Protein AF-0000000074206407 (afdb_homodimer)

Solvent-accessible surface area (backbone atoms only — not comparable to full-atom values): 21711 Å² total; per-residue (Å²): 126,74,69,59,53,54,51,48,54,50,49,51,52,50,50,51,50,50,36,38,43,52,30,39,52,54,42,30,63,73,50,31,66,86,65,43,51,71,63,56,26,16,58,69,38,70,47,52,59,68,61,44,39,72,76,30,78,41,70,65,52,43,50,50,50,43,34,38,56,64,58,47,70,61,88,80,53,73,76,81,67,68,68,71,44,63,56,60,39,43,45,53,54,36,51,55,49,51,54,47,47,58,34,69,67,45,55,46,49,50,53,47,34,45,69,38,26,88,83,36,48,65,58,17,45,46,42,39,61,59,22,53,41,58,57,51,47,51,51,23,51,45,48,44,44,17,26,74,70,56,41,22,59,58,94,48,33,67,60,51,40,50,36,49,53,16,34,37,37,49,66,58,28,56,36,59,51,49,37,78,85,54,70,79,49,70,68,57,50,50,49,43,35,53,51,38,30,53,33,47,41,47,51,25,41,54,129,125,74,69,59,52,54,51,48,56,49,48,50,51,50,50,50,51,50,36,39,42,53,30,38,51,54,42,31,63,73,50,32,69,86,65,44,51,71,65,59,27,17,59,68,36,70,47,51,58,68,61,43,39,73,77,30,78,41,70,66,52,42,49,48,50,42,35,41,58,62,59,48,73,62,90,80,53,73,76,81,67,68,68,72,43,64,57,61,38,44,45,53,52,38,50,54,48,50,53,47,47,59,34,71,67,44,54,44,49,51,54,47,35,46,70,38,25,88,83,38,47,64,57,17,46,46,41,41,62,61,22,52,41,57,57,50,49,51,52,22,51,46,47,44,44,17,26,75,70,57,41,22,60,59,93,47,33,65,61,52,38,49,36,49,53,17,34,38,38,48,65,57,28,57,37,58,51,49,36,78,84,55,69,81,49,71,68,57,48,50,49,43,33,51,50,38,31,52,33,48,41,48,53,25,40,53,128

Secondary structure (DSSP, 8-state):
--HHHHHHHHHHHHHHHHHHHHHHHHHHHHH-STT--HHHHHHHHT--HHHHHHH-SSHHHHHHHHHHHHHPPPTTPPPPPPTT-HHHHHHHHHHHHHHHHHSHHHHHHHHHHHHHTTT-HHHHHHIIIIIIHHHHHHHHHHHHHHHHHTSB--S-HHHHHHHHHHHHHHHHTHHHHHSTT----HHHHHHHHHHHHHHHHHHHB--/--HHHHHHHHHHHHHHHHHHHHHHHHHHHHHTTTT--HHHHHHHHT--HHHHHHH-SSHHHHHHHHHHHHHPPPTTPPPPPPTT-HHHHHHHHHHHHHHHHHSHHHHHHHHHHHHHTTT-HHHHHHIIIIIIHHHHHHHHHHHHHHHHHTSB--S-HHHHHHHHHHHHHHHHTHHHHHSTT----HHHHHHHHHHHHHHHHHHHB--

pLDDT: mean 92.33, std 8.85, range [38.34, 98.56]

Organism: NCBI:txid88382

InterPro domains:
  IPR001647 DNA-binding HTH domain, TetR-type [PF00440] (20-66)
  IPR001647 DNA-binding HTH domain, TetR-type [PR00455] (20-33)
  IPR001647 DNA-binding HTH domain, TetR-type [PR00455] (41-64)
  IPR001647 DNA-binding HTH domain, TetR-type [PS50977] (14-74)
  IPR009057 Homedomain-like superfamily [SSF46689] (10-75)
  IPR036271 Tetracyclin repressor-like, C-terminal domain superfamily [SSF48498] (81-203)
  IPR039536 Transcriptional regulator TetR, C-terminal, Proteobacteria type [PF14246] (89-206)
  IPR050109 HTH-type, TetR-like transcriptional regulator [PTHR30055] (9-206)

Sequence (414 aa):
MATGTGTYHQQLAERKRAAIITAATGLFLDNGYAGTSLARVAEAAEVSKATLFKQFPTKANLFEAMVKEHWSLADDAPPEPAPGDLATGLAEYGRRYADLMSRPEMVGLYRIVIAEMPRFPALAETHFDVGKMPFFDAVRRYLAAEHDAGSARIDDPVAATTQFMGMISNFAFWPRLTVVGWDPSNAETERVVDDAVTTMVARYGARMATGTGTYHQQLAERKRAAIITAATGLFLDNGYAGTSLARVAEAAEVSKATLFKQFPTKANLFEAMVKEHWSLADDAPPEPAPGDLATGLAEYGRRYADLMSRPEMVGLYRIVIAEMPRFPALAETHFDVGKMPFFDAVRRYLAAEHDAGSARIDDPVAATTQFMGMISNFAFWPRLTVVGWDPSNAETERVVDDAVTTMVARYGAR

Structure (mmCIF, N/CA/C/O backbone):
data_AF-0000000074206407-model_v1
#
loop_
_entity.id
_entity.type
_entity.pdbx_description
1 polymer 'AcrR family transcriptional regulator'
#
loop_
_atom_site.group_PDB
_atom_site.id
_atom_site.type_symbol
_atom_site.label_atom_id
_atom_site.label_alt_id
_atom_site.label_comp_id
_atom_site.label_asym_id
_atom_site.label_entity_id
_atom_site.label_seq_id
_atom_site.pdbx_PDB_ins_code
_atom_site.Cartn_x
_atom_site.Cartn_y
_atom_site.Cartn_z
_atom_site.occupancy
_atom_site.B_iso_or_equiv
_atom_site.auth_seq_id
_atom_site.auth_comp_id
_atom_site.auth_asym_id
_atom_site.auth_atom_id
_atom_site.pdbx_PDB_model_num
ATOM 1 N N . MET A 1 1 ? -52.625 0.343 -3.055 1 38.34 1 MET A N 1
ATOM 2 C CA . MET A 1 1 ? -52.125 1.701 -3.268 1 38.34 1 MET A CA 1
ATOM 3 C C . MET A 1 1 ? -50.969 2.023 -2.309 1 38.34 1 MET A C 1
ATOM 5 O O . MET A 1 1 ? -50.438 3.121 -2.352 1 38.34 1 MET A O 1
ATOM 9 N N . ALA A 1 2 ? -51.031 1.626 -1.029 1 48.47 2 ALA A N 1
ATOM 10 C CA . ALA A 1 2 ? -50.188 1.778 0.156 1 48.47 2 ALA A CA 1
ATOM 11 C C . ALA A 1 2 ? -48.781 1.225 -0.088 1 48.47 2 ALA A C 1
ATOM 13 O O . ALA A 1 2 ? -47.844 1.5 0.678 1 48.47 2 ALA A O 1
ATOM 14 N N . THR A 1 3 ? -48.562 0.283 -0.904 1 53.94 3 THR A N 1
ATOM 15 C CA . THR A 1 3 ? -47.344 -0.402 -1.275 1 53.94 3 THR A CA 1
ATOM 16 C C . THR A 1 3 ? -46.406 0.534 -2.047 1 53.94 3 THR A C 1
ATOM 18 O O . THR A 1 3 ? -45.188 0.414 -1.96 1 53.94 3 THR A O 1
ATOM 21 N N . GLY A 1 4 ? -46.906 1.464 -2.799 1 55.66 4 GLY A N 1
ATOM 22 C CA . GLY A 1 4 ? -46.219 2.4 -3.68 1 55.66 4 GLY A CA 1
ATOM 23 C C . GLY A 1 4 ? -45.5 3.504 -2.932 1 55.66 4 GLY A C 1
ATOM 24 O O . GLY A 1 4 ? -44.438 3.936 -3.342 1 55.66 4 GLY A O 1
ATOM 25 N N . THR A 1 5 ? -46.125 3.971 -1.883 1 59.66 5 THR A N 1
ATOM 26 C CA . THR A 1 5 ? -45.594 5.047 -1.058 1 59.66 5 THR A CA 1
ATOM 27 C C . THR A 1 5 ? -44.375 4.57 -0.263 1 59.66 5 THR A C 1
ATOM 29 O O . THR A 1 5 ? -43.438 5.316 -0.088 1 59.66 5 THR A O 1
ATOM 32 N N . GLY A 1 6 ? -44.469 3.334 0.156 1 68.19 6 GLY A N 1
ATOM 33 C CA . GLY A 1 6 ? -43.375 2.742 0.882 1 68.19 6 GLY A CA 1
ATOM 34 C C . GLY A 1 6 ? -42.094 2.652 0.059 1 68.19 6 GLY A C 1
ATOM 35 O O . GLY A 1 6 ? -41 2.973 0.547 1 68.19 6 GLY A O 1
ATOM 36 N N . THR A 1 7 ? -42.406 2.354 -1.155 1 78 7 THR A N 1
ATOM 37 C CA . THR A 1 7 ? -41.281 2.215 -2.074 1 78 7 THR A CA 1
ATOM 38 C C . THR A 1 7 ? -40.656 3.578 -2.406 1 78 7 THR A C 1
ATOM 40 O O . THR A 1 7 ? -39.438 3.73 -2.463 1 78 7 THR A O 1
ATOM 43 N N . TYR A 1 8 ? -41.625 4.547 -2.543 1 83.31 8 TYR A N 1
ATOM 44 C CA . TYR A 1 8 ? -41.188 5.895 -2.867 1 83.31 8 TYR A CA 1
ATOM 45 C C . TYR A 1 8 ? -40.375 6.488 -1.724 1 83.31 8 TYR A C 1
ATOM 47 O O . TYR A 1 8 ? -39.281 7.043 -1.942 1 83.31 8 TYR A O 1
ATOM 55 N N . HIS A 1 9 ? -40.938 6.422 -0.495 1 81.19 9 HIS A N 1
ATOM 56 C CA . HIS A 1 9 ? -40.25 6.949 0.677 1 81.19 9 HIS A CA 1
ATOM 57 C C . HIS A 1 9 ? -38.906 6.238 0.9 1 81.19 9 HIS A C 1
ATOM 59 O O . HIS A 1 9 ? -37.938 6.871 1.28 1 81.19 9 HIS A O 1
ATOM 65 N N . GLN A 1 10 ? -38.969 4.984 0.613 1 83 10 GLN A N 1
ATOM 66 C CA . GLN A 1 10 ? -37.75 4.219 0.739 1 83 10 GLN A CA 1
ATOM 67 C C . GLN A 1 10 ? -36.719 4.66 -0.299 1 83 10 GLN A C 1
ATOM 69 O O . GLN A 1 10 ? -35.531 4.789 0.011 1 83 10 GLN A O 1
ATOM 74 N N . GLN A 1 11 ? -37.156 4.898 -1.46 1 84.94 11 GLN A N 1
ATOM 75 C CA . GLN A 1 11 ? -36.281 5.363 -2.527 1 84.94 11 GLN A CA 1
ATOM 76 C C . GLN A 1 11 ? -35.719 6.746 -2.209 1 84.94 11 GLN A C 1
ATOM 78 O O . GLN A 1 11 ? -34.531 7.016 -2.469 1 84.94 11 GLN A O 1
ATOM 83 N N . LEU A 1 12 ? -36.531 7.578 -1.684 1 85.56 12 LEU A N 1
ATOM 84 C CA . LEU A 1 12 ? -36.094 8.922 -1.308 1 85.56 12 LEU A CA 1
ATOM 85 C C . LEU A 1 12 ? -35.062 8.859 -0.188 1 85.56 12 LEU A C 1
ATOM 87 O O . LEU A 1 12 ? -34.062 9.578 -0.223 1 85.56 12 LEU A O 1
ATOM 91 N N . ALA A 1 13 ? -35.312 8.023 0.745 1 85.12 13 ALA A N 1
ATOM 92 C CA . ALA A 1 13 ? -34.375 7.852 1.854 1 85.12 13 ALA A CA 1
ATOM 93 C C . ALA A 1 13 ? -33.031 7.352 1.356 1 85.12 13 ALA A C 1
ATOM 95 O O . ALA A 1 13 ? -31.969 7.816 1.816 1 85.12 13 ALA A O 1
ATOM 96 N N . GLU A 1 14 ? -33.094 6.508 0.385 1 87.25 14 GLU A N 1
ATOM 97 C CA . GLU A 1 14 ? -31.859 5.953 -0.182 1 87.25 14 GLU A CA 1
ATOM 98 C C . GLU A 1 14 ? -31.094 7.004 -0.981 1 87.25 14 GLU A C 1
ATOM 100 O O . GLU A 1 14 ? -29.859 7.043 -0.947 1 87.25 14 GLU A O 1
ATOM 105 N N . ARG A 1 15 ? -31.797 7.746 -1.589 1 89.12 15 ARG A N 1
ATOM 106 C CA . ARG A 1 15 ? -31.172 8.82 -2.355 1 89.12 15 ARG A CA 1
ATOM 107 C C . ARG A 1 15 ? -30.5 9.836 -1.434 1 89.12 15 ARG A C 1
ATOM 109 O O . ARG A 1 15 ? -29.391 10.297 -1.715 1 89.12 15 ARG A O 1
ATOM 116 N N . LYS A 1 16 ? -31.172 10.172 -0.405 1 90.44 16 LYS A N 1
ATOM 117 C CA . LYS A 1 16 ? -30.609 11.109 0.564 1 90.44 16 LYS A CA 1
ATOM 118 C C . LYS A 1 16 ? -29.375 10.523 1.241 1 90.44 16 LYS A C 1
ATOM 120 O O . LYS A 1 16 ? -28.375 11.219 1.435 1 90.44 16 LYS A O 1
ATOM 125 N N . ARG A 1 17 ? -29.531 9.312 1.538 1 90.94 17 ARG A N 1
ATOM 126 C CA . ARG A 1 17 ? -28.391 8.625 2.146 1 90.94 17 ARG A CA 1
ATOM 127 C C . ARG A 1 17 ? -27.172 8.656 1.228 1 90.94 17 ARG A C 1
ATOM 129 O O . ARG A 1 17 ? -26.062 8.969 1.668 1 90.94 17 ARG A O 1
ATOM 136 N N . ALA A 1 18 ? -27.406 8.406 -0.018 1 90.62 18 ALA A N 1
ATOM 137 C CA . ALA A 1 18 ? -26.328 8.414 -1.001 1 90.62 18 ALA A CA 1
ATOM 138 C C . ALA A 1 18 ? -25.734 9.812 -1.15 1 90.62 18 ALA A C 1
ATOM 140 O O . ALA A 1 18 ? -24.516 9.969 -1.282 1 90.62 18 ALA A O 1
ATOM 141 N N . ALA A 1 19 ? -26.531 10.758 -1.082 1 93.56 19 ALA A N 1
ATOM 142 C CA . ALA A 1 19 ? -26.094 12.141 -1.185 1 93.56 19 ALA A CA 1
ATOM 143 C C . ALA A 1 19 ? -25.219 12.531 0.009 1 93.56 19 ALA A C 1
ATOM 145 O O . ALA A 1 19 ? -24.219 13.227 -0.147 1 93.56 19 ALA A O 1
ATOM 146 N N . ILE A 1 20 ? -25.641 12.102 1.143 1 95.06 20 ILE A N 1
ATOM 147 C CA . ILE A 1 20 ? -24.891 12.391 2.363 1 95.06 20 ILE A CA 1
ATOM 148 C C . ILE A 1 20 ? -23.516 11.734 2.297 1 95.06 20 ILE A C 1
ATOM 150 O O . ILE A 1 20 ? -22.5 12.383 2.578 1 95.06 20 ILE A O 1
ATOM 154 N N . ILE A 1 21 ? -23.484 10.547 1.837 1 92.81 21 ILE A N 1
ATOM 155 C CA . ILE A 1 21 ? -22.234 9.805 1.774 1 92.81 21 ILE A CA 1
ATOM 156 C C . ILE A 1 21 ? -21.312 10.438 0.734 1 92.81 21 ILE A C 1
ATOM 158 O O . ILE A 1 21 ? -20.125 10.609 0.978 1 92.81 21 ILE A O 1
ATOM 162 N N . THR A 1 22 ? -21.844 10.82 -0.355 1 91.56 22 THR A N 1
ATOM 163 C CA . THR A 1 22 ? -21.062 11.477 -1.401 1 91.56 22 THR A CA 1
ATOM 164 C C . THR A 1 22 ? -20.5 12.805 -0.903 1 91.56 22 THR A C 1
ATOM 166 O O . THR A 1 22 ? -19.312 13.086 -1.089 1 91.56 22 THR A O 1
ATOM 169 N N . ALA A 1 23 ? -21.281 13.547 -0.244 1 94.5 23 ALA A N 1
ATOM 170 C CA . ALA A 1 23 ? -20.844 14.828 0.31 1 94.5 23 ALA A CA 1
ATOM 171 C C . ALA A 1 23 ? -19.766 14.633 1.365 1 94.5 23 ALA A C 1
ATOM 173 O O . ALA A 1 23 ? -18.766 15.352 1.382 1 94.5 23 ALA A O 1
ATOM 174 N N . ALA A 1 24 ? -20 13.703 2.232 1 94.44 24 ALA A N 1
ATOM 175 C CA . ALA A 1 24 ? -19.031 13.406 3.277 1 94.44 24 ALA A CA 1
ATOM 176 C C . ALA A 1 24 ? -17.688 13 2.676 1 94.44 24 ALA A C 1
ATOM 178 O O . ALA A 1 24 ? -16.641 13.461 3.127 1 94.44 24 ALA A O 1
ATOM 179 N N . THR A 1 25 ? -17.75 12.188 1.654 1 89.06 25 THR A N 1
ATOM 180 C CA . THR A 1 25 ? -16.531 11.727 0.992 1 89.06 25 THR A CA 1
ATOM 181 C C . THR A 1 25 ? -15.719 12.906 0.471 1 89.06 25 THR A C 1
ATOM 183 O O . THR A 1 25 ? -14.516 13 0.734 1 89.06 25 THR A O 1
ATOM 186 N N . GLY A 1 26 ? -16.344 13.781 -0.179 1 89.12 26 GLY A N 1
ATOM 187 C CA . GLY A 1 26 ? -15.664 14.961 -0.692 1 89.12 26 GLY A CA 1
ATOM 188 C C . GLY A 1 26 ? -15.086 15.836 0.4 1 89.12 26 GLY A C 1
ATOM 189 O O . GLY A 1 26 ? -13.938 16.266 0.313 1 89.12 26 GLY A O 1
ATOM 190 N N . LEU A 1 27 ? -15.82 16.047 1.453 1 92.62 27 LEU A N 1
ATOM 191 C CA . LEU A 1 27 ? -15.406 16.922 2.541 1 92.62 27 LEU A CA 1
ATOM 192 C C . LEU A 1 27 ? -14.266 16.312 3.336 1 92.62 27 LEU A C 1
ATOM 194 O O . LEU A 1 27 ? -13.32 17 3.727 1 92.62 27 LEU A O 1
ATOM 198 N N . PHE A 1 28 ? -14.359 15 3.59 1 88.31 28 PHE A N 1
ATOM 199 C CA . PHE A 1 28 ? -13.281 14.32 4.297 1 88.31 28 PHE A CA 1
ATOM 200 C C . PHE A 1 28 ? -11.984 14.391 3.504 1 88.31 28 PHE A C 1
ATOM 202 O O . PHE A 1 28 ? -10.906 14.547 4.082 1 88.31 28 PHE A O 1
ATOM 209 N N . LEU A 1 29 ? -12.047 14.312 2.24 1 81 29 LEU A N 1
ATOM 210 C CA . LEU A 1 29 ? -10.859 14.352 1.387 1 81 29 LEU A CA 1
ATOM 211 C C . LEU A 1 29 ? -10.25 15.75 1.367 1 81 29 LEU A C 1
ATOM 213 O O . LEU A 1 29 ? -9.031 15.898 1.377 1 81 29 LEU A O 1
ATOM 217 N N . ASP A 1 30 ? -11.078 16.719 1.409 1 83.25 30 ASP A N 1
ATOM 218 C CA . ASP A 1 30 ? -10.633 18.109 1.271 1 83.25 30 ASP A CA 1
ATOM 219 C C . ASP A 1 30 ? -10.148 18.656 2.607 1 83.25 30 ASP A C 1
ATOM 221 O O . ASP A 1 30 ? -9.148 19.375 2.656 1 83.25 30 ASP A O 1
ATOM 225 N N . ASN A 1 31 ? -10.898 18.297 3.693 1 85.88 31 ASN A N 1
ATOM 226 C CA . ASN A 1 31 ? -10.695 18.984 4.961 1 85.88 31 ASN A CA 1
ATOM 227 C C . ASN A 1 31 ? -10.195 18.031 6.047 1 85.88 31 ASN A C 1
ATOM 229 O O . ASN A 1 31 ? -9.891 18.469 7.16 1 85.88 31 ASN A O 1
ATOM 233 N N . GLY A 1 32 ? -10.094 16.781 5.613 1 83.5 32 GLY A N 1
ATOM 234 C CA . GLY A 1 32 ? -9.773 15.805 6.637 1 83.5 32 GLY A CA 1
ATOM 235 C C . GLY A 1 32 ? -10.977 15.391 7.469 1 83.5 32 GLY A C 1
ATOM 236 O O . GLY A 1 32 ? -12.008 16.062 7.453 1 83.5 32 GLY A O 1
ATOM 237 N N . TYR A 1 33 ? -10.875 14.281 8.156 1 88.44 33 TYR A N 1
ATOM 238 C CA . TYR A 1 33 ? -11.922 13.734 9.008 1 88.44 33 TYR A CA 1
ATOM 239 C C . TYR A 1 33 ? -12.211 14.656 10.188 1 88.44 33 TYR A C 1
ATOM 241 O O . TYR A 1 33 ? -13.359 15.008 10.445 1 88.44 33 TYR A O 1
ATOM 249 N N . ALA A 1 34 ? -11.156 15.109 10.844 1 85.12 34 ALA A N 1
ATOM 250 C CA . ALA A 1 34 ? -11.32 15.969 12.016 1 85.12 34 ALA A CA 1
ATOM 251 C C . ALA A 1 34 ? -11.867 17.328 11.625 1 85.12 34 ALA A C 1
ATOM 253 O O . ALA A 1 34 ? -12.688 17.906 12.344 1 85.12 34 ALA A O 1
ATOM 254 N N . GLY A 1 35 ? -11.523 17.766 10.492 1 88.44 35 GLY A N 1
ATOM 255 C CA . GLY A 1 35 ? -11.875 19.109 10.062 1 88.44 35 GLY A CA 1
ATOM 256 C C . GLY A 1 35 ? -13.266 19.188 9.453 1 88.44 35 GLY A C 1
ATOM 257 O O . GLY A 1 35 ? -13.688 20.266 9.016 1 88.44 35 GLY A O 1
ATOM 258 N N . THR A 1 36 ? -13.906 18.094 9.406 1 93.88 36 THR A N 1
ATOM 259 C CA . THR A 1 36 ? -15.234 18.047 8.805 1 93.88 36 THR A CA 1
ATOM 260 C C . THR A 1 36 ? -16.297 17.766 9.867 1 93.88 36 THR A C 1
ATOM 262 O O . THR A 1 36 ? -16.188 16.812 10.633 1 93.88 36 THR A O 1
ATOM 265 N N . SER A 1 37 ? -17.297 18.688 9.914 1 94.62 37 SER A N 1
ATOM 266 C CA . SER A 1 37 ? -18.391 18.484 10.844 1 94.62 37 SER A CA 1
ATOM 267 C C . SER A 1 37 ? -19.625 17.891 10.148 1 94.62 37 SER A C 1
ATOM 269 O O . SER A 1 37 ? -19.781 18.047 8.93 1 94.62 37 SER A O 1
ATOM 271 N N . LEU A 1 38 ? -20.453 17.25 10.922 1 95.56 38 LEU A N 1
ATOM 272 C CA . LEU A 1 38 ? -21.703 16.719 10.367 1 95.56 38 LEU A CA 1
ATOM 273 C C . LEU A 1 38 ? -22.594 17.844 9.852 1 95.56 38 LEU A C 1
ATOM 275 O O . LEU A 1 38 ? -23.312 17.672 8.859 1 95.56 38 LEU A O 1
ATOM 279 N N . ALA A 1 39 ? -22.531 18.969 10.453 1 95.31 39 ALA A N 1
ATOM 280 C CA . ALA A 1 39 ? -23.297 20.125 9.992 1 95.31 39 ALA A CA 1
ATOM 281 C C . ALA A 1 39 ? -22.859 20.531 8.586 1 95.31 39 ALA A C 1
ATOM 283 O O . ALA A 1 39 ? -23.703 20.812 7.73 1 95.31 39 ALA A O 1
ATOM 284 N N . ARG A 1 40 ? -21.656 20.562 8.336 1 96.38 40 ARG A N 1
ATOM 285 C CA . ARG A 1 40 ? -21.125 20.906 7.016 1 96.38 40 ARG A CA 1
ATOM 286 C C . ARG A 1 40 ? -21.516 19.859 5.977 1 96.38 40 ARG A C 1
ATOM 288 O O . ARG A 1 40 ? -21.797 20.203 4.82 1 96.38 40 ARG A O 1
ATOM 295 N N . VAL A 1 41 ? -21.531 18.609 6.395 1 97.44 41 VAL A N 1
ATOM 296 C CA . VAL A 1 41 ? -21.938 17.531 5.5 1 97.44 41 VAL A CA 1
ATOM 297 C C . VAL A 1 41 ? -23.406 17.703 5.109 1 97.44 41 VAL A C 1
ATOM 299 O O . VAL A 1 41 ? -23.766 17.562 3.939 1 97.44 41 VAL A O 1
ATOM 302 N N . ALA A 1 42 ? -24.172 18.016 6.105 1 97.31 42 ALA A N 1
ATOM 303 C CA . ALA A 1 42 ? -25.594 18.25 5.84 1 97.31 42 ALA A CA 1
ATOM 304 C C . ALA A 1 42 ? -25.781 19.375 4.82 1 97.31 42 ALA A C 1
ATOM 306 O O . ALA A 1 42 ? -26.578 19.234 3.881 1 97.31 42 ALA A O 1
ATOM 307 N N . GLU A 1 43 ? -25.062 20.391 4.988 1 97.44 43 GLU A N 1
ATOM 308 C CA . GLU A 1 43 ? -25.141 21.531 4.086 1 97.44 43 GLU A CA 1
ATOM 309 C C . GLU A 1 43 ? -24.734 21.141 2.668 1 97.44 43 GLU A C 1
ATOM 311 O O . GLU A 1 43 ? -25.422 21.469 1.706 1 97.44 43 GLU A O 1
ATOM 316 N N . ALA A 1 44 ? -23.734 20.453 2.572 1 96.62 44 ALA A N 1
ATOM 317 C CA . ALA A 1 44 ? -23.219 20.062 1.267 1 96.62 44 ALA A CA 1
ATOM 318 C C . ALA A 1 44 ? -24.156 19.078 0.572 1 96.62 44 ALA A C 1
ATOM 320 O O . ALA A 1 44 ? -24.266 19.094 -0.656 1 96.62 44 ALA A O 1
ATOM 321 N N . ALA A 1 45 ? -24.781 18.25 1.326 1 96.56 45 ALA A N 1
ATOM 322 C CA . ALA A 1 45 ? -25.688 17.25 0.793 1 96.56 45 ALA A CA 1
ATOM 323 C C . ALA A 1 45 ? -27.078 17.828 0.563 1 96.56 45 ALA A C 1
ATOM 325 O O . ALA A 1 45 ? -27.953 17.156 0.024 1 96.56 45 ALA A O 1
ATOM 326 N N . GLU A 1 46 ? -27.25 19.031 1.02 1 96.75 46 GLU A N 1
ATOM 327 C CA . GLU A 1 46 ? -28.531 19.719 0.893 1 96.75 46 GLU A CA 1
ATOM 328 C C . GLU A 1 46 ? -29.656 18.938 1.584 1 96.75 46 GLU A C 1
ATOM 330 O O . GLU A 1 46 ? -30.719 18.719 0.999 1 96.75 46 GLU A O 1
ATOM 335 N N . VAL A 1 47 ? -29.406 18.531 2.77 1 96.12 47 VAL A N 1
ATOM 336 C CA . VAL A 1 47 ? -30.391 17.938 3.666 1 96.12 47 VAL A CA 1
ATOM 337 C C . VAL A 1 47 ? -30.375 18.672 5.004 1 96.12 47 VAL A C 1
ATOM 339 O O . VAL A 1 47 ? -29.422 19.391 5.32 1 96.12 47 VAL A O 1
ATOM 342 N N . SER A 1 48 ? -31.453 18.484 5.668 1 94.56 48 SER A N 1
ATOM 343 C CA . SER A 1 48 ? -31.5 19.094 6.992 1 94.56 48 SER A CA 1
ATOM 344 C C . SER A 1 48 ? -30.547 18.391 7.957 1 94.56 48 SER A C 1
ATOM 346 O O . SER A 1 48 ? -30.25 17.203 7.789 1 94.56 48 SER A O 1
ATOM 348 N N . LYS A 1 49 ? -30.094 19.125 8.977 1 95 49 LYS A N 1
ATOM 349 C CA . LYS A 1 49 ? -29.297 18.516 10.047 1 95 49 LYS A CA 1
ATOM 350 C C . LYS A 1 49 ? -30.047 17.375 10.727 1 95 49 LYS A C 1
ATOM 352 O O . LYS A 1 49 ? -29.469 16.328 11.016 1 95 49 LYS A O 1
ATOM 357 N N . ALA A 1 50 ? -31.312 17.625 10.914 1 93.69 50 ALA A N 1
ATOM 358 C CA . ALA A 1 50 ? -32.156 16.609 11.562 1 93.69 50 ALA A CA 1
ATOM 359 C C . ALA A 1 50 ? -32.156 15.312 10.75 1 93.69 50 ALA A C 1
ATOM 361 O O . ALA A 1 50 ? -32.031 14.219 11.312 1 93.69 50 ALA A O 1
ATOM 362 N N . THR A 1 51 ? -32.312 15.406 9.5 1 92.56 51 THR A N 1
ATOM 363 C CA . THR A 1 51 ? -32.312 14.25 8.602 1 92.56 51 THR A CA 1
ATOM 364 C C . THR A 1 51 ? -30.969 13.516 8.664 1 92.56 51 THR A C 1
ATOM 366 O O . THR A 1 51 ? -30.938 12.281 8.758 1 92.56 51 THR A O 1
ATOM 369 N N . LEU A 1 52 ? -29.797 14.281 8.625 1 95.25 52 LEU A N 1
ATOM 370 C CA . LEU A 1 52 ? -28.469 13.672 8.664 1 95.25 52 LEU A CA 1
ATOM 371 C C . LEU A 1 52 ? -28.25 12.969 10 1 95.25 52 LEU A C 1
ATOM 373 O O . LEU A 1 52 ? -27.828 11.812 10.031 1 95.25 52 LEU A O 1
ATOM 377 N N . PHE A 1 53 ? -28.656 13.609 11.086 1 94.06 53 PHE A N 1
ATOM 378 C CA . PHE A 1 53 ? -28.375 13.078 12.414 1 94.06 53 PHE A CA 1
ATOM 379 C C . PHE A 1 53 ? -29.25 11.859 12.695 1 94.06 53 PHE A C 1
ATOM 381 O O . PHE A 1 53 ? -28.844 10.953 13.43 1 94.06 53 PHE A O 1
ATOM 388 N N . LYS A 1 54 ? -30.406 11.883 12.117 1 93.19 54 LYS A N 1
ATOM 389 C CA . LYS A 1 54 ? -31.266 10.711 12.258 1 93.19 54 LYS A CA 1
ATOM 390 C C . LYS A 1 54 ? -30.625 9.477 11.617 1 93.19 54 LYS A C 1
ATOM 392 O O . LYS A 1 54 ? -30.703 8.375 12.172 1 93.19 54 LYS A O 1
ATOM 397 N N . GLN A 1 55 ? -29.953 9.641 10.547 1 93.62 55 GLN A N 1
ATOM 398 C CA . GLN A 1 55 ? -29.344 8.531 9.82 1 93.62 55 GLN A CA 1
ATOM 399 C C . GLN A 1 55 ? -27.938 8.242 10.352 1 93.62 55 GLN A C 1
ATOM 401 O O . GLN A 1 55 ? -27.516 7.086 10.398 1 93.62 55 GLN A O 1
ATOM 406 N N . PHE A 1 56 ? -27.234 9.328 10.688 1 96.5 56 PHE A N 1
ATOM 407 C CA . PHE A 1 56 ? -25.859 9.234 11.148 1 96.5 56 PHE A CA 1
ATOM 408 C C . PHE A 1 56 ? -25.641 10.078 12.398 1 96.5 56 PHE A C 1
ATOM 410 O O . PHE A 1 56 ? -25.125 11.195 12.328 1 96.5 56 PHE A O 1
ATOM 417 N N . PRO A 1 57 ? -25.859 9.492 13.555 1 95.31 57 PRO A N 1
ATOM 418 C CA . PRO A 1 57 ? -25.797 10.242 14.82 1 95.31 57 PRO A CA 1
ATOM 419 C C . PRO A 1 57 ? -24.375 10.734 15.125 1 95.31 57 PRO A C 1
ATOM 421 O O . PRO A 1 57 ? -24.219 11.742 15.828 1 95.31 57 PRO A O 1
ATOM 424 N N . THR A 1 58 ? -23.406 9.992 14.648 1 94.19 58 THR A N 1
ATOM 425 C CA . THR A 1 58 ? -22.031 10.406 14.883 1 94.19 58 THR A CA 1
ATOM 426 C C . THR A 1 58 ? -21.234 10.383 13.578 1 94.19 58 THR A C 1
ATOM 428 O O . THR A 1 58 ? -21.641 9.758 12.602 1 94.19 58 THR A O 1
ATOM 431 N N . LYS A 1 59 ? -20.172 11.016 13.578 1 93.94 59 LYS A N 1
ATOM 432 C CA . LYS A 1 59 ? -19.266 11.008 12.438 1 93.94 59 LYS A CA 1
ATOM 433 C C . LYS A 1 59 ? -18.734 9.602 12.164 1 93.94 59 LYS A C 1
ATOM 435 O O . LYS A 1 59 ? -18.531 9.227 11.008 1 93.94 59 LYS A O 1
ATOM 440 N N . ALA A 1 60 ? -18.609 8.875 13.227 1 93.19 60 ALA A N 1
ATOM 441 C CA . ALA A 1 60 ? -18.141 7.496 13.109 1 93.19 60 ALA A CA 1
ATOM 442 C C . ALA A 1 60 ? -19.141 6.637 12.344 1 93.19 60 ALA A C 1
ATOM 444 O O . ALA A 1 60 ? -18.75 5.809 11.516 1 93.19 60 ALA A O 1
ATOM 445 N N . ASN A 1 61 ? -20.359 6.863 12.602 1 94.94 61 ASN A N 1
ATOM 446 C CA . ASN A 1 61 ? -21.391 6.133 11.883 1 94.94 61 ASN A CA 1
ATOM 447 C C . ASN A 1 61 ? -21.391 6.484 10.398 1 94.94 61 ASN A C 1
ATOM 449 O O . ASN A 1 61 ? -21.594 5.613 9.547 1 94.94 61 ASN A O 1
ATOM 453 N N . LEU A 1 62 ? -21.234 7.742 10.18 1 95.38 62 LEU A N 1
ATOM 454 C CA . LEU A 1 62 ? -21.172 8.195 8.797 1 95.38 62 LEU A CA 1
ATOM 455 C C . LEU A 1 62 ? -19.969 7.602 8.078 1 95.38 62 LEU A C 1
ATOM 457 O O . LEU A 1 62 ? -20.078 7.129 6.945 1 95.38 62 LEU A O 1
ATOM 461 N N . PHE A 1 63 ? -18.875 7.59 8.711 1 94.69 63 PHE A N 1
ATOM 462 C CA . PHE A 1 63 ? -17.656 7.016 8.133 1 94.69 63 PHE A CA 1
ATOM 463 C C . PHE A 1 63 ? -17.844 5.531 7.848 1 94.69 63 PHE A C 1
ATOM 465 O O . PHE A 1 63 ? -17.484 5.051 6.773 1 94.69 63 PHE A O 1
ATOM 472 N N . GLU A 1 64 ? -18.438 4.848 8.789 1 95 64 GLU A N 1
ATOM 473 C CA . GLU A 1 64 ? -18.719 3.426 8.617 1 95 64 GLU A CA 1
ATOM 474 C C . GLU A 1 64 ? -19.578 3.178 7.379 1 95 64 GLU A C 1
ATOM 476 O O . GLU A 1 64 ? -19.297 2.264 6.602 1 95 64 GLU A O 1
ATOM 481 N N . ALA A 1 65 ? -20.547 3.947 7.223 1 93.81 65 ALA A N 1
ATOM 482 C CA . ALA A 1 65 ? -21.438 3.82 6.07 1 93.81 65 ALA A CA 1
ATOM 483 C C . ALA A 1 65 ? -20.688 4.094 4.77 1 93.81 65 ALA A C 1
ATOM 485 O O . ALA A 1 65 ? -20.906 3.418 3.762 1 93.81 65 ALA A O 1
ATOM 486 N N . MET A 1 66 ? -19.859 5.062 4.789 1 93.62 66 MET A N 1
ATOM 487 C CA . MET A 1 66 ? -19.031 5.391 3.633 1 93.62 66 MET A CA 1
ATOM 488 C C . MET A 1 66 ? -18.125 4.219 3.256 1 93.62 66 MET A C 1
ATOM 490 O O . MET A 1 66 ? -18.016 3.863 2.08 1 93.62 66 MET A O 1
ATOM 494 N N . VAL A 1 67 ? -17.531 3.598 4.25 1 94.25 67 VAL A N 1
ATOM 495 C CA . VAL A 1 67 ? -16.641 2.457 4.039 1 94.25 67 VAL A CA 1
ATOM 496 C C . VAL A 1 67 ? -17.422 1.309 3.4 1 94.25 67 VAL A C 1
ATOM 498 O O . VAL A 1 67 ? -17 0.751 2.385 1 94.25 67 VAL A O 1
ATOM 501 N N . LYS A 1 68 ? -18.562 1.017 3.949 1 92.75 68 LYS A N 1
ATOM 502 C CA . LYS A 1 68 ? -19.391 -0.069 3.439 1 92.75 68 LYS A CA 1
ATOM 503 C C . LYS A 1 68 ? -19.797 0.182 1.99 1 92.75 68 LYS A C 1
ATOM 505 O O . LYS A 1 68 ? -19.75 -0.729 1.161 1 92.75 68 LYS A O 1
ATOM 510 N N . GLU A 1 69 ? -20.109 1.354 1.762 1 89.69 69 GLU A N 1
ATOM 511 C CA . GLU A 1 69 ? -20.547 1.705 0.413 1 89.69 69 GLU A CA 1
ATOM 512 C C . GLU A 1 69 ? -19.406 1.54 -0.593 1 89.69 69 GLU A C 1
ATOM 514 O O . GLU A 1 69 ? -19.609 0.989 -1.678 1 89.69 69 GLU A O 1
ATOM 519 N N . HIS A 1 70 ? -18.25 1.961 -0.241 1 90.12 70 HIS A N 1
ATOM 520 C CA . HIS A 1 70 ? -17.141 1.953 -1.182 1 90.12 70 HIS A CA 1
ATOM 521 C C . HIS A 1 70 ? -16.625 0.537 -1.412 1 90.12 70 HIS A C 1
ATOM 523 O O . HIS A 1 70 ? -16.109 0.226 -2.492 1 90.12 70 HIS A O 1
ATOM 529 N N . TRP A 1 71 ? -16.844 -0.36 -0.438 1 92.75 71 TRP A N 1
ATOM 530 C CA . TRP A 1 71 ? -16.391 -1.74 -0.588 1 92.75 71 TRP A CA 1
ATOM 531 C C . TRP A 1 71 ? -17.5 -2.619 -1.152 1 92.75 71 TRP A C 1
ATOM 533 O O . TRP A 1 71 ? -17.297 -3.812 -1.382 1 92.75 71 TRP A O 1
ATOM 543 N N . SER A 1 72 ? -18.625 -1.986 -1.338 1 87.5 72 SER A N 1
ATOM 544 C CA . SER A 1 72 ? -19.734 -2.762 -1.86 1 87.5 72 SER A CA 1
ATOM 545 C C . SER A 1 72 ? -19.547 -3.088 -3.338 1 87.5 72 SER A C 1
ATOM 547 O O . SER A 1 72 ? -19.094 -2.242 -4.109 1 87.5 72 SER A O 1
ATOM 549 N N . LEU A 1 73 ? -19.797 -4.316 -3.602 1 79.62 73 LEU A N 1
ATOM 550 C CA . LEU A 1 73 ? -19.781 -4.711 -5.004 1 79.62 73 LEU A CA 1
ATOM 551 C C . LEU A 1 73 ? -21.047 -4.227 -5.715 1 79.62 73 LEU A C 1
ATOM 553 O O . LEU A 1 73 ? -22.047 -3.91 -5.066 1 79.62 73 LEU A O 1
ATOM 557 N N . ALA A 1 74 ? -20.875 -4.145 -7 1 72.25 74 ALA A N 1
ATOM 558 C CA . ALA A 1 74 ? -22.062 -3.768 -7.781 1 72.25 74 ALA A CA 1
ATOM 559 C C . ALA A 1 74 ? -23.203 -4.758 -7.566 1 72.25 74 ALA A C 1
ATOM 561 O O . ALA A 1 74 ? -22.969 -5.945 -7.336 1 72.25 74 ALA A O 1
ATOM 562 N N . ASP A 1 75 ? -24.328 -4.184 -7.527 1 67.38 75 ASP A N 1
ATOM 563 C CA . ASP A 1 75 ? -25.531 -4.984 -7.312 1 67.38 75 ASP A CA 1
ATOM 564 C C . ASP A 1 75 ? -25.594 -6.148 -8.305 1 67.38 75 ASP A C 1
ATOM 566 O O . ASP A 1 75 ? -26.172 -7.199 -7.996 1 67.38 75 ASP A O 1
ATOM 570 N N . ASP A 1 76 ? -25.078 -5.934 -9.359 1 70.44 76 ASP A N 1
ATOM 571 C CA . ASP A 1 76 ? -25.172 -6.957 -10.398 1 70.44 76 ASP A CA 1
ATOM 572 C C . ASP A 1 76 ? -23.906 -7.82 -10.43 1 70.44 76 ASP A C 1
ATOM 574 O O . ASP A 1 76 ? -23.641 -8.484 -11.43 1 70.44 76 ASP A O 1
ATOM 578 N N . ALA A 1 77 ? -23.281 -7.805 -9.258 1 73.94 77 ALA A N 1
ATOM 579 C CA . ALA A 1 77 ? -22.094 -8.648 -9.195 1 73.94 77 ALA A CA 1
ATOM 580 C C . ALA A 1 77 ? -22.469 -10.125 -9.281 1 73.94 77 ALA A C 1
ATOM 582 O O . ALA A 1 77 ? -23.453 -10.562 -8.688 1 73.94 77 ALA A O 1
ATOM 583 N N . PRO A 1 78 ? -21.734 -10.805 -10.141 1 75.69 78 PRO A N 1
ATOM 584 C CA . PRO A 1 78 ? -22.016 -12.234 -10.25 1 75.69 78 PRO A CA 1
ATOM 585 C C . PRO A 1 78 ? -21.891 -12.961 -8.914 1 75.69 78 PRO A C 1
ATOM 587 O O . PRO A 1 78 ? -21.234 -12.461 -7.992 1 75.69 78 PRO A O 1
ATOM 590 N N . PRO A 1 79 ? -22.594 -14.055 -8.906 1 82.19 79 PRO A N 1
ATOM 591 C CA . PRO A 1 79 ? -22.453 -14.867 -7.695 1 82.19 79 PRO A CA 1
ATOM 592 C C . PRO A 1 79 ? -21 -15.297 -7.445 1 82.19 79 PRO A C 1
ATOM 594 O O . PRO A 1 79 ? -20.172 -15.242 -8.352 1 82.19 79 PRO A O 1
ATOM 597 N N . GLU A 1 80 ? -20.766 -15.672 -6.23 1 89.5 80 GLU A N 1
ATOM 598 C CA . GLU A 1 80 ? -19.438 -16.188 -5.883 1 89.5 80 GLU A CA 1
ATOM 599 C C . GLU A 1 80 ? -19.109 -17.438 -6.695 1 89.5 80 GLU A C 1
ATOM 601 O O . GLU A 1 80 ? -19.969 -18.297 -6.918 1 89.5 80 GLU A O 1
ATOM 606 N N . PRO A 1 81 ? -17.953 -17.516 -7.195 1 92.94 81 PRO A N 1
ATOM 607 C CA . PRO A 1 81 ? -17.562 -18.688 -7.973 1 92.94 81 PRO A CA 1
ATOM 608 C C . PRO A 1 81 ? -17.562 -19.969 -7.145 1 92.94 81 PRO A C 1
ATOM 610 O O . PRO A 1 81 ? -17.219 -19.953 -5.961 1 92.94 81 PRO A O 1
ATOM 613 N N . ALA A 1 82 ? -17.984 -21.094 -7.793 1 93.94 82 ALA A N 1
ATOM 614 C CA . ALA A 1 82 ? -17.859 -22.406 -7.184 1 93.94 82 ALA A CA 1
ATOM 615 C C . ALA A 1 82 ? -16.438 -22.938 -7.289 1 93.94 82 ALA A C 1
ATOM 617 O O . ALA A 1 82 ? -15.727 -22.641 -8.25 1 93.94 82 ALA A O 1
ATOM 618 N N . PRO A 1 83 ? -16.062 -23.734 -6.219 1 95.5 83 PRO A N 1
ATOM 619 C CA . PRO A 1 83 ? -14.742 -24.359 -6.348 1 95.5 83 PRO A CA 1
ATOM 620 C C . PRO A 1 83 ? -14.68 -25.375 -7.484 1 95.5 83 PRO A C 1
ATOM 622 O O . PRO A 1 83 ? -15.711 -25.875 -7.934 1 95.5 83 PRO A O 1
ATOM 625 N N . GLY A 1 84 ? -13.43 -25.703 -7.906 1 95.5 84 GLY A N 1
ATOM 626 C CA . GLY A 1 84 ? -13.211 -26.688 -8.945 1 95.5 84 GLY A CA 1
ATOM 627 C C . GLY A 1 84 ? -12.312 -26.188 -10.062 1 95.5 84 GLY A C 1
ATOM 628 O O . GLY A 1 84 ? -11.703 -27 -10.781 1 95.5 84 GLY A O 1
ATOM 629 N N . ASP A 1 85 ? -12.273 -24.938 -10.289 1 96.56 85 ASP A N 1
ATOM 630 C CA . ASP A 1 85 ? -11.406 -24.297 -11.266 1 96.56 85 ASP A CA 1
ATOM 631 C C . ASP A 1 85 ? -10.719 -23.062 -10.672 1 96.56 85 ASP A C 1
ATOM 633 O O . ASP A 1 85 ? -11.25 -21.953 -10.758 1 96.56 85 ASP A O 1
ATOM 637 N N . LEU A 1 86 ? -9.547 -23.281 -10.148 1 97.88 86 LEU A N 1
ATOM 638 C CA . LEU A 1 86 ? -8.828 -22.266 -9.406 1 97.88 86 LEU A CA 1
ATOM 639 C C . LEU A 1 86 ? -8.633 -21.016 -10.25 1 97.88 86 LEU A C 1
ATOM 641 O O . LEU A 1 86 ? -8.867 -19.891 -9.781 1 97.88 86 LEU A O 1
ATOM 645 N N . ALA A 1 87 ? -8.273 -21.172 -11.492 1 98.06 87 ALA A N 1
ATOM 646 C CA . ALA A 1 87 ? -7.973 -20.047 -12.375 1 98.06 87 ALA A CA 1
ATOM 647 C C . ALA A 1 87 ? -9.219 -19.188 -12.609 1 98.06 87 ALA A C 1
ATOM 649 O O . ALA A 1 87 ? -9.164 -17.969 -12.484 1 98.06 87 ALA A O 1
ATOM 650 N N . THR A 1 88 ? -10.305 -19.828 -12.883 1 97.31 88 THR A N 1
ATOM 651 C CA . THR A 1 88 ? -11.539 -19.125 -13.203 1 97.31 88 THR A CA 1
ATOM 652 C C . THR A 1 88 ? -12.047 -18.344 -11.984 1 97.31 88 THR A C 1
ATOM 654 O O . THR A 1 88 ? -12.414 -17.172 -12.102 1 97.31 88 THR A O 1
ATOM 657 N N . GLY A 1 89 ? -12.102 -18.953 -10.875 1 97.75 89 GLY A N 1
ATOM 658 C CA . GLY A 1 89 ? -12.562 -18.297 -9.664 1 97.75 89 GLY A CA 1
ATOM 659 C C . GLY A 1 89 ? -11.664 -17.141 -9.25 1 97.75 89 GLY A C 1
ATOM 660 O O . GLY A 1 89 ? -12.156 -16.062 -8.875 1 97.75 89 GLY A O 1
ATOM 661 N N . LEU A 1 90 ? -10.359 -17.328 -9.352 1 98.31 90 LEU A N 1
ATOM 662 C CA . LEU A 1 90 ? -9.422 -16.266 -9.016 1 98.31 90 LEU A CA 1
ATOM 663 C C . LEU A 1 90 ? -9.547 -15.102 -9.992 1 98.31 90 LEU A C 1
ATOM 665 O O . LEU A 1 90 ? -9.414 -13.938 -9.602 1 98.31 90 LEU A O 1
ATOM 669 N N . ALA A 1 91 ? -9.75 -15.414 -11.25 1 98.31 91 ALA A N 1
ATOM 670 C CA . ALA A 1 91 ? -9.93 -14.352 -12.234 1 98.31 91 ALA A CA 1
ATOM 671 C C . ALA A 1 91 ? -11.141 -13.484 -11.898 1 98.31 91 ALA A C 1
ATOM 673 O O . ALA A 1 91 ? -11.078 -12.258 -11.992 1 98.31 91 ALA A O 1
ATOM 674 N N . GLU A 1 92 ? -12.172 -14.109 -11.477 1 97.06 92 GLU A N 1
ATOM 675 C CA . GLU A 1 92 ? -13.383 -13.375 -11.125 1 97.06 92 GLU A CA 1
ATOM 676 C C . GLU A 1 92 ? -13.164 -12.5 -9.898 1 97.06 92 GLU A C 1
ATOM 678 O O . GLU A 1 92 ? -13.453 -11.305 -9.922 1 97.06 92 GLU A O 1
ATOM 683 N N . TYR A 1 93 ? -12.656 -13.07 -8.852 1 97.38 93 TYR A N 1
ATOM 684 C CA . TYR A 1 93 ? -12.383 -12.297 -7.645 1 97.38 93 TYR A CA 1
ATOM 685 C C . TYR A 1 93 ? -11.352 -11.203 -7.914 1 97.38 93 TYR A C 1
ATOM 687 O O . TYR A 1 93 ? -11.445 -10.102 -7.375 1 97.38 93 TYR A O 1
ATOM 695 N N . GLY A 1 94 ? -10.344 -11.578 -8.719 1 97.94 94 GLY A N 1
ATOM 696 C CA . GLY A 1 94 ? -9.32 -10.594 -9.047 1 97.94 94 GLY A CA 1
ATOM 697 C C . GLY A 1 94 ? -9.875 -9.375 -9.773 1 97.94 94 GLY A C 1
ATOM 698 O O . GLY A 1 94 ? -9.5 -8.242 -9.469 1 97.94 94 GLY A O 1
ATOM 699 N N . ARG A 1 95 ? -10.719 -9.586 -10.727 1 96.81 95 ARG A N 1
ATOM 700 C CA . ARG A 1 95 ? -11.328 -8.492 -11.477 1 96.81 95 ARG A CA 1
ATOM 701 C C . ARG A 1 95 ? -12.211 -7.633 -10.578 1 96.81 95 ARG A C 1
ATOM 703 O O . ARG A 1 95 ? -12.188 -6.402 -10.664 1 96.81 95 ARG A O 1
ATOM 710 N N . ARG A 1 96 ? -12.961 -8.258 -9.703 1 95.81 96 ARG A N 1
ATOM 711 C CA . ARG A 1 96 ? -13.781 -7.52 -8.742 1 95.81 96 ARG A CA 1
ATOM 712 C C . ARG A 1 96 ? -12.914 -6.648 -7.844 1 95.81 96 ARG A C 1
ATOM 714 O O . ARG A 1 96 ? -13.25 -5.492 -7.582 1 95.81 96 ARG A O 1
ATOM 721 N N . TYR A 1 97 ? -11.867 -7.227 -7.422 1 96.62 97 TYR A N 1
ATOM 722 C CA . TYR A 1 97 ? -10.961 -6.512 -6.531 1 96.62 97 TYR A CA 1
ATOM 723 C C . TYR A 1 97 ? -10.305 -5.34 -7.25 1 96.62 97 TYR A C 1
ATOM 725 O O . TYR A 1 97 ? -10.227 -4.234 -6.703 1 96.62 97 TYR A O 1
ATOM 733 N N . ALA A 1 98 ? -9.852 -5.645 -8.445 1 96.62 98 ALA A N 1
ATOM 734 C CA . ALA A 1 98 ? -9.219 -4.59 -9.234 1 96.62 98 ALA A CA 1
ATOM 735 C C . ALA A 1 98 ? -10.195 -3.443 -9.492 1 96.62 98 ALA A C 1
ATOM 737 O O . ALA A 1 98 ? -9.82 -2.271 -9.406 1 96.62 98 ALA A O 1
ATOM 738 N N . ASP A 1 99 ? -11.383 -3.738 -9.766 1 93.75 99 ASP A N 1
ATOM 739 C CA . ASP A 1 99 ? -12.406 -2.729 -10 1 93.75 99 ASP A CA 1
ATOM 740 C C . ASP A 1 99 ? -12.633 -1.871 -8.758 1 93.75 99 ASP A C 1
ATOM 742 O O . ASP A 1 99 ? -12.664 -0.642 -8.844 1 93.75 99 ASP A O 1
ATOM 746 N N . LEU A 1 100 ? -12.758 -2.496 -7.668 1 93.88 100 LEU A N 1
ATOM 747 C CA . LEU A 1 100 ? -12.93 -1.789 -6.402 1 93.88 100 LEU A CA 1
ATOM 748 C C . LEU A 1 100 ? -11.758 -0.849 -6.141 1 93.88 100 LEU A C 1
ATOM 750 O O . LEU A 1 100 ? -11.961 0.33 -5.84 1 93.88 100 LEU A O 1
ATOM 754 N N . MET A 1 101 ? -10.57 -1.34 -6.309 1 95.06 101 MET A N 1
ATOM 755 C CA . MET A 1 101 ? -9.352 -0.612 -5.957 1 95.06 101 MET A CA 1
ATOM 756 C C . MET A 1 101 ? -9.117 0.541 -6.926 1 95.06 101 MET A C 1
ATOM 758 O O . MET A 1 101 ? -8.375 1.477 -6.613 1 95.06 101 MET A O 1
ATOM 762 N N . SER A 1 102 ? -9.719 0.461 -8.094 1 93.56 102 SER A N 1
ATOM 763 C CA . SER A 1 102 ? -9.484 1.465 -9.125 1 93.56 102 SER A CA 1
ATOM 764 C C . SER A 1 102 ? -10.438 2.648 -8.969 1 93.56 102 SER A C 1
ATOM 766 O O . SER A 1 102 ? -10.289 3.664 -9.648 1 93.56 102 SER A O 1
ATOM 768 N N . ARG A 1 103 ? -11.359 2.564 -8.07 1 89.69 103 ARG A N 1
ATOM 769 C CA . ARG A 1 103 ? -12.32 3.648 -7.855 1 89.69 103 ARG A CA 1
ATOM 770 C C . ARG A 1 103 ? -11.648 4.84 -7.18 1 89.69 103 ARG A C 1
ATOM 772 O O . ARG A 1 103 ? -10.938 4.68 -6.188 1 89.69 103 ARG A O 1
ATOM 779 N N . PRO A 1 104 ? -11.953 6.02 -7.711 1 87.56 104 PRO A N 1
ATOM 780 C CA . PRO A 1 104 ? -11.375 7.211 -7.082 1 87.56 104 PRO A CA 1
ATOM 781 C C . PRO A 1 104 ? -11.75 7.344 -5.609 1 87.56 104 PRO A C 1
ATOM 783 O O . 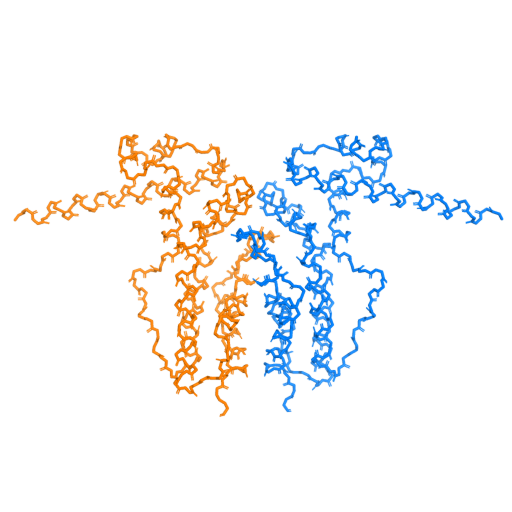PRO A 1 104 ? -10.953 7.828 -4.805 1 87.56 104 PRO A O 1
ATOM 786 N N . GLU A 1 105 ? -12.906 6.906 -5.234 1 88.31 105 GLU A N 1
ATOM 787 C CA . GLU A 1 105 ? -13.375 6.988 -3.854 1 88.31 105 GLU A CA 1
ATOM 788 C C . GLU A 1 105 ? -12.523 6.125 -2.93 1 88.31 105 GLU A C 1
ATOM 790 O O . GLU A 1 105 ? -12.336 6.457 -1.757 1 88.31 105 GLU A O 1
ATOM 795 N N . MET A 1 106 ? -12.016 5.105 -3.492 1 92.81 106 MET A N 1
ATOM 796 C CA . MET A 1 106 ? -11.18 4.211 -2.693 1 92.81 106 MET A CA 1
ATOM 797 C C . MET A 1 106 ? -9.852 4.875 -2.344 1 92.81 106 MET A C 1
ATOM 799 O O . MET A 1 106 ? -9.375 4.762 -1.214 1 92.81 106 MET A O 1
ATOM 803 N N . VAL A 1 107 ? -9.305 5.551 -3.275 1 92.38 107 VAL A N 1
ATOM 804 C CA . VAL A 1 107 ? -8.062 6.273 -3.041 1 92.38 107 VAL A CA 1
ATOM 805 C C . VAL A 1 107 ? -8.258 7.297 -1.925 1 92.38 107 VAL A C 1
ATOM 807 O O . VAL A 1 107 ? -7.457 7.371 -0.992 1 92.38 107 VAL A O 1
ATOM 810 N N . GLY A 1 108 ? -9.328 8.055 -2.035 1 89.31 108 GLY A N 1
ATOM 811 C CA . GLY A 1 108 ? -9.648 9.031 -1.001 1 89.31 108 GLY A CA 1
ATOM 812 C C . GLY A 1 108 ? -9.844 8.406 0.367 1 89.31 108 GLY A C 1
ATOM 813 O O . GLY A 1 108 ? -9.344 8.922 1.369 1 89.31 108 GLY A O 1
ATOM 814 N N . LEU A 1 109 ? -10.547 7.34 0.367 1 92.44 109 LEU A N 1
ATOM 815 C CA . LEU A 1 109 ? -10.82 6.637 1.617 1 92.44 109 LEU A CA 1
ATOM 816 C C . LEU A 1 109 ? -9.523 6.207 2.295 1 92.44 109 LEU A C 1
ATOM 818 O O . LEU A 1 109 ? -9.328 6.453 3.488 1 92.44 109 LEU A O 1
ATOM 8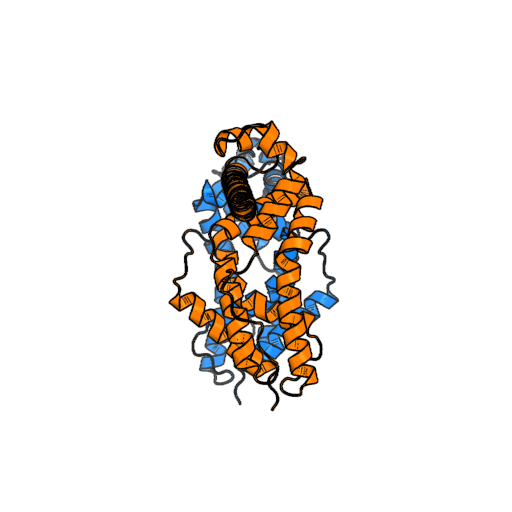22 N N . TYR A 1 110 ? -8.594 5.594 1.6 1 95.44 110 TYR A N 1
ATOM 823 C CA . TYR A 1 110 ? -7.34 5.121 2.176 1 95.44 110 TYR A CA 1
ATOM 824 C C . TYR A 1 110 ? -6.473 6.289 2.629 1 95.44 110 TYR A C 1
ATOM 826 O O . TYR A 1 110 ? -5.777 6.199 3.645 1 95.44 110 TYR A O 1
ATOM 834 N N . ARG A 1 111 ? -6.469 7.391 1.892 1 92.06 111 ARG A N 1
ATOM 835 C CA . ARG A 1 111 ? -5.73 8.57 2.338 1 92.06 111 ARG A CA 1
ATOM 836 C C . ARG A 1 111 ? -6.223 9.039 3.701 1 92.06 111 ARG A C 1
ATOM 838 O O . ARG A 1 111 ? -5.422 9.383 4.574 1 92.06 111 ARG A O 1
ATOM 845 N N . ILE A 1 112 ? -7.559 9.047 3.869 1 90.44 112 ILE A N 1
ATOM 846 C CA . ILE A 1 112 ? -8.141 9.461 5.141 1 90.44 112 ILE A CA 1
ATOM 847 C C . ILE A 1 112 ? -7.719 8.5 6.242 1 90.44 112 ILE A C 1
ATOM 849 O O . ILE A 1 112 ? -7.273 8.922 7.312 1 90.44 112 ILE A O 1
ATOM 853 N N . VAL A 1 113 ? -7.871 7.227 5.988 1 94.5 113 VAL A N 1
ATOM 854 C CA . VAL A 1 113 ? -7.559 6.211 6.988 1 94.5 113 VAL A CA 1
ATOM 855 C C . VAL A 1 113 ? -6.09 6.32 7.395 1 94.5 113 VAL A C 1
ATOM 857 O O . VAL A 1 113 ? -5.77 6.332 8.586 1 94.5 113 VAL A O 1
ATOM 860 N N . ILE A 1 114 ? -5.211 6.453 6.43 1 93.81 114 ILE A N 1
ATOM 861 C CA . ILE A 1 114 ? -3.775 6.523 6.668 1 93.81 114 ILE A CA 1
ATOM 862 C C . ILE A 1 114 ? -3.445 7.789 7.457 1 93.81 114 ILE A C 1
ATOM 864 O O . ILE A 1 114 ? -2.641 7.754 8.391 1 93.81 114 ILE A O 1
ATOM 868 N N . ALA A 1 115 ? -4.039 8.844 7.172 1 88 115 ALA A N 1
ATOM 869 C CA . ALA A 1 115 ? -3.771 10.125 7.82 1 88 115 ALA A CA 1
ATOM 870 C C . ALA A 1 115 ? -4.305 10.141 9.25 1 88 115 ALA A C 1
ATOM 872 O O . ALA A 1 115 ? -3.674 10.695 10.148 1 88 115 ALA A O 1
ATOM 873 N N . GLU A 1 116 ? -5.438 9.508 9.453 1 89 116 GLU A N 1
ATOM 874 C CA . GLU A 1 116 ? -6.176 9.719 10.695 1 89 116 GLU A CA 1
ATOM 875 C C . GLU A 1 116 ? -5.898 8.594 11.695 1 89 116 GLU A C 1
ATOM 877 O O . GLU A 1 116 ? -6.16 8.75 12.891 1 89 116 GLU A O 1
ATOM 882 N N . MET A 1 117 ? -5.375 7.543 11.273 1 92.81 117 MET A N 1
ATOM 883 C CA . MET A 1 117 ? -5.223 6.363 12.125 1 92.81 117 MET A CA 1
ATOM 884 C C . MET A 1 117 ? -4.422 6.699 13.383 1 92.81 117 MET A C 1
ATOM 886 O O . MET A 1 117 ? -4.793 6.293 14.484 1 92.81 117 MET A O 1
ATOM 890 N N . PRO A 1 118 ? -3.373 7.434 13.336 1 88.44 118 PRO A N 1
ATOM 891 C CA . PRO A 1 118 ? -2.607 7.707 14.555 1 88.44 118 PRO A CA 1
ATOM 892 C C . PRO A 1 118 ? -3.432 8.43 15.617 1 88.44 118 PRO A C 1
ATOM 894 O O . PRO A 1 118 ? -3.25 8.195 16.812 1 88.44 118 PRO A O 1
ATOM 897 N N . ARG A 1 119 ? -4.371 9.211 15.195 1 87.44 119 ARG A N 1
ATOM 898 C CA . ARG A 1 119 ? -5.176 10.008 16.125 1 87.44 119 ARG A CA 1
ATOM 899 C C . ARG A 1 119 ? -6.523 9.344 16.375 1 87.44 119 ARG A C 1
ATOM 901 O O . ARG A 1 119 ? -7.117 9.531 17.453 1 87.44 119 ARG A O 1
ATOM 908 N N . PHE A 1 120 ? -6.945 8.57 15.414 1 91.44 120 PHE A N 1
ATOM 909 C CA . PHE A 1 120 ? -8.258 7.934 15.492 1 91.44 120 PHE A CA 1
ATOM 910 C C . PHE A 1 120 ? -8.164 6.465 15.102 1 91.44 120 PHE A C 1
ATOM 912 O O . PHE A 1 120 ? -8.734 6.047 14.094 1 91.44 120 PHE A O 1
ATOM 919 N N . PRO A 1 121 ? -7.605 5.633 15.93 1 94.88 121 PRO A N 1
ATOM 920 C CA . PRO A 1 121 ? -7.41 4.227 15.57 1 94.88 121 PRO A CA 1
ATOM 921 C C . PRO A 1 121 ? -8.727 3.496 15.312 1 94.88 121 PRO A C 1
ATOM 923 O O . PRO A 1 121 ? -8.773 2.566 14.508 1 94.88 121 PRO A O 1
ATOM 926 N N . ALA A 1 122 ? -9.766 3.977 15.914 1 94.12 122 ALA A N 1
ATOM 927 C CA . ALA A 1 122 ? -11.062 3.326 15.742 1 94.12 122 ALA A CA 1
ATOM 928 C C . ALA A 1 122 ? -11.547 3.443 14.297 1 94.12 122 ALA A C 1
ATOM 930 O O . ALA A 1 122 ? -12.234 2.553 13.797 1 94.12 122 ALA A O 1
ATOM 931 N N . LEU A 1 123 ? -11.234 4.531 13.664 1 93.75 123 LEU A N 1
ATOM 932 C CA . LEU A 1 123 ? -11.578 4.719 12.266 1 93.75 123 LEU A CA 1
ATOM 933 C C . LEU A 1 123 ? -10.938 3.643 11.391 1 93.75 123 LEU A C 1
ATOM 935 O O . LEU A 1 123 ? -11.602 3.047 10.547 1 93.75 123 LEU A O 1
ATOM 939 N N . ALA A 1 124 ? -9.695 3.375 11.617 1 95.69 124 ALA A N 1
ATOM 940 C CA . ALA A 1 124 ? -8.961 2.365 10.859 1 95.69 124 ALA A CA 1
ATOM 941 C C . ALA A 1 124 ? -9.508 0.968 11.133 1 95.69 124 ALA A C 1
ATOM 943 O O . ALA A 1 124 ? -9.633 0.15 10.219 1 95.69 124 ALA A O 1
ATOM 944 N N . GLU A 1 125 ? -9.859 0.75 12.328 1 97.12 125 GLU A N 1
ATOM 945 C CA . GLU A 1 125 ? -10.445 -0.535 12.695 1 97.12 125 GLU A CA 1
ATOM 946 C C . GLU A 1 125 ? -11.781 -0.752 11.977 1 97.12 125 GLU A C 1
ATOM 948 O O . GLU A 1 125 ? -12.047 -1.845 11.477 1 97.12 125 GLU A O 1
ATOM 953 N N . THR A 1 126 ? -12.531 0.298 11.992 1 95.06 126 THR A N 1
ATOM 954 C CA . THR A 1 126 ? -13.805 0.24 11.289 1 95.06 126 THR A CA 1
ATOM 955 C C . THR A 1 126 ? -13.594 -0.04 9.805 1 95.06 126 THR A C 1
ATOM 957 O O . THR A 1 126 ? -14.266 -0.901 9.227 1 95.06 126 THR A O 1
ATOM 960 N N . HIS A 1 127 ? -12.719 0.682 9.211 1 95.56 127 HIS A N 1
ATOM 961 C CA . HIS A 1 127 ? -12.414 0.474 7.805 1 95.56 127 HIS A CA 1
ATOM 962 C C . HIS A 1 127 ? -11.992 -0.969 7.539 1 95.56 127 HIS A C 1
ATOM 964 O O . HIS A 1 127 ? -12.477 -1.595 6.59 1 95.56 127 HIS A O 1
ATOM 970 N N . PHE A 1 128 ? -11.156 -1.505 8.383 1 95.88 128 PHE A N 1
ATOM 971 C CA . PHE A 1 128 ? -10.664 -2.865 8.219 1 95.88 128 PHE A CA 1
ATOM 972 C C . PHE A 1 128 ? -11.789 -3.879 8.398 1 95.88 128 PHE A C 1
ATOM 974 O O . PHE A 1 128 ? -12 -4.734 7.535 1 95.88 128 PHE A O 1
ATOM 981 N N . ASP A 1 129 ? -12.547 -3.76 9.375 1 95.31 129 ASP A N 1
ATOM 982 C CA . ASP A 1 129 ? -13.547 -4.746 9.766 1 95.31 129 ASP A CA 1
ATOM 983 C C . ASP A 1 129 ? -14.742 -4.719 8.828 1 95.31 129 ASP A C 1
ATOM 985 O O . ASP A 1 129 ? -15.242 -5.77 8.414 1 95.31 129 ASP A O 1
ATOM 989 N N . VAL A 1 130 ? -15.117 -3.529 8.484 1 93.31 130 VAL A N 1
ATOM 990 C CA . VAL A 1 130 ? -16.375 -3.393 7.766 1 93.31 130 VAL A CA 1
ATOM 991 C C . VAL A 1 130 ? -16.109 -3.326 6.262 1 93.31 130 VAL A C 1
ATOM 993 O O . VAL A 1 130 ? -16.984 -3.66 5.453 1 93.31 130 VAL A O 1
ATOM 996 N N . GLY A 1 131 ? -15.008 -2.865 5.93 1 93.69 131 GLY A N 1
ATOM 997 C CA . GLY A 1 131 ? -14.68 -2.693 4.52 1 93.69 131 GLY A CA 1
ATOM 998 C C . GLY A 1 131 ? -13.867 -3.838 3.951 1 93.69 131 GLY A C 1
ATOM 999 O O . GLY A 1 131 ? -14.422 -4.754 3.336 1 93.69 131 GLY A O 1
ATOM 1000 N N . LYS A 1 132 ? -12.68 -3.91 4.301 1 94.38 132 LYS A N 1
ATOM 1001 C CA . LYS A 1 132 ? -11.703 -4.777 3.654 1 94.38 132 LYS A CA 1
ATOM 1002 C C . LYS A 1 132 ? -11.938 -6.238 4.012 1 94.38 132 LYS A C 1
ATOM 1004 O O . LYS A 1 132 ? -11.891 -7.113 3.143 1 94.38 132 LYS A O 1
ATOM 1009 N N . MET A 1 133 ? -12.281 -6.57 5.215 1 95.88 133 MET A N 1
ATOM 1010 C CA . MET A 1 133 ? -12.258 -7.941 5.715 1 95.88 133 MET A CA 1
ATOM 1011 C C . MET A 1 133 ? -13.344 -8.789 5.055 1 95.88 133 MET A C 1
ATOM 1013 O O . MET A 1 133 ? -13.109 -9.945 4.711 1 95.88 133 MET A O 1
ATOM 1017 N N . PRO A 1 134 ? -14.57 -8.258 4.863 1 94.81 134 PRO A N 1
ATOM 1018 C CA . PRO A 1 134 ? -15.57 -9.102 4.203 1 94.81 134 PRO A CA 1
ATOM 1019 C C . PRO A 1 134 ? -15.125 -9.57 2.82 1 94.81 134 PRO A C 1
ATOM 1021 O O . PRO A 1 134 ? -15.344 -10.734 2.463 1 94.81 134 PRO A O 1
ATOM 1024 N N . PHE A 1 135 ? -14.531 -8.719 2.074 1 95.75 135 PHE A N 1
ATOM 1025 C CA . PHE A 1 135 ? -14.039 -9.125 0.764 1 95.75 135 PHE A CA 1
ATOM 1026 C C . PHE A 1 135 ? -12.883 -10.109 0.9 1 95.75 135 PHE A C 1
ATOM 1028 O O . PHE A 1 135 ? -12.844 -11.125 0.206 1 95.75 135 PHE A O 1
ATOM 1035 N N . PHE A 1 136 ? -11.984 -9.859 1.793 1 97.12 136 PHE A N 1
ATOM 1036 C CA . PHE A 1 136 ? -10.867 -10.75 2.074 1 97.12 136 PHE A CA 1
ATOM 1037 C C . PHE A 1 136 ? -11.359 -12.148 2.441 1 97.12 136 PHE A C 1
ATOM 1039 O O . PHE A 1 136 ? -10.875 -13.148 1.906 1 97.12 136 PHE A O 1
ATOM 1046 N N . ASP A 1 137 ? -12.32 -12.188 3.26 1 96.94 137 ASP A N 1
ATOM 1047 C CA . ASP A 1 137 ? -12.852 -13.453 3.746 1 96.94 137 ASP A CA 1
ATOM 1048 C C . ASP A 1 137 ? -13.516 -14.242 2.617 1 96.94 137 ASP A C 1
ATOM 1050 O O . ASP A 1 137 ? -13.469 -15.469 2.6 1 96.94 137 ASP A O 1
ATOM 1054 N N . ALA A 1 138 ? -14.141 -13.492 1.739 1 96.12 138 ALA A N 1
ATOM 1055 C CA . ALA A 1 138 ? -14.742 -14.164 0.591 1 96.12 138 ALA A CA 1
ATOM 1056 C C . ALA A 1 138 ? -13.688 -14.867 -0.251 1 96.12 138 ALA A C 1
ATOM 1058 O O . ALA A 1 138 ? -13.852 -16.031 -0.625 1 96.12 138 ALA A O 1
ATOM 1059 N N . VAL A 1 139 ? -12.609 -14.227 -0.516 1 97.75 139 VAL A N 1
ATOM 1060 C CA . VAL A 1 139 ? -11.531 -14.812 -1.305 1 97.75 139 VAL A CA 1
ATOM 1061 C C . VAL A 1 139 ? -10.883 -15.953 -0.525 1 97.75 139 VAL A C 1
ATOM 1063 O O . VAL A 1 139 ? -10.625 -17.031 -1.081 1 97.75 139 VAL A O 1
ATOM 1066 N N . ARG A 1 140 ? -10.648 -15.727 0.744 1 98.19 140 ARG A N 1
ATOM 1067 C CA . ARG A 1 140 ? -10.047 -16.734 1.605 1 98.19 140 ARG A CA 1
ATOM 1068 C C . ARG A 1 140 ? -10.891 -18.016 1.627 1 98.19 140 ARG A C 1
ATOM 1070 O O . ARG A 1 140 ? -10.359 -19.109 1.504 1 98.19 140 ARG A O 1
ATOM 1077 N N . ARG A 1 141 ? -12.18 -17.859 1.821 1 97.88 141 ARG A N 1
ATOM 1078 C CA . ARG A 1 141 ? -13.094 -19 1.847 1 97.88 141 ARG A CA 1
ATOM 1079 C C . ARG A 1 141 ? -13.07 -19.75 0.519 1 97.88 141 ARG A C 1
ATOM 1081 O O . ARG A 1 141 ? -13.117 -20.984 0.494 1 97.88 141 ARG A O 1
ATOM 1088 N N . TYR A 1 142 ? -13.031 -19 -0.527 1 98.19 142 TYR A N 1
ATOM 1089 C CA . TYR A 1 142 ? -12.961 -19.625 -1.844 1 98.19 142 TYR A CA 1
ATOM 1090 C C . TYR A 1 142 ? -11.695 -20.469 -1.979 1 98.19 142 TYR A C 1
ATOM 1092 O O . TYR A 1 142 ? -11.758 -21.609 -2.436 1 98.19 142 TYR A O 1
ATOM 1100 N N . LEU A 1 143 ? -10.547 -19.969 -1.592 1 98.5 143 LEU A N 1
ATOM 1101 C CA . LEU A 1 143 ? -9.281 -20.672 -1.699 1 98.5 143 LEU A CA 1
ATOM 1102 C C . LEU A 1 143 ? -9.266 -21.906 -0.794 1 98.5 143 LEU A C 1
ATOM 1104 O O . LEU A 1 143 ? -8.742 -22.953 -1.171 1 98.5 143 LEU A O 1
ATOM 1108 N N . ALA A 1 144 ? -9.859 -21.75 0.376 1 98.5 144 ALA A N 1
ATOM 1109 C CA . ALA A 1 144 ? -10 -22.906 1.262 1 98.5 144 ALA A CA 1
ATOM 1110 C C . ALA A 1 144 ? -10.867 -23.984 0.617 1 98.5 144 ALA A C 1
ATOM 1112 O O . ALA A 1 144 ? -10.555 -25.188 0.717 1 98.5 144 ALA A O 1
ATOM 1113 N N . ALA A 1 145 ? -11.898 -23.578 -0.017 1 98.12 145 ALA A N 1
ATOM 1114 C CA . ALA A 1 145 ? -12.797 -24.516 -0.691 1 98.12 145 ALA A CA 1
ATOM 1115 C C . ALA A 1 145 ? -12.086 -25.219 -1.842 1 98.12 145 ALA A C 1
ATOM 1117 O O . ALA A 1 145 ? -12.312 -26.406 -2.086 1 98.12 145 ALA A O 1
ATOM 1118 N N . GLU A 1 146 ? -11.281 -24.469 -2.58 1 98.19 146 GLU A N 1
ATOM 1119 C CA . GLU A 1 146 ? -10.492 -25.078 -3.646 1 98.19 146 GLU A CA 1
ATOM 1120 C C . GLU A 1 146 ? -9.562 -26.156 -3.096 1 98.19 146 GLU A C 1
ATOM 1122 O O . GLU A 1 146 ? -9.391 -27.203 -3.711 1 98.19 146 GLU A O 1
ATOM 1127 N N . HIS A 1 147 ? -8.898 -25.875 -1.955 1 98.12 147 HIS A N 1
ATOM 1128 C CA . HIS A 1 147 ? -8.031 -26.859 -1.298 1 98.12 147 HIS A CA 1
ATOM 1129 C C . HIS A 1 147 ? -8.812 -28.094 -0.895 1 98.12 147 HIS A C 1
ATOM 1131 O O . HIS A 1 147 ? -8.391 -29.219 -1.181 1 98.12 147 HIS A O 1
ATOM 1137 N N . ASP A 1 148 ? -9.953 -27.875 -0.31 1 97.38 148 ASP A N 1
ATOM 1138 C CA . ASP A 1 148 ? -10.781 -28.969 0.168 1 97.38 148 ASP A CA 1
ATOM 1139 C C . ASP A 1 148 ? -11.273 -29.844 -0.992 1 97.38 148 ASP A C 1
ATOM 1141 O O . ASP A 1 148 ? -11.406 -31.047 -0.856 1 97.38 148 ASP A O 1
ATOM 1145 N N . ALA A 1 149 ? -11.492 -29.203 -2.102 1 96.12 149 ALA A N 1
ATOM 1146 C CA . ALA A 1 149 ? -12 -29.891 -3.287 1 96.12 149 ALA A CA 1
ATOM 1147 C C . ALA A 1 149 ? -10.883 -30.641 -4.008 1 96.12 149 ALA A C 1
ATOM 1149 O O . ALA A 1 149 ? -11.133 -31.422 -4.93 1 96.12 149 ALA A O 1
ATOM 1150 N N . GLY A 1 150 ? -9.672 -30.328 -3.662 1 96.19 150 GLY A N 1
ATOM 1151 C CA . GLY A 1 150 ? -8.531 -31 -4.266 1 96.19 150 GLY A CA 1
ATOM 1152 C C . GLY A 1 150 ? -8.055 -30.344 -5.547 1 96.19 150 GLY A C 1
ATOM 1153 O O . GLY A 1 150 ? -7.098 -30.797 -6.172 1 96.19 150 GLY A O 1
ATOM 1154 N N . SER A 1 151 ? -8.672 -29.25 -5.926 1 96.06 151 SER A N 1
ATOM 1155 C CA . SER A 1 151 ? -8.312 -28.547 -7.152 1 96.06 151 SER A CA 1
ATOM 1156 C C . SER A 1 151 ? -7.121 -27.625 -6.934 1 96.06 151 SER A C 1
ATOM 1158 O O . SER A 1 151 ? -6.555 -27.094 -7.895 1 96.06 151 SER A O 1
ATOM 1160 N N . ALA A 1 152 ? -6.715 -27.422 -5.656 1 97.81 152 ALA A N 1
ATOM 1161 C CA . ALA A 1 152 ? -5.535 -26.641 -5.289 1 97.81 152 ALA A CA 1
ATOM 1162 C C . ALA A 1 152 ? -4.898 -27.188 -4.012 1 97.81 152 ALA A C 1
ATOM 1164 O O . ALA A 1 152 ? -5.566 -27.828 -3.199 1 97.81 152 ALA A O 1
ATOM 1165 N N . ARG A 1 153 ? -3.646 -27.016 -3.883 1 97.88 153 ARG A N 1
ATOM 1166 C CA . ARG A 1 153 ? -2.916 -27.344 -2.66 1 97.88 153 ARG A CA 1
ATOM 1167 C C . ARG A 1 153 ? -2.514 -26.062 -1.915 1 97.88 153 ARG A C 1
ATOM 1169 O O . ARG A 1 153 ? -1.482 -25.469 -2.217 1 97.88 153 ARG A O 1
ATOM 1176 N N . ILE A 1 154 ? -3.332 -25.781 -0.962 1 97.81 154 ILE A N 1
ATOM 1177 C CA . ILE A 1 154 ? -3.162 -24.531 -0.218 1 97.81 154 ILE A CA 1
ATOM 1178 C C . ILE A 1 154 ? -3.176 -24.828 1.281 1 97.81 154 ILE A C 1
ATOM 1180 O O . ILE A 1 154 ? -4.242 -24.969 1.881 1 97.81 154 ILE A O 1
ATOM 1184 N N . ASP A 1 155 ? -1.997 -24.766 1.885 1 96.44 155 ASP A N 1
ATOM 1185 C CA . ASP A 1 155 ? -1.883 -25.078 3.307 1 96.44 155 ASP A CA 1
ATOM 1186 C C . ASP A 1 155 ? -2.322 -23.891 4.164 1 96.44 155 ASP A C 1
ATOM 1188 O O . ASP A 1 155 ? -2.803 -24.078 5.285 1 96.44 155 ASP A O 1
ATOM 1192 N N . ASP A 1 156 ? -2.174 -22.703 3.662 1 97.62 156 ASP A N 1
ATOM 1193 C CA . ASP A 1 156 ? -2.504 -21.484 4.391 1 97.62 156 ASP A CA 1
ATOM 1194 C C . ASP A 1 156 ? -3.316 -20.531 3.518 1 97.62 156 ASP A C 1
ATOM 1196 O O . ASP A 1 156 ? -2.752 -19.656 2.855 1 97.62 156 ASP A O 1
ATOM 1200 N N . PRO A 1 157 ? -4.652 -20.656 3.588 1 98.12 157 PRO A N 1
ATOM 1201 C CA . PRO A 1 157 ? -5.5 -19.828 2.738 1 98.12 157 PRO A CA 1
ATOM 1202 C C . PRO A 1 157 ? -5.363 -18.328 3.055 1 98.12 157 PRO A C 1
ATOM 1204 O O . PRO A 1 157 ? -5.547 -17.5 2.172 1 98.12 157 PRO A O 1
ATOM 1207 N N . VAL A 1 158 ? -5.074 -17.969 4.27 1 97.25 158 VAL A N 1
ATOM 1208 C CA . VAL A 1 158 ? -4.867 -16.578 4.645 1 97.25 158 VAL A CA 1
ATOM 1209 C C . VAL A 1 158 ? -3.656 -16.016 3.904 1 97.25 158 VAL A C 1
ATOM 1211 O O . VAL A 1 158 ? -3.732 -14.953 3.291 1 97.25 158 VAL A O 1
ATOM 1214 N N . ALA A 1 159 ? -2.578 -16.781 3.895 1 96.5 159 ALA A N 1
ATOM 1215 C CA . ALA A 1 159 ? -1.362 -16.344 3.211 1 96.5 159 ALA A CA 1
ATOM 1216 C C . ALA A 1 159 ? -1.582 -16.266 1.703 1 96.5 159 ALA A C 1
ATOM 1218 O O . ALA A 1 159 ? -1.151 -15.305 1.06 1 96.5 159 ALA A O 1
ATOM 1219 N N . ALA A 1 160 ? -2.262 -17.25 1.183 1 97.81 160 ALA A N 1
ATOM 1220 C CA . ALA A 1 160 ? -2.52 -17.281 -0.254 1 97.81 160 ALA A CA 1
ATOM 1221 C C . ALA A 1 160 ? -3.389 -16.094 -0.677 1 97.81 160 ALA A C 1
ATOM 1223 O O . ALA A 1 160 ? -3.127 -15.453 -1.7 1 97.81 160 ALA A O 1
ATOM 1224 N N . THR A 1 161 ? -4.445 -15.812 0.133 1 98.12 161 THR A N 1
ATOM 1225 C CA . THR A 1 161 ? -5.316 -14.68 -0.141 1 98.12 161 THR A CA 1
ATOM 1226 C C . THR A 1 161 ? -4.531 -13.367 -0.096 1 98.12 161 THR A C 1
ATOM 1228 O O . THR A 1 161 ? -4.66 -12.531 -0.989 1 98.12 161 THR A O 1
ATOM 1231 N N . THR A 1 162 ? -3.711 -13.227 0.894 1 96.81 162 THR A N 1
ATOM 1232 C CA . THR A 1 162 ? -2.877 -12.039 1.072 1 96.81 162 THR A CA 1
ATOM 1233 C C . THR A 1 162 ? -1.97 -11.828 -0.137 1 96.81 162 THR A C 1
ATOM 1235 O O . THR A 1 162 ? -1.893 -10.727 -0.678 1 96.81 162 THR A O 1
ATOM 1238 N N . GLN A 1 163 ? -1.367 -12.859 -0.592 1 96.31 163 GLN A N 1
ATOM 1239 C CA . GLN A 1 163 ? -0.468 -12.773 -1.737 1 96.31 163 GLN A CA 1
ATOM 1240 C C . GLN A 1 163 ? -1.224 -12.367 -2.998 1 96.31 163 GLN A C 1
ATOM 1242 O O . GLN A 1 163 ? -0.783 -11.477 -3.732 1 96.31 163 GLN A O 1
ATOM 1247 N N . PHE A 1 164 ? -2.322 -13.023 -3.227 1 98.12 164 PHE A N 1
ATOM 1248 C CA . PHE A 1 164 ? -3.105 -12.789 -4.434 1 98.12 164 PHE A CA 1
ATOM 1249 C C . PHE A 1 164 ? -3.57 -11.336 -4.5 1 98.12 164 PHE A C 1
ATOM 1251 O O . PHE A 1 164 ? -3.328 -10.648 -5.492 1 98.12 164 PHE A O 1
ATOM 1258 N N . MET A 1 165 ? -4.191 -10.867 -3.416 1 97.56 165 MET A N 1
ATOM 1259 C CA . MET A 1 165 ? -4.703 -9.5 -3.377 1 97.56 165 MET A CA 1
ATOM 1260 C C . MET A 1 165 ? -3.559 -8.492 -3.4 1 97.56 165 MET A C 1
ATOM 1262 O O . MET A 1 165 ? -3.686 -7.418 -3.99 1 97.56 165 MET A O 1
ATOM 1266 N N . GLY A 1 166 ? -2.463 -8.875 -2.826 1 97.06 166 GLY A N 1
ATOM 1267 C CA . GLY A 1 166 ? -1.282 -8.023 -2.844 1 97.06 166 GLY A CA 1
ATOM 1268 C C . GLY A 1 166 ? -0.725 -7.809 -4.238 1 97.06 166 GLY A C 1
ATOM 1269 O O . GLY A 1 166 ? -0.36 -6.688 -4.598 1 97.06 166 GLY A O 1
ATOM 1270 N N . MET A 1 167 ? -0.665 -8.852 -5.031 1 97.31 167 MET A N 1
ATOM 1271 C CA . MET A 1 167 ? -0.154 -8.742 -6.395 1 97.31 167 MET A CA 1
ATOM 1272 C C . MET A 1 167 ? -0.988 -7.754 -7.207 1 97.31 167 MET A C 1
ATOM 1274 O O . MET A 1 167 ? -0.45 -7 -8.023 1 97.31 167 MET A O 1
ATOM 1278 N N . ILE A 1 168 ? -2.211 -7.719 -6.934 1 97.94 168 ILE A N 1
ATOM 1279 C CA . ILE A 1 168 ? -3.119 -6.875 -7.703 1 97.94 168 ILE A CA 1
ATOM 1280 C C . ILE A 1 168 ? -3.045 -5.438 -7.195 1 97.94 168 ILE A C 1
ATOM 1282 O O .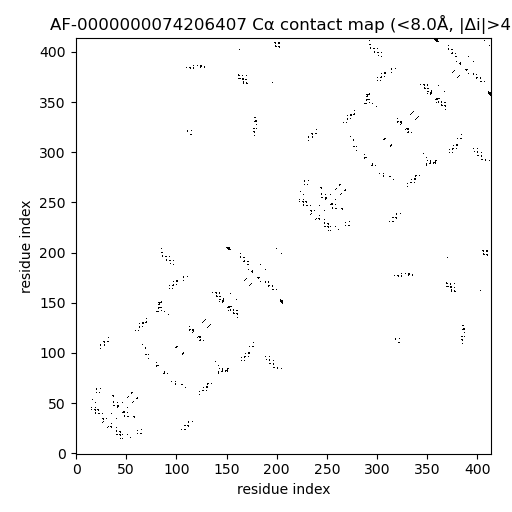 ILE A 1 168 ? -2.84 -4.504 -7.977 1 97.94 168 ILE A O 1
ATOM 1286 N N . SER A 1 169 ? -3.133 -5.234 -5.918 1 97.69 169 SER A N 1
ATOM 1287 C CA . SER A 1 169 ? -3.178 -3.883 -5.371 1 97.69 169 SER A CA 1
ATOM 1288 C C . SER A 1 169 ? -1.832 -3.182 -5.523 1 97.69 169 SER A C 1
ATOM 1290 O O . SER A 1 169 ? -1.772 -1.951 -5.59 1 97.69 169 SER A O 1
ATOM 1292 N N . ASN A 1 170 ? -0.808 -3.957 -5.605 1 97.31 170 ASN A N 1
ATOM 1293 C CA . ASN A 1 170 ? 0.518 -3.365 -5.742 1 97.31 170 ASN A CA 1
ATOM 1294 C C . ASN A 1 170 ? 0.635 -2.547 -7.027 1 97.31 170 ASN A C 1
ATOM 1296 O O . ASN A 1 170 ? 1.39 -1.575 -7.082 1 97.31 170 ASN A O 1
ATOM 1300 N N . PHE A 1 171 ? -0.084 -2.924 -7.973 1 96.75 171 PHE A N 1
ATOM 1301 C CA . PHE A 1 171 ? -0.057 -2.205 -9.242 1 96.75 171 PHE A CA 1
ATOM 1302 C C . PHE A 1 171 ? -1.285 -1.314 -9.383 1 96.75 171 PHE A C 1
ATOM 1304 O O . PHE A 1 171 ? -1.171 -0.144 -9.758 1 96.75 171 PHE A O 1
ATOM 1311 N N . ALA A 1 172 ? -2.398 -1.806 -9.016 1 96.81 172 ALA A N 1
ATOM 1312 C CA . ALA A 1 172 ? -3.66 -1.161 -9.367 1 96.81 172 ALA A CA 1
ATOM 1313 C C . ALA A 1 172 ? -4.023 -0.073 -8.359 1 96.81 172 ALA A C 1
ATOM 1315 O O . ALA A 1 172 ? -4.859 0.789 -8.641 1 96.81 172 ALA A O 1
ATOM 1316 N N . PHE A 1 173 ? -3.357 -0.075 -7.223 1 97.69 173 PHE A N 1
ATOM 1317 C CA . PHE A 1 173 ? -3.924 0.796 -6.199 1 97.69 173 PHE A CA 1
ATOM 1318 C C . PHE A 1 173 ? -2.832 1.613 -5.52 1 97.69 173 PHE A C 1
ATOM 1320 O O . PHE A 1 173 ? -2.824 2.842 -5.609 1 97.69 173 PHE A O 1
ATOM 1327 N N . TRP A 1 174 ? -1.853 1.025 -4.832 1 97.5 174 TRP A N 1
ATOM 1328 C CA . TRP A 1 174 ? -0.929 1.709 -3.932 1 97.5 174 TRP A CA 1
ATOM 1329 C C . TRP A 1 174 ? -0.162 2.803 -4.668 1 97.5 174 TRP A C 1
ATOM 1331 O O . TRP A 1 174 ? 0.007 3.908 -4.148 1 97.5 174 TRP A O 1
ATOM 1341 N N . PRO A 1 175 ? 0.193 2.561 -5.984 1 97.19 175 PRO A N 1
ATOM 1342 C CA . PRO A 1 175 ? 0.881 3.639 -6.695 1 97.19 175 PRO A CA 1
ATOM 1343 C C . PRO A 1 175 ? -0.004 4.863 -6.91 1 97.19 175 PRO A C 1
ATOM 1345 O O . PRO A 1 175 ? 0.504 5.977 -7.059 1 97.19 175 PRO A O 1
ATOM 1348 N N . ARG A 1 176 ? -1.287 4.746 -6.848 1 96.75 176 ARG A N 1
ATOM 1349 C CA . ARG A 1 176 ? -2.17 5.898 -6.969 1 96.75 176 ARG A CA 1
ATOM 1350 C C . ARG A 1 176 ? -1.979 6.859 -5.797 1 96.75 176 ARG A C 1
ATOM 1352 O O . ARG A 1 176 ? -2.287 8.047 -5.906 1 96.75 176 ARG A O 1
ATOM 1359 N N . LEU A 1 177 ? -1.482 6.324 -4.715 1 96.44 177 LEU A N 1
ATOM 1360 C CA . LEU A 1 177 ? -1.297 7.121 -3.506 1 96.44 177 LEU A CA 1
ATOM 1361 C C . LEU A 1 177 ? 0.11 7.707 -3.453 1 96.44 177 LEU A C 1
ATOM 1363 O O . LEU A 1 177 ? 0.368 8.641 -2.691 1 96.44 177 LEU A O 1
ATOM 1367 N N . THR A 1 178 ? 1.055 7.199 -4.258 1 96.81 178 THR A N 1
ATOM 1368 C CA . THR A 1 178 ? 2.451 7.531 -3.992 1 96.81 178 THR A CA 1
ATOM 1369 C C . THR A 1 178 ? 3.16 7.945 -5.277 1 96.81 178 THR A C 1
ATOM 1371 O O . THR A 1 178 ? 4.277 8.461 -5.238 1 96.81 178 THR A O 1
ATOM 1374 N N . VAL A 1 179 ? 2.594 7.656 -6.434 1 96.94 179 VAL A N 1
ATOM 1375 C CA . VAL A 1 179 ? 3.211 7.953 -7.723 1 96.94 179 VAL A CA 1
ATOM 1376 C C . VAL A 1 179 ? 2.346 8.945 -8.492 1 96.94 179 VAL A C 1
ATOM 1378 O O . VAL A 1 179 ? 1.187 8.664 -8.805 1 96.94 179 VAL A O 1
ATOM 1381 N N . VAL A 1 180 ? 2.926 10.047 -8.836 1 96.31 180 VAL A N 1
ATOM 1382 C CA . VAL A 1 180 ? 2.217 11.117 -9.531 1 96.31 180 VAL A CA 1
ATOM 1383 C C . VAL A 1 180 ? 1.739 10.625 -10.891 1 96.31 180 VAL A C 1
ATOM 1385 O O . VAL A 1 180 ? 2.525 10.078 -11.672 1 96.31 180 VAL A O 1
ATOM 1388 N N . GLY A 1 181 ? 0.467 10.75 -11.102 1 95.25 181 GLY A N 1
ATOM 1389 C CA . GLY A 1 181 ? -0.074 10.484 -12.43 1 95.25 181 GLY A CA 1
ATOM 1390 C C . GLY A 1 181 ? -0.333 9.008 -12.68 1 95.25 181 GLY A C 1
ATOM 1391 O O . GLY A 1 181 ? -0.661 8.617 -13.805 1 95.25 181 GLY A O 1
ATOM 1392 N N . TRP A 1 182 ? -0.143 8.188 -11.719 1 96.69 182 TRP A N 1
ATOM 1393 C CA . TRP A 1 182 ? -0.394 6.762 -11.914 1 96.69 182 TRP A CA 1
ATOM 1394 C C . TRP A 1 182 ? -1.878 6.5 -12.148 1 96.69 182 TRP A C 1
ATOM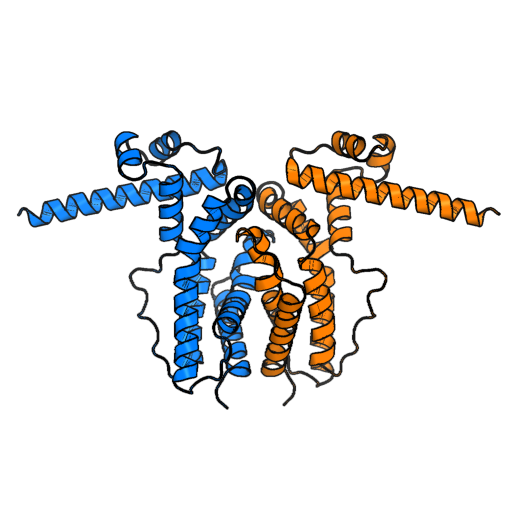 1396 O O . TRP A 1 182 ? -2.699 6.691 -11.25 1 96.69 182 TRP A O 1
ATOM 1406 N N . ASP A 1 183 ? -2.193 6.086 -13.312 1 95.81 183 ASP A N 1
ATOM 1407 C CA . ASP A 1 183 ? -3.568 5.836 -13.734 1 95.81 183 ASP A CA 1
ATOM 1408 C C . ASP A 1 183 ? -3.629 4.734 -14.789 1 95.81 183 ASP A C 1
ATOM 1410 O O . ASP A 1 183 ? -3.877 5.008 -15.969 1 95.81 183 ASP A O 1
ATOM 1414 N N . PRO A 1 184 ? -3.395 3.494 -14.32 1 96.88 184 PRO A N 1
ATOM 1415 C CA . PRO A 1 184 ? -3.393 2.4 -15.289 1 96.88 184 PRO A CA 1
ATOM 1416 C C . PRO A 1 184 ? -4.711 2.283 -16.047 1 96.88 184 PRO A C 1
ATOM 1418 O O . PRO A 1 184 ? -5.777 2.531 -15.484 1 96.88 184 PRO A O 1
ATOM 1421 N N . SER A 1 185 ? -4.602 1.876 -17.297 1 96.5 185 SER A N 1
ATOM 1422 C CA . SER A 1 185 ? -5.777 1.578 -18.109 1 96.5 185 SER A CA 1
ATOM 1423 C C . SER A 1 185 ? -6.457 0.294 -17.641 1 96.5 185 SER A C 1
ATOM 1425 O O . SER A 1 185 ? -5.875 -0.488 -16.891 1 96.5 185 SER A O 1
ATOM 1427 N N . ASN A 1 186 ? -7.691 0.134 -18.156 1 95.25 186 ASN A N 1
ATOM 1428 C CA . ASN A 1 186 ? -8.398 -1.113 -17.875 1 95.25 186 ASN A CA 1
ATOM 1429 C C . ASN A 1 186 ? -7.621 -2.322 -18.391 1 95.25 186 ASN A C 1
ATOM 1431 O O . ASN A 1 186 ? -7.551 -3.354 -17.719 1 95.25 186 ASN A O 1
ATOM 1435 N N . ALA A 1 187 ? -7.031 -2.148 -19.531 1 96.88 187 ALA A N 1
ATOM 1436 C CA . ALA A 1 187 ? -6.277 -3.246 -20.141 1 96.88 187 ALA A CA 1
ATOM 1437 C C . ALA A 1 187 ? -5.066 -3.609 -19.281 1 96.88 187 ALA A C 1
ATOM 1439 O O . ALA A 1 187 ? -4.758 -4.789 -19.094 1 96.88 187 ALA A O 1
ATOM 1440 N N . GLU A 1 188 ? -4.367 -2.65 -18.781 1 96.88 188 GLU A N 1
ATOM 1441 C CA . GLU A 1 188 ? -3.217 -2.896 -17.922 1 96.88 188 GLU A CA 1
ATOM 1442 C C . GLU A 1 188 ? -3.639 -3.592 -16.625 1 96.88 188 GLU A C 1
ATOM 1444 O O . GLU A 1 188 ? -2.979 -4.527 -16.172 1 96.88 188 GLU A O 1
ATOM 1449 N N . THR A 1 189 ? -4.762 -3.115 -16.109 1 97 189 THR A N 1
ATOM 1450 C CA . THR A 1 189 ? -5.273 -3.695 -14.867 1 97 189 THR A CA 1
ATOM 1451 C C . THR A 1 189 ? -5.699 -5.145 -15.086 1 97 189 THR A C 1
ATOM 1453 O O . THR A 1 189 ? -5.426 -6.008 -14.25 1 97 189 THR A O 1
ATOM 1456 N N . GLU A 1 190 ? -6.312 -5.398 -16.203 1 97.06 190 GLU A N 1
ATOM 1457 C CA . GLU A 1 190 ? -6.703 -6.762 -16.547 1 97.06 190 GLU A CA 1
ATOM 1458 C C . GLU A 1 190 ? -5.484 -7.668 -16.688 1 97.06 190 GLU A C 1
ATOM 1460 O O . GLU A 1 190 ? -5.508 -8.82 -16.266 1 97.06 190 GLU A O 1
ATOM 1465 N N . ARG A 1 191 ? -4.477 -7.156 -17.25 1 97.06 191 ARG A N 1
ATOM 1466 C CA . ARG A 1 191 ? -3.248 -7.926 -17.422 1 97.06 191 ARG A CA 1
ATOM 1467 C C . ARG A 1 191 ? -2.637 -8.281 -16.062 1 97.06 191 ARG A C 1
ATOM 1469 O O . ARG A 1 191 ? -2.127 -9.383 -15.883 1 97.06 191 ARG A O 1
ATOM 1476 N N . VAL A 1 192 ? -2.707 -7.391 -15.172 1 96.88 192 VAL A N 1
ATOM 1477 C CA . VAL A 1 192 ? -2.158 -7.613 -13.836 1 96.88 192 VAL A CA 1
ATOM 1478 C C . VAL A 1 192 ? -2.945 -8.719 -13.133 1 96.88 192 VAL A C 1
ATOM 1480 O O . VAL A 1 192 ? -2.363 -9.57 -12.453 1 96.88 192 VAL A O 1
ATOM 1483 N N . VAL A 1 193 ? -4.238 -8.664 -13.289 1 98.25 193 VAL A N 1
ATOM 1484 C CA . VAL A 1 193 ? -5.074 -9.703 -12.703 1 98.25 193 VAL A CA 1
ATOM 1485 C C . VAL A 1 193 ? -4.723 -11.062 -13.312 1 98.25 193 VAL A C 1
ATOM 1487 O O . VAL A 1 193 ? -4.523 -12.039 -12.602 1 98.25 193 VAL A O 1
ATOM 1490 N N . ASP A 1 194 ? -4.59 -11.094 -14.617 1 98.38 194 ASP A N 1
ATOM 1491 C CA . ASP A 1 194 ? -4.254 -12.336 -15.305 1 98.38 194 ASP A CA 1
ATOM 1492 C C . ASP A 1 194 ? -2.904 -12.875 -14.844 1 98.38 194 ASP A C 1
ATOM 1494 O O . ASP A 1 194 ? -2.75 -14.078 -14.633 1 98.38 194 ASP A O 1
ATOM 1498 N N . ASP A 1 195 ? -1.992 -12.016 -14.68 1 97.38 195 ASP A N 1
ATOM 1499 C CA . ASP A 1 195 ? -0.666 -12.406 -14.219 1 97.38 195 ASP A CA 1
ATOM 1500 C C . ASP A 1 195 ? -0.725 -12.961 -12.797 1 97.38 195 ASP A C 1
ATOM 1502 O O . ASP A 1 195 ? -0.048 -13.945 -12.484 1 97.38 195 ASP A O 1
ATOM 1506 N N . ALA A 1 196 ? -1.504 -12.312 -11.93 1 98.31 196 ALA A N 1
ATOM 1507 C CA . ALA A 1 196 ? -1.665 -12.789 -10.562 1 98.31 196 ALA A CA 1
ATOM 1508 C C . ALA A 1 196 ? -2.285 -14.18 -10.539 1 98.31 196 ALA A C 1
ATOM 1510 O O . ALA A 1 196 ? -1.836 -15.055 -9.789 1 98.31 196 ALA A O 1
ATOM 1511 N N . VAL A 1 197 ? -3.273 -14.359 -11.391 1 98.56 197 VAL A N 1
ATOM 1512 C CA . VAL A 1 197 ? -3.943 -15.648 -11.477 1 98.56 197 VAL A CA 1
ATOM 1513 C C . VAL A 1 197 ? -2.953 -16.719 -11.938 1 98.56 197 VAL A C 1
ATOM 1515 O O . VAL A 1 197 ? -2.852 -17.781 -11.328 1 98.56 197 VAL A O 1
ATOM 1518 N N . THR A 1 198 ? -2.225 -16.438 -13.008 1 98 198 THR A N 1
ATOM 1519 C CA . THR A 1 198 ? -1.233 -17.359 -13.539 1 98 198 THR A CA 1
ATOM 1520 C C . THR A 1 198 ? -0.216 -17.734 -12.461 1 98 198 THR A C 1
ATOM 1522 O O . THR A 1 198 ? 0.159 -18.906 -12.336 1 98 198 THR A O 1
ATOM 1525 N N . THR A 1 199 ? 0.191 -16.781 -11.711 1 97.88 199 THR A N 1
ATOM 1526 C CA . THR A 1 199 ? 1.171 -16.984 -10.648 1 97.88 199 THR A CA 1
ATOM 1527 C C . THR A 1 199 ? 0.59 -17.875 -9.547 1 97.88 199 THR A C 1
ATOM 1529 O O . THR A 1 199 ? 1.249 -18.797 -9.07 1 97.88 199 THR A O 1
ATOM 1532 N N . MET A 1 200 ? -0.63 -17.625 -9.133 1 98.38 200 MET A N 1
ATOM 1533 C CA . MET A 1 200 ? -1.29 -18.422 -8.094 1 98.38 200 MET A CA 1
ATOM 1534 C C . MET A 1 200 ? -1.478 -19.859 -8.547 1 98.38 200 MET A C 1
ATOM 1536 O O . MET A 1 200 ? -1.279 -20.797 -7.766 1 98.38 200 MET A O 1
ATOM 1540 N N . VAL A 1 201 ? -1.846 -20.016 -9.797 1 98.25 201 VAL A N 1
ATOM 1541 C CA . VAL A 1 201 ? -2.055 -21.359 -10.328 1 98.25 201 VAL A CA 1
ATOM 1542 C C . VAL A 1 201 ? -0.726 -22.109 -10.375 1 98.25 201 VAL A C 1
ATOM 1544 O O . VAL A 1 201 ? -0.664 -23.297 -10.039 1 98.25 201 VAL A O 1
ATOM 1547 N N . ALA A 1 202 ? 0.344 -21.469 -10.75 1 96.88 202 ALA A N 1
ATOM 1548 C CA . ALA A 1 202 ? 1.666 -22.094 -10.758 1 96.88 202 ALA A CA 1
ATOM 1549 C C . ALA A 1 202 ? 2.068 -22.547 -9.359 1 96.88 202 ALA A C 1
ATOM 1551 O O . ALA A 1 202 ? 2.641 -23.625 -9.188 1 96.88 202 ALA A O 1
ATOM 1552 N N . ARG A 1 203 ? 1.72 -21.734 -8.375 1 97.44 203 ARG A N 1
ATOM 1553 C CA . ARG A 1 203 ? 2.133 -21.969 -7 1 97.44 203 ARG A CA 1
ATOM 1554 C C . ARG A 1 203 ? 1.254 -23.031 -6.34 1 97.44 203 ARG A C 1
ATOM 1556 O O . ARG A 1 203 ? 1.754 -23.906 -5.633 1 97.44 203 ARG A O 1
ATOM 1563 N N . TYR A 1 204 ? -0.047 -22.953 -6.613 1 97.44 204 TYR A N 1
ATOM 1564 C CA . TYR A 1 204 ? -0.974 -23.688 -5.754 1 97.44 204 TYR A CA 1
ATOM 1565 C C . TYR A 1 204 ? -1.774 -24.703 -6.559 1 97.44 204 TYR A C 1
ATOM 1567 O O . TYR A 1 204 ? -2.459 -25.562 -5.984 1 97.44 204 TYR A O 1
ATOM 1575 N N . GLY A 1 205 ? -1.668 -24.547 -7.844 1 94.56 205 GLY A N 1
ATOM 1576 C CA . GLY A 1 205 ? -2.471 -25.438 -8.672 1 94.56 205 GLY A CA 1
ATOM 1577 C C . GLY A 1 205 ? -2.162 -26.906 -8.445 1 94.56 205 GLY A C 1
ATOM 1578 O O . GLY A 1 205 ? -1.012 -27.266 -8.188 1 94.56 205 GLY A O 1
ATOM 1579 N N . ALA A 1 206 ? -3.252 -27.656 -8.422 1 84.06 206 ALA A N 1
ATOM 1580 C CA . ALA A 1 206 ? -3.082 -29.094 -8.297 1 84.06 206 ALA A CA 1
ATOM 1581 C C . ALA A 1 206 ? -2.355 -29.672 -9.516 1 84.06 206 ALA A C 1
ATOM 1583 O O . ALA A 1 206 ? -2.576 -29.219 -10.641 1 84.06 206 ALA A O 1
ATOM 1584 N N . ARG A 1 207 ? -1.078 -30.281 -9.266 1 66.06 207 ARG A N 1
ATOM 1585 C CA . ARG A 1 207 ? -0.338 -30.969 -10.32 1 66.06 207 ARG A CA 1
ATOM 1586 C C . ARG A 1 207 ? -0.942 -32.344 -10.617 1 66.06 207 ARG A C 1
ATOM 1588 O O . ARG A 1 207 ? -1.578 -32.938 -9.75 1 66.06 207 ARG A O 1
ATOM 1595 N N . MET B 1 1 ? 49.938 14.305 9.445 1 38.91 1 MET B N 1
ATOM 1596 C CA . MET B 1 1 ? 49.094 14.852 10.516 1 38.91 1 MET B CA 1
ATOM 1597 C C . MET B 1 1 ? 47.781 15.398 9.961 1 38.91 1 MET B C 1
ATOM 1599 O O . MET B 1 1 ? 46.938 15.883 10.719 1 38.91 1 MET B O 1
ATOM 1603 N N . ALA B 1 2 ? 47.781 16.078 8.805 1 49.38 2 ALA B N 1
ATOM 1604 C CA . ALA B 1 2 ? 46.781 16.766 8.008 1 49.38 2 ALA B CA 1
ATOM 1605 C C . ALA B 1 2 ? 45.656 15.82 7.594 1 49.38 2 ALA B C 1
ATOM 1607 O O . ALA B 1 2 ? 44.562 16.266 7.191 1 49.38 2 ALA B O 1
ATOM 1608 N N . THR B 1 3 ? 45.844 14.586 7.441 1 54.09 3 THR B N 1
ATOM 1609 C CA . THR B 1 3 ? 44.938 13.516 7.031 1 54.09 3 THR B CA 1
ATOM 1610 C C . THR B 1 3 ? 43.906 13.242 8.109 1 54.09 3 THR B C 1
ATOM 1612 O O . THR B 1 3 ? 42.75 12.875 7.805 1 54.09 3 THR B O 1
ATOM 1615 N N . GLY B 1 4 ? 44.188 13.406 9.352 1 55.78 4 GLY B N 1
ATOM 1616 C CA . GLY B 1 4 ? 43.406 13.133 10.539 1 55.78 4 GLY B CA 1
ATOM 1617 C C . GLY B 1 4 ? 42.281 14.133 10.742 1 55.78 4 GLY B C 1
ATOM 1618 O O . GLY B 1 4 ? 41.156 13.766 11.164 1 55.78 4 GLY B O 1
ATOM 1619 N N . THR B 1 5 ? 42.562 15.375 10.492 1 59.84 5 THR B N 1
ATOM 1620 C CA . THR B 1 5 ? 41.625 16.469 10.648 1 59.84 5 THR B CA 1
ATOM 1621 C C . THR B 1 5 ? 40.5 16.391 9.602 1 59.84 5 THR B C 1
ATOM 1623 O O . THR B 1 5 ? 39.344 16.672 9.891 1 59.84 5 THR B O 1
ATOM 1626 N N . GLY B 1 6 ? 40.938 15.969 8.422 1 68.5 6 GLY B N 1
ATOM 1627 C CA . GLY B 1 6 ? 39.969 15.789 7.352 1 68.5 6 GLY B CA 1
ATOM 1628 C C . GLY B 1 6 ? 38.906 14.742 7.668 1 68.5 6 GLY B C 1
ATOM 1629 O O . GLY B 1 6 ? 37.719 14.953 7.426 1 68.5 6 GLY B O 1
ATOM 1630 N N . THR B 1 7 ? 39.469 13.789 8.32 1 78.06 7 THR B N 1
ATOM 1631 C CA . THR B 1 7 ? 38.562 12.688 8.68 1 78.06 7 THR B CA 1
ATOM 1632 C C . THR B 1 7 ? 37.625 13.094 9.812 1 78.06 7 THR B C 1
ATOM 1634 O O . THR B 1 7 ? 36.438 12.75 9.797 1 78.06 7 THR B O 1
ATOM 1637 N N . TYR B 1 8 ? 38.25 13.883 10.75 1 83.56 8 TYR B N 1
ATOM 1638 C CA . TYR B 1 8 ? 37.438 14.328 11.883 1 83.56 8 TYR B CA 1
ATOM 1639 C C . TYR B 1 8 ? 36.344 15.273 11.43 1 83.56 8 TYR B C 1
ATOM 1641 O O . TYR B 1 8 ? 35.188 15.125 11.828 1 83.56 8 TYR B O 1
ATOM 1649 N N . HIS B 1 9 ? 36.75 16.297 10.633 1 81.44 9 HIS B N 1
ATOM 1650 C CA . HIS B 1 9 ? 35.781 17.266 10.133 1 81.44 9 HIS B CA 1
ATOM 1651 C C . HIS B 1 9 ? 34.719 16.578 9.281 1 81.44 9 HIS B C 1
ATOM 1653 O O . HIS B 1 9 ? 33.531 16.938 9.344 1 81.44 9 HIS B O 1
ATOM 1659 N N . GLN B 1 10 ? 35.188 15.617 8.57 1 83.06 10 GLN B N 1
ATOM 1660 C CA . GLN B 1 10 ? 34.219 14.859 7.754 1 83.06 10 GLN B CA 1
ATOM 1661 C C . GLN B 1 10 ? 33.281 14.062 8.625 1 83.06 10 GLN B C 1
ATOM 1663 O O . GLN B 1 10 ? 32.062 14.008 8.352 1 83.06 10 GLN B O 1
ATOM 1668 N N . GLN B 1 11 ? 33.781 13.492 9.641 1 85.19 11 GLN B N 1
ATOM 1669 C CA . GLN B 1 11 ? 32.938 12.727 10.578 1 85.19 11 GLN B CA 1
ATOM 1670 C C . GLN B 1 11 ? 31.953 13.633 11.289 1 85.19 11 GLN B C 1
ATOM 1672 O O . GLN B 1 11 ? 30.797 13.25 11.492 1 85.19 11 GLN B O 1
ATOM 1677 N N . LEU B 1 12 ? 32.406 14.781 11.664 1 85.75 12 LEU B N 1
ATOM 1678 C CA . LEU B 1 12 ? 31.531 15.742 12.328 1 85.75 12 LEU B CA 1
ATOM 1679 C C . LEU B 1 12 ? 30.422 16.203 11.391 1 85.75 12 LEU B C 1
ATOM 1681 O O . LEU B 1 12 ? 29.266 16.312 11.797 1 85.75 12 LEU B O 1
ATOM 1685 N N . ALA B 1 13 ? 30.781 16.453 10.18 1 85.38 13 ALA B N 1
ATOM 1686 C CA . ALA B 1 13 ? 29.797 16.859 9.18 1 85.38 13 ALA B CA 1
ATOM 1687 C C . ALA B 1 13 ? 28.75 15.781 8.961 1 85.38 13 ALA B C 1
ATOM 1689 O O . ALA B 1 13 ? 27.562 16.078 8.844 1 85.38 13 ALA B O 1
ATOM 1690 N N . GLU B 1 14 ? 29.203 14.578 9.016 1 87.56 14 GLU B N 1
ATOM 1691 C CA . GLU B 1 14 ? 28.297 13.445 8.82 1 87.56 14 GLU B CA 1
ATOM 1692 C C . GLU B 1 14 ? 27.359 13.273 10.008 1 87.56 14 GLU B C 1
ATOM 1694 O O . GLU B 1 14 ? 26.188 12.938 9.844 1 87.56 14 GLU B O 1
ATOM 1699 N N . ARG B 1 15 ? 27.875 13.484 11.055 1 89.19 15 ARG B N 1
ATOM 1700 C CA . ARG B 1 15 ? 27.062 13.391 12.266 1 89.19 15 ARG B CA 1
ATOM 1701 C C . ARG B 1 15 ? 26 14.477 12.289 1 89.19 15 ARG B C 1
ATOM 1703 O O . ARG B 1 15 ? 24.844 14.211 12.664 1 89.19 15 ARG B O 1
ATOM 1710 N N . LYS B 1 16 ? 26.375 15.641 11.945 1 90.5 16 LYS B N 1
ATOM 1711 C CA . LYS B 1 16 ? 25.422 16.75 11.898 1 90.5 16 LYS B CA 1
ATOM 1712 C C . LYS B 1 16 ? 24.359 16.5 10.836 1 90.5 16 LYS B C 1
ATOM 1714 O O . LYS B 1 16 ? 23.172 16.766 11.078 1 90.5 16 LYS B O 1
ATOM 1719 N N . ARG B 1 17 ? 24.828 16.031 9.773 1 90.94 17 ARG B N 1
ATOM 1720 C CA . ARG B 1 17 ? 23.891 15.703 8.711 1 90.94 17 ARG B CA 1
ATOM 1721 C C . ARG B 1 17 ? 22.859 14.672 9.18 1 90.94 17 ARG B C 1
ATOM 1723 O O . ARG B 1 17 ? 21.656 14.844 8.953 1 90.94 17 ARG B O 1
ATOM 1730 N N . ALA B 1 18 ? 23.328 13.68 9.867 1 90.69 18 ALA B N 1
ATOM 1731 C CA . ALA B 1 18 ? 22.438 12.641 10.383 1 90.69 18 ALA B CA 1
ATOM 1732 C C . ALA B 1 18 ? 21.469 13.203 11.414 1 90.69 18 ALA B C 1
ATOM 1734 O O . ALA B 1 18 ? 20.297 12.828 11.438 1 90.69 18 ALA B O 1
ATOM 1735 N N . ALA B 1 19 ? 21.922 14.07 12.172 1 93.56 19 ALA B N 1
ATOM 1736 C CA . ALA B 1 19 ? 21.094 14.711 13.188 1 93.56 19 ALA B CA 1
ATOM 1737 C C . ALA B 1 19 ? 19.984 15.547 12.539 1 93.56 19 ALA B C 1
ATOM 1739 O O . ALA B 1 19 ? 18.844 15.547 13.008 1 93.56 19 ALA B O 1
ATOM 1740 N N . ILE B 1 20 ? 20.359 16.25 11.523 1 95 20 ILE B N 1
ATOM 1741 C CA . ILE B 1 20 ? 19.391 17.078 10.812 1 95 20 ILE B CA 1
ATOM 1742 C C . ILE B 1 20 ? 18.312 16.203 10.188 1 95 20 ILE B C 1
ATOM 1744 O O . ILE B 1 20 ? 17.125 16.5 10.32 1 95 20 ILE B O 1
ATOM 1748 N N . ILE B 1 21 ? 18.719 15.141 9.625 1 92.69 21 ILE B N 1
ATOM 1749 C CA . ILE B 1 21 ? 17.781 14.25 8.953 1 92.69 21 ILE B CA 1
ATOM 1750 C C . ILE B 1 21 ? 16.859 13.602 9.977 1 92.69 21 ILE B C 1
ATOM 1752 O O . ILE B 1 21 ? 15.648 13.508 9.773 1 92.69 21 ILE B O 1
ATOM 1756 N N . THR B 1 22 ? 17.391 13.203 11.062 1 91.5 22 THR B N 1
ATOM 1757 C CA . THR B 1 22 ? 16.609 12.602 12.133 1 91.5 22 THR B CA 1
ATOM 1758 C C . THR B 1 22 ? 15.586 13.594 12.68 1 91.5 22 THR B C 1
ATOM 1760 O O . THR B 1 22 ? 14.414 13.266 12.844 1 91.5 22 THR B O 1
ATOM 1763 N N . ALA B 1 23 ? 16 14.773 12.898 1 94.44 23 ALA B N 1
ATOM 1764 C CA . ALA B 1 23 ? 15.125 15.828 13.398 1 94.44 23 ALA B CA 1
ATOM 1765 C C . ALA B 1 23 ? 14.016 16.141 12.391 1 94.44 23 ALA B C 1
ATOM 1767 O O . ALA B 1 23 ? 12.852 16.281 12.766 1 94.44 23 ALA B O 1
ATOM 1768 N N . ALA B 1 24 ? 14.414 16.281 11.172 1 94.31 24 ALA B N 1
ATOM 1769 C CA . ALA B 1 24 ? 13.438 16.547 10.117 1 94.31 24 ALA B CA 1
ATOM 1770 C C . ALA B 1 24 ? 12.383 15.453 10.039 1 94.31 24 ALA B C 1
ATOM 1772 O O . ALA B 1 24 ? 11.188 15.734 9.922 1 94.31 24 ALA B O 1
ATOM 1773 N N . THR B 1 25 ? 12.836 14.234 10.141 1 89 25 THR B N 1
ATOM 1774 C CA . THR B 1 25 ? 11.93 13.094 10.078 1 89 25 THR B CA 1
ATOM 1775 C C . THR B 1 25 ? 10.867 13.188 11.172 1 89 25 THR B C 1
ATOM 1777 O O . THR B 1 25 ? 9.672 13.07 10.891 1 89 25 THR B O 1
ATOM 1780 N N . GLY B 1 26 ? 11.289 13.445 12.328 1 89.12 26 GLY B N 1
ATOM 1781 C CA . GLY B 1 26 ? 10.359 13.578 13.438 1 89.12 26 GLY B CA 1
ATOM 1782 C C . GLY B 1 26 ? 9.391 14.734 13.258 1 89.12 26 GLY B C 1
ATOM 1783 O O . GLY B 1 26 ? 8.18 14.578 13.469 1 89.12 26 GLY B O 1
ATOM 1784 N N . LEU B 1 27 ? 9.859 15.867 12.812 1 92.56 27 LEU B N 1
ATOM 1785 C CA . LEU B 1 27 ? 9.047 17.062 12.664 1 92.56 27 LEU B CA 1
ATOM 1786 C C . LEU B 1 27 ? 8.055 16.906 11.516 1 92.56 27 LEU B C 1
ATOM 1788 O O . LEU B 1 27 ? 6.898 17.328 11.633 1 92.56 27 LEU B O 1
ATOM 1792 N N . PHE B 1 28 ? 8.508 16.328 10.422 1 88.44 28 PHE B N 1
ATOM 1793 C CA . PHE B 1 28 ? 7.605 16.094 9.297 1 88.44 28 PHE B CA 1
ATOM 1794 C C . PHE B 1 28 ? 6.473 15.164 9.695 1 88.44 28 PHE B C 1
ATOM 1796 O O . PHE B 1 28 ? 5.328 15.344 9.273 1 88.44 28 PHE B O 1
ATOM 1803 N N . LEU B 1 29 ? 6.738 14.203 10.492 1 80.88 29 LEU B N 1
ATOM 1804 C CA . LEU B 1 29 ? 5.73 13.242 10.922 1 80.88 29 LEU B CA 1
ATOM 1805 C C . LEU B 1 29 ? 4.73 13.898 11.875 1 80.88 29 LEU B C 1
ATOM 1807 O O . LEU B 1 29 ? 3.531 13.617 11.805 1 80.88 29 LEU B O 1
ATOM 1811 N N . ASP B 1 30 ? 5.207 14.773 12.664 1 83.19 30 ASP B N 1
ATOM 1812 C CA . ASP B 1 30 ? 4.379 15.375 13.695 1 83.19 30 ASP B CA 1
ATOM 1813 C C . ASP B 1 30 ? 3.559 16.531 13.141 1 83.19 30 ASP B C 1
ATOM 1815 O O . ASP B 1 30 ? 2.389 16.703 13.492 1 83.19 30 ASP B O 1
ATOM 1819 N N . ASN B 1 31 ? 4.219 17.344 12.242 1 85.81 31 ASN B N 1
ATOM 1820 C CA . ASN B 1 31 ? 3.627 18.625 11.867 1 85.81 31 ASN B CA 1
ATOM 1821 C C . ASN B 1 31 ? 3.301 18.672 10.375 1 85.81 31 ASN B C 1
ATOM 1823 O O . ASN B 1 31 ? 2.727 19.656 9.898 1 85.81 31 ASN B O 1
ATOM 1827 N N . GLY B 1 32 ? 3.664 17.562 9.75 1 83.38 32 GLY B N 1
ATOM 1828 C CA . GLY B 1 32 ? 3.531 17.609 8.305 1 83.38 32 GLY B CA 1
ATOM 1829 C C . GLY B 1 32 ? 4.672 18.344 7.621 1 83.38 32 GLY B C 1
ATOM 1830 O O . GLY B 1 32 ? 5.441 19.047 8.273 1 83.38 32 GLY B O 1
ATOM 1831 N N . TYR B 1 33 ? 4.824 18.125 6.332 1 88.38 33 TYR B N 1
ATOM 1832 C CA . TYR B 1 33 ? 5.863 18.734 5.508 1 88.38 33 TYR B CA 1
ATOM 1833 C C . TYR B 1 33 ? 5.68 20.25 5.434 1 88.38 33 TYR B C 1
ATOM 1835 O O . TYR B 1 33 ? 6.625 21.016 5.68 1 88.38 33 TYR B O 1
ATOM 1843 N N . ALA B 1 34 ? 4.453 20.688 5.176 1 84.94 34 ALA B N 1
ATOM 1844 C CA . ALA B 1 34 ? 4.18 22.109 5.039 1 84.94 34 ALA B CA 1
ATOM 1845 C C . ALA B 1 34 ? 4.324 22.828 6.375 1 84.94 34 ALA B C 1
ATOM 1847 O O . ALA B 1 34 ? 4.809 23.953 6.43 1 84.94 34 ALA B O 1
ATOM 1848 N N . GLY B 1 35 ? 4.027 22.156 7.387 1 88.38 35 GLY B N 1
ATOM 1849 C CA . GLY B 1 35 ? 4.004 22.766 8.711 1 88.38 35 GLY B CA 1
ATOM 1850 C C . GLY B 1 35 ? 5.367 22.812 9.375 1 88.38 35 GLY B C 1
ATOM 1851 O O . GLY B 1 35 ? 5.5 23.266 10.508 1 88.38 35 GLY B O 1
ATOM 1852 N N . THR B 1 36 ? 6.324 22.297 8.695 1 93.75 36 THR B N 1
ATOM 1853 C CA . THR B 1 36 ? 7.668 22.25 9.258 1 93.75 36 THR B CA 1
ATOM 1854 C C . THR B 1 36 ? 8.609 23.172 8.492 1 93.75 36 THR B C 1
ATOM 1856 O O . THR B 1 36 ? 8.695 23.109 7.266 1 93.75 36 THR B O 1
ATOM 1859 N N . SER B 1 37 ? 9.273 24.078 9.289 1 94.56 37 SER B N 1
ATOM 1860 C CA . SER B 1 37 ? 10.242 24.969 8.664 1 94.56 37 SER B CA 1
ATOM 1861 C C . SER B 1 37 ? 11.664 24.484 8.883 1 94.56 37 SER B C 1
ATOM 1863 O O . SER B 1 37 ? 11.938 23.75 9.836 1 94.56 37 SER B O 1
ATOM 1865 N N . LEU B 1 38 ? 12.539 24.906 8.008 1 95.5 38 LEU B N 1
ATOM 1866 C CA . LEU B 1 38 ? 13.945 24.562 8.164 1 95.5 38 LEU B CA 1
ATOM 1867 C C . LEU B 1 38 ? 14.508 25.156 9.461 1 95.5 38 LEU B C 1
ATOM 1869 O O . LEU B 1 38 ? 15.367 24.547 10.094 1 95.5 38 LEU B O 1
ATOM 1873 N N . ALA B 1 39 ? 14.023 26.25 9.867 1 95.25 39 ALA B N 1
ATOM 1874 C CA . ALA B 1 39 ? 14.445 26.859 11.125 1 95.25 39 ALA B CA 1
ATOM 1875 C C . ALA B 1 39 ? 14.109 25.953 12.312 1 95.25 39 ALA B C 1
ATOM 1877 O O . ALA B 1 39 ? 14.93 25.766 13.211 1 95.25 39 ALA B O 1
ATOM 1878 N N . ARG B 1 40 ? 12.984 25.422 12.312 1 96.31 40 ARG B N 1
ATOM 1879 C CA . ARG B 1 40 ? 12.57 24.5 13.383 1 96.31 40 ARG B CA 1
ATOM 1880 C C . ARG B 1 40 ? 13.406 23.234 13.367 1 96.31 40 ARG B C 1
ATOM 1882 O O . ARG B 1 40 ? 13.719 22.672 14.43 1 96.31 40 ARG B O 1
ATOM 1889 N N . VAL B 1 41 ? 13.75 22.766 12.172 1 97.38 41 VAL B N 1
ATOM 1890 C CA . VAL B 1 41 ? 14.586 21.578 12.047 1 97.38 41 VAL B CA 1
ATOM 1891 C C . VAL B 1 41 ? 15.961 21.859 12.641 1 97.38 41 VAL B C 1
ATOM 1893 O O . VAL B 1 41 ? 16.516 21.031 13.367 1 97.38 41 VAL B O 1
ATOM 1896 N N . ALA B 1 42 ? 16.453 23.016 12.312 1 97.31 42 ALA B N 1
ATOM 1897 C CA . ALA B 1 42 ? 17.766 23.406 12.859 1 97.31 42 ALA B CA 1
ATOM 1898 C C . ALA B 1 42 ? 17.734 23.406 14.383 1 97.31 42 ALA B C 1
ATOM 1900 O O . ALA B 1 42 ? 18.656 22.875 15.023 1 97.31 42 ALA B O 1
ATOM 1901 N N . GLU B 1 43 ? 16.719 23.922 14.906 1 97.44 43 GLU B N 1
ATOM 1902 C CA . GLU B 1 43 ? 16.562 23.984 16.359 1 97.44 43 GLU B CA 1
ATOM 1903 C C . GLU B 1 43 ? 16.484 22.594 16.969 1 97.44 43 GLU B C 1
ATOM 1905 O O . GLU B 1 43 ? 17.172 22.312 17.953 1 97.44 43 GLU B O 1
ATOM 1910 N N . ALA B 1 44 ? 15.781 21.797 16.391 1 96.62 44 ALA B N 1
ATOM 1911 C CA . ALA B 1 44 ? 15.586 20.438 16.906 1 96.62 44 ALA B CA 1
ATOM 1912 C C . ALA B 1 44 ? 16.875 19.625 16.781 1 96.62 44 ALA B C 1
ATOM 1914 O O . ALA B 1 44 ? 17.156 18.766 17.625 1 96.62 44 ALA B O 1
ATOM 1915 N N . ALA B 1 45 ? 17.609 19.859 15.766 1 96.56 45 ALA B N 1
ATOM 1916 C CA . ALA B 1 45 ? 18.859 19.141 15.508 1 96.56 45 ALA B CA 1
ATOM 1917 C C . ALA B 1 45 ? 20.016 19.75 16.281 1 96.56 45 ALA B C 1
ATOM 1919 O O . ALA B 1 45 ? 21.125 19.219 16.281 1 96.56 45 ALA B O 1
ATOM 1920 N N . GLU B 1 46 ? 19.75 20.891 16.891 1 96.81 46 GLU B N 1
ATOM 1921 C CA . GLU B 1 46 ? 20.75 21.609 17.656 1 96.81 46 GLU B CA 1
ATOM 1922 C C . GLU B 1 46 ? 21.953 21.984 16.781 1 96.81 46 GLU B C 1
ATOM 1924 O O . GLU B 1 46 ? 23.094 21.734 17.156 1 96.81 46 GLU B O 1
ATOM 1929 N N . VAL B 1 47 ? 21.672 22.516 15.656 1 96.12 47 VAL B N 1
ATOM 1930 C CA . VAL B 1 47 ? 22.672 23.094 14.758 1 96.12 47 VAL B CA 1
ATOM 1931 C C . VAL B 1 47 ? 22.25 24.531 14.398 1 96.12 47 VAL B C 1
ATOM 1933 O O . VAL B 1 47 ? 21.078 24.906 14.57 1 96.12 47 VAL B O 1
ATOM 1936 N N . SER B 1 48 ? 23.219 25.234 13.969 1 94.56 48 SER B N 1
ATOM 1937 C CA . SER B 1 48 ? 22.891 26.594 13.539 1 94.56 48 SER B CA 1
ATOM 1938 C C . SER B 1 48 ? 22.094 26.578 12.242 1 94.56 48 SER B C 1
ATOM 1940 O O . SER B 1 48 ? 22.188 25.641 11.445 1 94.56 48 SER B O 1
ATOM 1942 N N . LYS B 1 49 ? 21.281 27.609 12.023 1 95.06 49 LYS B N 1
ATOM 1943 C CA . LYS B 1 49 ? 20.562 27.766 10.766 1 95.06 49 LYS B CA 1
ATOM 1944 C C . LYS B 1 49 ? 21.531 27.797 9.586 1 95.06 49 LYS B C 1
ATOM 1946 O O . LYS B 1 49 ? 21.281 27.188 8.547 1 95.06 49 LYS B O 1
ATOM 1951 N N . ALA B 1 50 ? 22.625 28.5 9.797 1 93.62 50 ALA B N 1
ATOM 1952 C CA . ALA B 1 50 ? 23.641 28.609 8.75 1 93.62 50 ALA B CA 1
ATOM 1953 C C . ALA B 1 50 ? 24.156 27.219 8.352 1 93.62 50 ALA B C 1
ATOM 1955 O O . ALA B 1 50 ? 24.297 26.922 7.16 1 93.62 50 ALA B O 1
ATOM 1956 N N . THR B 1 51 ? 24.438 26.406 9.281 1 92.62 51 THR B N 1
ATOM 1957 C CA . THR B 1 51 ? 24.922 25.047 9.039 1 92.62 51 THR B CA 1
ATOM 1958 C C . THR B 1 51 ? 23.891 24.234 8.266 1 92.62 51 THR B C 1
ATOM 1960 O O . THR B 1 51 ? 24.234 23.547 7.305 1 92.62 51 THR B O 1
ATOM 1963 N N . LEU B 1 52 ? 22.562 24.312 8.688 1 95.25 52 LEU B N 1
ATOM 1964 C CA . LEU B 1 52 ? 21.5 23.562 8.031 1 95.25 52 LEU B CA 1
ATOM 1965 C C . LEU B 1 52 ? 21.328 24.031 6.586 1 95.25 52 LEU B C 1
ATOM 1967 O O . LEU B 1 52 ? 21.281 23.219 5.664 1 95.25 52 LEU B O 1
ATOM 1971 N N . PHE B 1 53 ? 21.344 25.344 6.387 1 94.06 53 PHE B N 1
ATOM 1972 C CA . PHE B 1 53 ? 21.078 25.891 5.066 1 94.06 53 PHE B CA 1
ATOM 1973 C C . PHE B 1 53 ? 22.234 25.625 4.113 1 94.06 53 PHE B C 1
ATOM 1975 O O . PHE B 1 53 ? 22.031 25.484 2.906 1 94.06 53 PHE B O 1
ATOM 1982 N N . LYS B 1 54 ? 23.406 25.594 4.691 1 93.25 54 LYS B N 1
ATOM 1983 C CA . LYS B 1 54 ? 24.562 25.25 3.871 1 93.25 54 LYS B CA 1
ATOM 1984 C C . LYS B 1 54 ? 24.422 23.828 3.309 1 93.25 54 LYS B C 1
ATOM 1986 O O . LYS B 1 54 ? 24.766 23.578 2.15 1 93.25 54 LYS B O 1
ATOM 1991 N N . GLN B 1 55 ? 23.891 22.938 4.055 1 93.69 55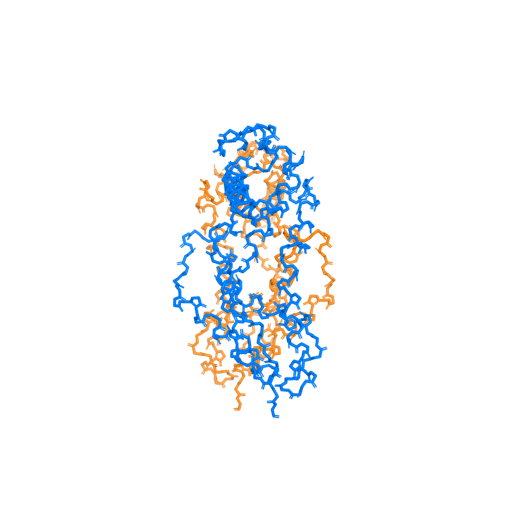 GLN B N 1
ATOM 1992 C CA . GLN B 1 55 ? 23.75 21.547 3.643 1 93.69 55 GLN B CA 1
ATOM 1993 C C . GLN B 1 55 ? 22.453 21.312 2.873 1 93.69 55 GLN B C 1
ATOM 1995 O O . GLN B 1 55 ? 22.406 20.516 1.938 1 93.69 55 GLN B O 1
ATOM 2000 N N . PHE B 1 56 ? 21.406 22 3.355 1 96.44 56 PHE B N 1
ATOM 2001 C CA . PHE B 1 56 ? 20.078 21.844 2.779 1 96.44 56 PHE B CA 1
ATOM 2002 C C . PHE B 1 56 ? 19.438 23.219 2.527 1 96.44 56 PHE B C 1
ATOM 2004 O O . PHE B 1 56 ? 18.609 23.672 3.32 1 96.44 56 PHE B O 1
ATOM 2011 N N . PRO B 1 57 ? 19.672 23.781 1.352 1 95.25 57 PRO B N 1
ATOM 2012 C CA . PRO B 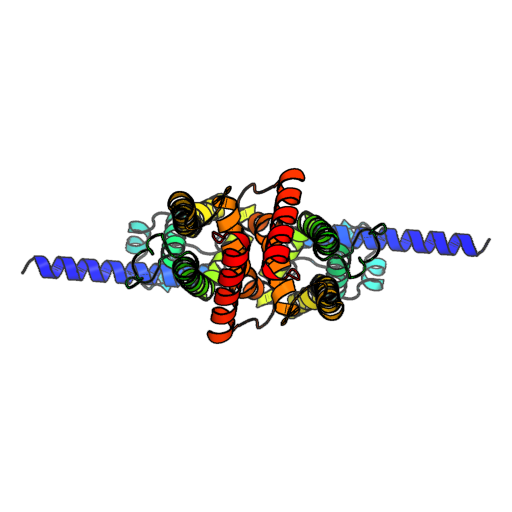1 57 ? 19.203 25.125 1.04 1 95.25 57 PRO B CA 1
ATOM 2013 C C . PRO B 1 57 ? 17.672 25.219 0.998 1 95.25 57 PRO B C 1
ATOM 2015 O O . PRO B 1 57 ? 17.109 26.297 1.235 1 95.25 57 PRO B O 1
ATOM 2018 N N . THR B 1 58 ? 17.047 24.125 0.646 1 94.12 58 THR B N 1
ATOM 2019 C CA . THR B 1 58 ? 15.594 24.109 0.593 1 94.12 58 THR B CA 1
ATOM 2020 C C . THR B 1 58 ? 15.031 22.906 1.336 1 94.12 58 THR B C 1
ATOM 2022 O O . THR B 1 58 ? 15.75 21.938 1.586 1 94.12 58 THR B O 1
ATOM 2025 N N . LYS B 1 59 ? 13.836 22.953 1.637 1 93.88 59 LYS B N 1
ATOM 2026 C CA . LYS B 1 59 ? 13.133 21.844 2.268 1 93.88 59 LYS B CA 1
ATOM 2027 C C . LYS B 1 59 ? 13.109 20.625 1.354 1 93.88 59 LYS B C 1
ATOM 2029 O O . LYS B 1 59 ? 13.188 19.484 1.824 1 93.88 59 LYS B O 1
ATOM 2034 N N . ALA B 1 60 ? 13.07 20.922 0.094 1 93 60 ALA B N 1
ATOM 2035 C CA . ALA B 1 60 ? 13.07 19.844 -0.896 1 93 60 ALA B CA 1
ATOM 2036 C C . ALA B 1 60 ? 14.383 19.078 -0.873 1 93 60 ALA B C 1
ATOM 2038 O O . ALA B 1 60 ? 14.391 17.844 -0.977 1 93 60 ALA B O 1
ATOM 2039 N N . ASN B 1 61 ? 15.43 19.781 -0.706 1 94.81 61 ASN B N 1
ATOM 2040 C CA . ASN B 1 61 ? 16.734 19.125 -0.608 1 94.81 61 ASN B CA 1
ATOM 2041 C C . ASN B 1 61 ? 16.828 18.25 0.64 1 94.81 61 ASN B C 1
ATOM 2043 O O . ASN B 1 61 ? 17.406 17.172 0.598 1 94.81 61 ASN B O 1
ATOM 2047 N N . LEU B 1 62 ? 16.312 18.812 1.678 1 95.31 62 LEU B N 1
ATOM 2048 C CA . LEU B 1 62 ? 16.312 18.047 2.926 1 95.31 62 LEU B CA 1
ATOM 2049 C C . LEU B 1 62 ? 15.453 16.797 2.801 1 95.31 62 LEU B C 1
ATOM 2051 O O . LEU B 1 62 ? 15.859 15.719 3.234 1 95.31 62 LEU B O 1
ATOM 2055 N N . PHE B 1 63 ? 14.344 16.906 2.215 1 94.56 63 PHE B N 1
ATOM 2056 C CA . PHE B 1 63 ? 13.461 15.773 2.008 1 94.56 63 PHE B CA 1
ATOM 2057 C C . PHE B 1 63 ? 14.133 14.711 1.145 1 94.56 63 PHE B C 1
ATOM 2059 O O . PHE B 1 63 ? 14.086 13.523 1.464 1 94.56 63 PHE B O 1
ATOM 2066 N N . GLU B 1 64 ? 14.766 15.164 0.098 1 94.88 64 GLU B N 1
ATOM 2067 C CA . GLU B 1 64 ? 15.492 14.258 -0.783 1 94.88 64 GLU B CA 1
ATOM 2068 C C . GLU B 1 64 ? 16.547 13.469 -0.015 1 94.88 64 GLU B C 1
ATOM 2070 O O . GLU B 1 64 ? 16.688 12.258 -0.2 1 94.88 64 GLU B O 1
ATOM 2075 N N . ALA B 1 65 ? 17.25 14.125 0.792 1 93.75 65 ALA B N 1
ATOM 2076 C CA . ALA B 1 65 ? 18.297 13.477 1.598 1 93.75 65 ALA B CA 1
ATOM 2077 C C . ALA B 1 65 ? 17.672 12.469 2.561 1 93.75 65 ALA B C 1
ATOM 2079 O O . ALA B 1 65 ? 18.234 11.391 2.775 1 93.75 65 ALA B O 1
ATOM 2080 N N . MET B 1 66 ? 16.594 12.812 3.148 1 93.56 66 MET B N 1
ATOM 2081 C CA . MET B 1 66 ? 15.875 11.914 4.043 1 93.56 66 MET B CA 1
ATOM 2082 C C . MET B 1 66 ? 15.445 10.641 3.309 1 93.56 66 MET B C 1
ATOM 2084 O O . MET B 1 66 ? 15.617 9.539 3.822 1 93.56 66 MET B O 1
ATOM 2088 N N . VAL B 1 67 ? 14.93 10.812 2.107 1 94.19 67 VAL B N 1
ATOM 2089 C CA . VAL B 1 67 ? 14.484 9.688 1.289 1 94.19 67 VAL B CA 1
ATOM 2090 C C . VAL B 1 67 ? 15.664 8.766 0.991 1 94.19 67 VAL B C 1
ATOM 2092 O O . VAL B 1 67 ? 15.578 7.555 1.203 1 94.19 67 VAL B O 1
ATOM 2095 N N . LYS B 1 68 ? 16.75 9.344 0.573 1 92.69 68 LYS B N 1
ATOM 2096 C CA . LYS B 1 68 ? 17.938 8.57 0.241 1 92.69 68 LYS B CA 1
ATOM 2097 C C . LYS B 1 68 ? 18.453 7.789 1.452 1 92.69 68 LYS B C 1
ATOM 2099 O O . LYS B 1 68 ? 18.797 6.613 1.337 1 92.69 68 LYS B O 1
ATOM 2104 N N . GLU B 1 69 ? 18.406 8.43 2.5 1 89.69 69 GLU B N 1
ATOM 2105 C CA . GLU B 1 69 ? 18.891 7.793 3.721 1 89.69 69 GLU B CA 1
ATOM 2106 C C . GLU B 1 69 ? 18.016 6.605 4.109 1 89.69 69 GLU B C 1
ATOM 2108 O O . GLU B 1 69 ? 18.516 5.539 4.461 1 89.69 69 GLU B O 1
ATOM 2113 N N . HIS B 1 70 ? 16.75 6.758 4.012 1 90.06 70 HIS B N 1
ATOM 2114 C CA . HIS B 1 70 ? 15.836 5.723 4.48 1 90.06 70 HIS B CA 1
ATOM 2115 C C . HIS B 1 70 ? 15.82 4.531 3.527 1 90.06 70 HIS B C 1
ATOM 2117 O O . HIS B 1 70 ? 15.586 3.396 3.949 1 90.06 70 HIS B O 1
ATOM 2123 N N . TRP B 1 71 ? 16.156 4.766 2.252 1 92.75 71 TRP B N 1
ATOM 2124 C CA . TRP B 1 71 ? 16.188 3.676 1.281 1 92.75 71 TRP B CA 1
ATOM 2125 C C . TRP B 1 71 ? 17.578 3.072 1.172 1 92.75 71 TRP B C 1
ATOM 2127 O O . TRP B 1 71 ? 17.797 2.115 0.425 1 92.75 71 TRP B O 1
ATOM 2137 N N . SER B 1 72 ? 18.469 3.666 1.917 1 87.5 72 SER B N 1
ATOM 2138 C CA . SER B 1 72 ? 19.828 3.156 1.861 1 87.5 72 SER B CA 1
ATOM 2139 C C . SER B 1 72 ? 19.953 1.821 2.586 1 87.5 72 SER B C 1
ATOM 2141 O O . SER B 1 72 ? 19.375 1.635 3.658 1 87.5 72 SER B O 1
ATOM 2143 N N . LEU B 1 73 ? 20.609 0.947 1.894 1 79.81 73 LEU B N 1
ATOM 2144 C CA . LEU B 1 73 ? 20.906 -0.32 2.549 1 79.81 73 LEU B CA 1
ATOM 2145 C C . LEU B 1 73 ? 22.047 -0.151 3.561 1 79.81 73 LEU B C 1
ATOM 2147 O O . LEU B 1 73 ? 22.797 0.825 3.5 1 79.81 73 LEU B O 1
ATOM 2151 N N . ALA B 1 74 ? 22.047 -1.102 4.449 1 72.56 74 ALA B N 1
ATOM 2152 C CA . ALA B 1 74 ? 23.125 -1.081 5.418 1 72.56 74 ALA B CA 1
ATOM 2153 C C . ALA B 1 74 ? 24.484 -1.184 4.723 1 72.56 74 ALA B C 1
ATOM 2155 O O . ALA B 1 74 ? 24.609 -1.815 3.672 1 72.56 74 ALA B O 1
ATOM 2156 N N . ASP B 1 75 ? 25.375 -0.446 5.289 1 68 75 ASP B N 1
ATOM 2157 C CA . ASP B 1 75 ? 26.719 -0.414 4.738 1 68 75 ASP B CA 1
ATOM 2158 C C . ASP B 1 75 ? 27.281 -1.825 4.562 1 68 75 ASP B C 1
ATOM 2160 O O . ASP B 1 75 ? 28.109 -2.068 3.68 1 68 75 ASP B O 1
ATOM 2164 N N . ASP B 1 76 ? 26.859 -2.625 5.355 1 70.38 76 ASP B N 1
ATOM 2165 C CA . ASP B 1 76 ? 27.406 -3.979 5.32 1 70.38 76 ASP B CA 1
ATOM 2166 C C . ASP B 1 76 ? 26.5 -4.918 4.527 1 70.38 76 ASP B C 1
ATOM 2168 O O . ASP B 1 76 ? 26.594 -6.137 4.66 1 70.38 76 ASP B O 1
ATOM 2172 N N . ALA B 1 77 ? 25.734 -4.246 3.664 1 74.06 77 ALA B N 1
ATOM 2173 C CA . ALA B 1 77 ? 24.875 -5.082 2.832 1 74.06 77 ALA B CA 1
ATOM 2174 C C . ALA B 1 77 ? 25.703 -5.93 1.868 1 74.06 77 ALA B C 1
ATOM 2176 O O . ALA B 1 77 ? 26.688 -5.457 1.302 1 74.06 77 ALA B O 1
ATOM 2177 N N . PRO B 1 78 ? 25.359 -7.199 1.852 1 75.62 78 PRO B N 1
ATOM 2178 C CA . PRO B 1 78 ? 26.078 -8.062 0.92 1 75.62 78 PRO B CA 1
ATOM 2179 C C . PRO B 1 78 ? 26 -7.574 -0.523 1 75.62 78 PRO B C 1
ATOM 2181 O O . PRO B 1 78 ? 25.109 -6.797 -0.868 1 75.62 78 PRO B O 1
ATOM 2184 N N . PRO B 1 79 ? 27 -8.008 -1.223 1 82.19 79 PRO B N 1
ATOM 2185 C CA . PRO B 1 79 ? 26.938 -7.68 -2.648 1 82.19 79 PRO B CA 1
ATOM 2186 C C . PRO B 1 79 ? 25.688 -8.211 -3.332 1 82.19 79 PRO B C 1
ATOM 2188 O O . PRO B 1 79 ? 25.016 -9.102 -2.797 1 82.19 79 PRO B O 1
ATOM 2191 N N . GLU B 1 80 ? 25.406 -7.629 -4.449 1 89.62 80 GLU B N 1
ATOM 2192 C CA . GLU B 1 80 ? 24.281 -8.102 -5.246 1 89.62 80 GLU B CA 1
ATOM 2193 C C . GLU B 1 80 ? 24.469 -9.555 -5.664 1 89.62 80 GLU B C 1
ATOM 2195 O O . GLU B 1 80 ? 25.562 -9.969 -6.02 1 89.62 80 GLU B O 1
ATOM 2200 N N . PRO B 1 81 ? 23.484 -10.32 -5.559 1 92.88 81 PRO B N 1
ATOM 2201 C CA . PRO B 1 81 ? 23.594 -11.727 -5.953 1 92.88 81 PRO B CA 1
ATOM 2202 C C . PRO B 1 81 ? 23.875 -11.898 -7.441 1 92.88 81 PRO B C 1
ATOM 2204 O O . PRO B 1 81 ? 23.375 -11.125 -8.266 1 92.88 81 PRO B O 1
ATOM 2207 N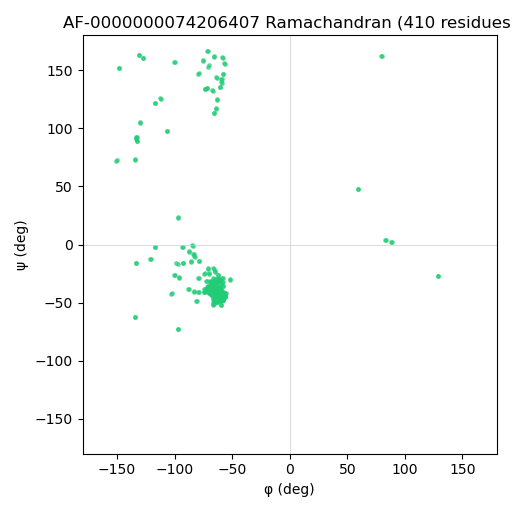 N . ALA B 1 82 ? 24.688 -12.93 -7.773 1 94.06 82 ALA B N 1
ATOM 2208 C CA . ALA B 1 82 ? 24.906 -13.328 -9.164 1 94.06 82 ALA B CA 1
ATOM 2209 C C . ALA B 1 82 ? 23.734 -14.172 -9.672 1 94.06 82 ALA B C 1
ATOM 2211 O O . ALA B 1 82 ? 23.109 -14.906 -8.906 1 94.06 82 ALA B O 1
ATOM 2212 N N . PRO B 1 83 ? 23.469 -13.984 -11.023 1 95.5 83 PRO B N 1
ATOM 2213 C CA . PRO B 1 83 ? 22.438 -14.859 -11.57 1 95.5 83 PRO B CA 1
ATOM 2214 C C . PRO B 1 83 ? 22.844 -16.328 -11.562 1 95.5 83 PRO B C 1
ATOM 2216 O O . PRO B 1 83 ? 24.031 -16.641 -11.492 1 95.5 83 PRO B O 1
ATOM 2219 N N . GLY B 1 84 ? 21.828 -17.219 -11.68 1 95.56 84 GLY B N 1
ATOM 2220 C CA . GLY B 1 84 ? 22.062 -18.656 -11.734 1 95.56 84 GLY B CA 1
ATOM 2221 C C . GLY B 1 84 ? 21.234 -19.438 -10.75 1 95.56 84 GLY B C 1
ATOM 2222 O O . GLY B 1 84 ? 21 -20.641 -10.945 1 95.56 84 GLY B O 1
ATOM 2223 N N . ASP B 1 85 ? 20.859 -18.859 -9.695 1 96.56 85 ASP B N 1
ATOM 2224 C CA . ASP B 1 85 ? 19.969 -19.438 -8.688 1 96.56 85 ASP B CA 1
ATOM 2225 C C . ASP B 1 85 ? 18.875 -18.469 -8.289 1 96.56 85 ASP B C 1
ATOM 2227 O O . ASP B 1 85 ? 19.031 -17.688 -7.348 1 96.56 85 ASP B O 1
ATOM 2231 N N . LEU B 1 86 ? 17.75 -18.578 -8.969 1 97.88 86 LEU B N 1
ATOM 2232 C CA . LEU B 1 86 ? 16.656 -17.641 -8.82 1 97.88 86 LEU B CA 1
ATOM 2233 C C . LEU B 1 86 ? 16.203 -17.547 -7.367 1 97.88 86 LEU B C 1
ATOM 2235 O O . LEU B 1 86 ? 16.016 -16.453 -6.84 1 97.88 86 LEU B O 1
ATOM 2239 N N . ALA B 1 87 ? 16.094 -18.656 -6.703 1 98.06 87 ALA B N 1
ATOM 2240 C CA . ALA B 1 87 ? 15.594 -18.703 -5.332 1 98.06 87 ALA B CA 1
ATOM 2241 C C . ALA B 1 87 ? 16.531 -17.969 -4.379 1 98.06 87 ALA B C 1
ATOM 2243 O O . ALA B 1 87 ? 16.078 -17.141 -3.574 1 98.06 87 ALA B O 1
ATOM 2244 N N . THR B 1 88 ? 17.781 -18.219 -4.512 1 97.31 88 THR B N 1
ATOM 2245 C CA . THR B 1 88 ? 18.781 -17.641 -3.607 1 97.31 88 THR B CA 1
ATOM 2246 C C . THR B 1 88 ? 18.844 -16.125 -3.787 1 97.31 88 THR B C 1
ATOM 2248 O O . THR B 1 88 ? 18.844 -15.375 -2.807 1 97.31 88 THR B O 1
ATOM 2251 N N . GLY B 1 89 ? 18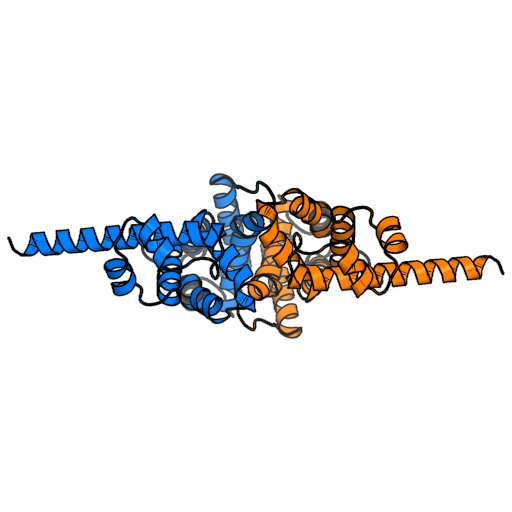.922 -15.68 -4.969 1 97.75 89 GLY B N 1
ATOM 2252 C CA . GLY B 1 89 ? 18.984 -14.25 -5.223 1 97.75 89 GLY B CA 1
ATOM 2253 C C . GLY B 1 89 ? 17.734 -13.516 -4.789 1 97.75 89 GLY B C 1
ATOM 2254 O O . GLY B 1 89 ? 17.812 -12.438 -4.191 1 97.75 89 GLY B O 1
ATOM 2255 N N . LEU B 1 90 ? 16.578 -14.109 -5.039 1 98.31 90 LEU B N 1
ATOM 2256 C CA . LEU B 1 90 ? 15.312 -13.508 -4.625 1 98.31 90 LEU B CA 1
ATOM 2257 C C . LEU B 1 90 ? 15.203 -13.469 -3.102 1 98.31 90 LEU B C 1
ATOM 2259 O O . LEU B 1 90 ? 14.672 -12.508 -2.537 1 98.31 90 LEU B O 1
ATOM 2263 N N . ALA B 1 91 ? 15.672 -14.508 -2.459 1 98.31 91 ALA B N 1
ATOM 2264 C CA . ALA B 1 91 ? 15.641 -14.516 -0.998 1 98.31 91 ALA B CA 1
ATOM 2265 C C . ALA B 1 91 ? 16.469 -13.375 -0.423 1 98.31 91 ALA B C 1
ATOM 2267 O O . ALA B 1 91 ? 16.047 -12.711 0.525 1 98.31 91 ALA B O 1
ATOM 2268 N N . GLU B 1 92 ? 17.578 -13.133 -1.017 1 97.06 92 GLU B N 1
ATOM 2269 C CA . GLU B 1 92 ? 18.453 -12.055 -0.551 1 97.06 92 GLU B CA 1
ATOM 2270 C C . GLU B 1 92 ? 17.797 -10.695 -0.761 1 97.06 92 GLU B C 1
ATOM 2272 O O . GLU B 1 92 ? 17.703 -9.891 0.171 1 97.06 92 GLU B O 1
ATOM 2277 N N . TYR B 1 93 ? 17.344 -10.438 -1.949 1 97.44 93 TYR B N 1
ATOM 2278 C CA . TYR B 1 93 ? 16.672 -9.172 -2.23 1 97.44 93 TYR B CA 1
ATOM 2279 C C . TYR B 1 93 ? 15.406 -9.023 -1.398 1 97.44 93 TYR B C 1
ATOM 2281 O O . TYR B 1 93 ? 15.078 -7.926 -0.942 1 97.44 93 TYR B O 1
ATOM 2289 N N . GLY B 1 94 ? 14.688 -10.141 -1.271 1 98 94 GLY B N 1
ATOM 2290 C CA . GLY B 1 94 ? 13.469 -10.094 -0.476 1 98 94 GLY B CA 1
ATOM 2291 C C . GLY B 1 94 ? 13.711 -9.711 0.971 1 98 94 GLY B C 1
ATOM 2292 O O . GLY B 1 94 ? 12.969 -8.914 1.543 1 98 94 GLY B O 1
ATOM 2293 N N . ARG B 1 95 ? 14.703 -10.266 1.568 1 96.81 95 ARG B N 1
ATOM 2294 C CA . ARG B 1 95 ? 15.039 -9.961 2.955 1 96.81 95 ARG B CA 1
ATOM 2295 C C . ARG B 1 95 ? 15.484 -8.508 3.102 1 96.81 95 ARG B C 1
ATOM 2297 O O . ARG B 1 95 ? 15.102 -7.828 4.059 1 96.81 95 ARG B O 1
ATOM 2304 N N . ARG B 1 96 ? 16.266 -8.016 2.17 1 95.81 96 ARG B N 1
ATOM 2305 C CA . ARG B 1 96 ? 16.688 -6.617 2.172 1 95.81 96 ARG B CA 1
ATOM 2306 C C . ARG B 1 96 ? 15.469 -5.691 2.086 1 95.81 96 ARG B C 1
ATOM 2308 O O . ARG B 1 96 ? 15.391 -4.691 2.803 1 95.81 96 ARG B O 1
ATOM 2315 N N . TYR B 1 97 ? 14.602 -6.07 1.248 1 96.62 97 TYR B N 1
ATOM 2316 C CA . TYR B 1 97 ? 13.398 -5.266 1.045 1 96.62 97 TYR B CA 1
ATOM 2317 C C . TYR B 1 97 ? 12.516 -5.277 2.289 1 96.62 97 TYR B C 1
ATOM 2319 O O . TYR B 1 97 ? 12.031 -4.23 2.721 1 96.62 97 TYR B O 1
ATOM 2327 N N . ALA B 1 98 ? 12.352 -6.465 2.797 1 96.62 98 ALA B N 1
ATOM 2328 C CA . ALA B 1 98 ? 11.547 -6.59 4.008 1 96.62 98 ALA B CA 1
ATOM 2329 C C . ALA B 1 98 ? 12.141 -5.777 5.152 1 96.62 98 ALA B C 1
ATOM 2331 O O . ALA B 1 98 ? 11.414 -5.117 5.902 1 96.62 98 ALA B O 1
ATOM 2332 N N . ASP B 1 99 ? 13.391 -5.793 5.285 1 93.88 99 ASP B N 1
ATOM 2333 C CA . ASP B 1 99 ? 14.078 -5.031 6.32 1 93.88 99 ASP B CA 1
ATOM 2334 C C . ASP B 1 99 ? 13.852 -3.533 6.148 1 93.88 99 ASP B C 1
ATOM 2336 O O . ASP B 1 99 ? 13.523 -2.834 7.109 1 93.88 99 ASP B O 1
ATOM 2340 N N . LEU B 1 100 ? 14.008 -3.078 4.984 1 93.88 100 LEU B N 1
ATOM 2341 C CA . LEU B 1 100 ? 13.773 -1.671 4.68 1 93.88 100 LEU B CA 1
ATOM 2342 C C . LEU B 1 100 ? 12.344 -1.269 5.023 1 93.88 100 LEU B C 1
ATOM 2344 O O . LEU B 1 100 ? 12.125 -0.272 5.719 1 93.88 100 LEU B O 1
ATOM 2348 N N . MET B 1 101 ? 11.406 -2.061 4.617 1 95.12 101 MET B N 1
ATOM 2349 C CA . MET B 1 101 ? 9.984 -1.742 4.742 1 95.12 101 MET B CA 1
ATOM 2350 C C . MET B 1 101 ? 9.539 -1.82 6.199 1 95.12 101 MET B C 1
ATOM 2352 O O . MET B 1 101 ? 8.508 -1.256 6.57 1 95.12 101 MET B O 1
ATOM 2356 N N . SER B 1 102 ? 10.297 -2.523 7.004 1 93.5 102 SER B N 1
ATOM 2357 C CA . SER B 1 102 ? 9.914 -2.732 8.398 1 93.5 102 SER B CA 1
ATOM 2358 C C . SER B 1 102 ? 10.414 -1.599 9.281 1 93.5 102 SER B C 1
ATOM 2360 O O . SER B 1 102 ? 10.055 -1.518 10.461 1 93.5 102 SER B O 1
ATOM 2362 N N . ARG B 1 103 ? 11.188 -0.712 8.75 1 89.69 103 ARG B N 1
ATOM 2363 C CA . ARG B 1 103 ? 11.719 0.402 9.523 1 89.69 103 ARG B CA 1
ATOM 2364 C C . ARG B 1 103 ? 10.625 1.416 9.844 1 89.69 103 ARG B C 1
ATOM 2366 O O . ARG B 1 103 ? 9.867 1.819 8.961 1 89.69 103 ARG B O 1
ATOM 2373 N N . PRO B 1 104 ? 10.609 1.853 11.109 1 87.56 104 PRO B N 1
ATOM 2374 C CA . PRO B 1 104 ? 9.609 2.857 11.469 1 87.56 104 PRO B CA 1
ATOM 2375 C C . PRO B 1 104 ? 9.719 4.129 10.633 1 87.56 104 PRO B C 1
ATOM 2377 O O . PRO B 1 104 ? 8.703 4.766 10.336 1 87.56 104 PRO B O 1
ATOM 2380 N N . GLU B 1 105 ? 10.883 4.492 10.227 1 88.25 105 GLU B N 1
ATOM 2381 C CA . GLU B 1 105 ? 11.117 5.695 9.422 1 88.25 105 GLU B CA 1
ATOM 2382 C C . GLU B 1 105 ? 10.445 5.578 8.055 1 88.25 105 GLU B C 1
ATOM 2384 O O . GLU B 1 105 ? 10.008 6.582 7.492 1 88.25 105 GLU B O 1
ATOM 2389 N N . MET B 1 106 ? 10.375 4.387 7.621 1 92.81 106 MET B N 1
ATOM 2390 C CA . MET B 1 106 ? 9.75 4.168 6.316 1 92.81 106 MET B CA 1
ATOM 2391 C C . MET B 1 106 ? 8.25 4.414 6.379 1 92.81 106 MET B C 1
ATOM 2393 O O . MET B 1 106 ? 7.68 5.02 5.469 1 92.81 106 MET B O 1
ATOM 2397 N N . VAL B 1 107 ? 7.66 3.979 7.426 1 92.38 107 VAL B N 1
ATOM 2398 C CA . VAL B 1 107 ? 6.23 4.207 7.617 1 92.38 107 VAL B CA 1
ATOM 2399 C C . VAL B 1 107 ? 5.945 5.703 7.645 1 92.38 107 VAL B C 1
ATOM 2401 O O . VAL B 1 107 ? 5.035 6.18 6.961 1 92.38 107 VAL B O 1
ATOM 2404 N N . GLY B 1 108 ? 6.73 6.422 8.422 1 89.31 108 GLY B N 1
ATOM 2405 C CA . GLY B 1 108 ? 6.582 7.867 8.477 1 89.31 108 GLY B CA 1
ATOM 2406 C C . GLY B 1 108 ? 6.77 8.539 7.133 1 89.31 108 GLY B C 1
ATOM 2407 O O . GLY B 1 108 ? 6.004 9.438 6.766 1 89.31 108 GLY B O 1
ATOM 2408 N N . LEU B 1 109 ? 7.758 8.109 6.453 1 92.44 109 LEU B N 1
ATOM 2409 C CA . LEU B 1 109 ? 8.055 8.68 5.141 1 92.44 109 LEU B CA 1
ATOM 2410 C C . LEU B 1 109 ? 6.879 8.508 4.191 1 92.44 109 LEU B C 1
ATOM 2412 O O . LEU B 1 109 ? 6.453 9.469 3.543 1 92.44 109 LEU B O 1
ATOM 2416 N N . TYR B 1 110 ? 6.297 7.34 4.078 1 95.44 110 TYR B N 1
ATOM 2417 C CA . TYR B 1 110 ? 5.184 7.078 3.172 1 95.44 110 TYR B CA 1
ATOM 2418 C C . TYR B 1 110 ? 3.941 7.855 3.594 1 95.44 110 TYR B C 1
ATOM 2420 O O . TYR B 1 110 ? 3.178 8.32 2.748 1 95.44 110 TYR B O 1
ATOM 2428 N N . ARG B 1 111 ? 3.699 7.984 4.891 1 92.12 111 ARG B N 1
ATOM 2429 C CA . ARG B 1 111 ? 2.576 8.797 5.348 1 92.12 111 ARG B CA 1
ATOM 2430 C C . ARG B 1 111 ? 2.703 10.234 4.848 1 92.12 111 ARG B C 1
ATOM 2432 O O . ARG B 1 111 ? 1.722 10.828 4.398 1 92.12 111 ARG B O 1
ATOM 2439 N N . ILE B 1 112 ? 3.934 10.781 4.93 1 90.44 112 ILE B N 1
ATOM 2440 C CA . ILE B 1 112 ? 4.176 12.141 4.465 1 90.44 112 ILE B CA 1
ATOM 2441 C C . ILE B 1 112 ? 3.924 12.227 2.963 1 90.44 112 ILE B C 1
ATOM 2443 O O . ILE B 1 112 ? 3.227 13.133 2.492 1 90.44 112 ILE B O 1
ATOM 2447 N N . VAL B 1 113 ? 4.496 11.312 2.225 1 94.5 113 VAL B N 1
ATOM 2448 C CA . VAL B 1 113 ? 4.379 11.328 0.771 1 94.5 113 VAL B CA 1
ATOM 2449 C C . VAL B 1 113 ? 2.91 11.234 0.368 1 94.5 113 VAL B C 1
ATOM 2451 O O . VAL B 1 113 ? 2.439 12.008 -0.468 1 94.5 113 VAL B O 1
ATOM 2454 N N . ILE B 1 114 ? 2.178 10.336 0.991 1 93.81 114 ILE B N 1
ATOM 2455 C CA . ILE B 1 114 ? 0.771 10.109 0.678 1 93.81 114 ILE B CA 1
ATOM 2456 C C . ILE B 1 114 ? -0.041 11.359 1.021 1 93.81 114 ILE B C 1
ATOM 2458 O O . ILE B 1 114 ? -0.915 11.766 0.253 1 93.81 114 ILE B O 1
ATOM 2462 N N . ALA B 1 115 ? 0.229 11.969 2.066 1 87.94 115 ALA B N 1
ATOM 2463 C CA . ALA B 1 115 ? -0.511 13.141 2.525 1 87.94 115 ALA B CA 1
ATOM 2464 C C . ALA B 1 115 ? -0.211 14.352 1.65 1 87.94 115 ALA B C 1
ATOM 2466 O O . ALA B 1 115 ? -1.104 15.156 1.362 1 87.94 115 ALA B O 1
ATOM 2467 N N . GLU B 1 116 ? 1.026 14.477 1.219 1 88.81 116 GLU B N 1
ATOM 2468 C CA . GLU B 1 116 ? 1.483 15.734 0.64 1 88.81 116 GLU B CA 1
ATOM 2469 C C . GLU B 1 116 ? 1.424 15.695 -0.885 1 88.81 116 GLU B C 1
ATOM 2471 O O . GLU B 1 116 ? 1.443 16.734 -1.539 1 88.81 116 GLU B O 1
ATOM 2476 N N . MET B 1 117 ? 1.322 14.586 -1.453 1 92.81 117 MET B N 1
ATOM 2477 C CA . MET B 1 117 ? 1.422 14.438 -2.902 1 92.81 117 MET B CA 1
ATOM 2478 C C . MET B 1 117 ? 0.385 15.305 -3.609 1 92.81 117 MET B C 1
ATOM 2480 O O . MET B 1 117 ? 0.7 15.977 -4.594 1 92.81 117 MET B O 1
ATOM 2484 N N . PRO B 1 118 ? -0.822 15.391 -3.193 1 88.5 118 PRO B N 1
ATOM 2485 C CA . PRO B 1 118 ? -1.8 16.203 -3.916 1 88.5 118 PRO B CA 1
ATOM 2486 C C . PRO B 1 118 ? -1.402 17.672 -3.982 1 88.5 118 PRO B C 1
ATOM 2488 O O . PRO B 1 118 ? -1.673 18.344 -4.98 1 88.5 118 PRO B O 1
ATOM 2491 N N . ARG B 1 119 ? -0.701 18.125 -2.99 1 87.38 119 ARG B N 1
ATOM 2492 C CA . ARG B 1 119 ? -0.321 19.547 -2.918 1 87.38 119 ARG B CA 1
ATOM 2493 C C . ARG B 1 119 ? 1.113 19.75 -3.393 1 87.38 119 ARG B C 1
ATOM 2495 O O . ARG B 1 119 ? 1.46 20.812 -3.891 1 87.38 119 ARG B O 1
ATOM 2502 N N . PHE B 1 120 ? 1.894 18.719 -3.252 1 91.38 120 PHE B N 1
ATOM 2503 C CA . PHE B 1 120 ? 3.311 18.797 -3.584 1 91.38 120 PHE B CA 1
ATOM 2504 C C . PHE B 1 120 ? 3.734 17.578 -4.41 1 91.38 120 PHE B C 1
ATOM 2506 O O . PHE B 1 120 ? 4.543 16.766 -3.959 1 91.38 120 PHE B O 1
ATOM 2513 N N . PRO B 1 121 ? 3.354 17.5 -5.652 1 94.88 121 PRO B N 1
ATOM 2514 C CA . PRO B 1 121 ? 3.658 16.312 -6.461 1 94.88 121 PRO B CA 1
ATOM 2515 C C . PRO B 1 121 ? 5.16 16.094 -6.637 1 94.88 121 PRO B C 1
ATOM 2517 O O . PRO B 1 121 ? 5.605 14.953 -6.766 1 94.88 121 PRO B O 1
ATOM 2520 N N . ALA B 1 122 ? 5.902 17.156 -6.551 1 94 122 ALA B N 1
ATOM 2521 C CA . ALA B 1 122 ? 7.348 17.031 -6.73 1 94 122 ALA B CA 1
ATOM 2522 C C . ALA B 1 122 ? 7.973 16.203 -5.609 1 94 122 ALA B C 1
ATOM 2524 O O . ALA B 1 122 ? 8.969 15.516 -5.824 1 94 122 ALA B O 1
ATOM 2525 N N . LEU B 1 123 ? 7.422 16.312 -4.441 1 93.62 123 LEU B N 1
ATOM 2526 C CA . LEU B 1 123 ? 7.891 15.516 -3.312 1 93.62 123 LEU B CA 1
ATOM 2527 C C . LEU B 1 123 ? 7.742 14.023 -3.596 1 93.62 123 LEU B C 1
ATOM 2529 O O . LEU B 1 123 ? 8.672 13.25 -3.367 1 93.62 123 LEU B O 1
ATOM 2533 N N . ALA B 1 124 ? 6.621 13.633 -4.105 1 95.62 124 ALA B N 1
ATOM 2534 C CA . ALA B 1 124 ? 6.348 12.234 -4.438 1 95.62 124 ALA B CA 1
ATOM 2535 C C . ALA B 1 124 ? 7.258 11.75 -5.562 1 95.62 124 ALA B C 1
ATOM 2537 O O . ALA B 1 124 ? 7.75 10.617 -5.523 1 95.62 124 ALA B O 1
ATOM 2538 N N . GLU B 1 125 ? 7.484 12.594 -6.469 1 97.06 125 GLU B N 1
ATOM 2539 C CA . GLU B 1 125 ? 8.383 12.258 -7.566 1 97.06 125 GLU B CA 1
ATOM 2540 C C . GLU B 1 125 ? 9.805 12.016 -7.062 1 97.06 125 GLU B C 1
ATOM 2542 O O . GLU B 1 125 ? 10.469 11.07 -7.484 1 97.06 125 GLU B O 1
ATOM 2547 N N . THR B 1 126 ? 10.18 12.906 -6.203 1 95 126 THR B N 1
ATOM 2548 C CA . THR B 1 126 ? 11.5 12.75 -5.598 1 95 126 THR B CA 1
ATOM 2549 C C . THR B 1 126 ? 11.594 11.43 -4.836 1 95 126 THR B C 1
ATOM 2551 O O . THR B 1 126 ? 12.57 10.695 -4.988 1 95 126 THR B O 1
ATOM 2554 N N . HIS B 1 127 ? 10.633 11.172 -4.039 1 95.44 127 HIS B N 1
ATOM 2555 C CA . HIS B 1 127 ? 10.609 9.922 -3.289 1 95.44 127 HIS B CA 1
ATOM 2556 C C . HIS B 1 127 ? 10.695 8.719 -4.223 1 95.44 127 HIS B C 1
ATOM 2558 O O . HIS B 1 127 ? 11.469 7.789 -3.977 1 95.44 127 HIS B O 1
ATOM 2564 N N . PHE B 1 128 ? 9.945 8.742 -5.281 1 95.88 128 PHE B N 1
ATOM 2565 C CA . PHE B 1 128 ? 9.922 7.645 -6.238 1 95.88 128 PHE B CA 1
ATOM 2566 C C . PHE B 1 128 ? 11.266 7.5 -6.934 1 95.88 128 PHE B C 1
ATOM 2568 O O . PHE B 1 128 ? 11.852 6.414 -6.957 1 95.88 128 PHE B O 1
ATOM 2575 N N . ASP B 1 129 ? 11.812 8.516 -7.406 1 95.31 129 ASP B N 1
ATOM 2576 C CA . ASP B 1 129 ? 13.008 8.508 -8.25 1 95.31 129 ASP B CA 1
ATOM 2577 C C . ASP B 1 129 ? 14.258 8.211 -7.422 1 95.31 129 ASP B C 1
ATOM 2579 O O . ASP B 1 129 ? 15.109 7.426 -7.844 1 95.31 129 ASP B O 1
ATOM 2583 N N . VAL B 1 130 ? 14.297 8.797 -6.273 1 93.12 130 VAL B N 1
ATOM 2584 C CA . VAL B 1 130 ? 15.531 8.75 -5.508 1 93.12 130 VAL B CA 1
ATOM 2585 C C . VAL B 1 130 ? 15.477 7.609 -4.496 1 93.12 130 VAL B C 1
ATOM 2587 O O . VAL B 1 130 ? 16.516 7.082 -4.082 1 93.12 130 VAL B O 1
ATOM 2590 N N . GLY B 1 131 ? 14.336 7.305 -4.086 1 93.56 131 GLY B N 1
ATOM 2591 C CA . GLY B 1 131 ? 14.172 6.285 -3.061 1 93.56 131 GLY B CA 1
ATOM 2592 C C . GLY B 1 131 ? 13.836 4.918 -3.629 1 93.56 131 GLY B C 1
ATOM 2593 O O . GLY B 1 131 ? 14.727 4.078 -3.805 1 93.56 131 GLY B O 1
ATOM 2594 N N . LYS B 1 132 ? 12.695 4.77 -4.082 1 94.38 132 LYS B N 1
ATOM 2595 C CA . LYS B 1 132 ? 12.125 3.469 -4.418 1 94.38 132 LYS B CA 1
ATOM 2596 C C . LYS B 1 132 ? 12.75 2.904 -5.691 1 94.38 132 LYS B C 1
ATOM 2598 O O . LYS B 1 132 ? 13.094 1.722 -5.75 1 94.38 132 LYS B O 1
ATOM 2603 N N . MET B 1 133 ? 13.008 3.686 -6.695 1 95.75 133 MET B N 1
ATOM 2604 C CA . MET B 1 133 ? 13.336 3.203 -8.031 1 95.75 133 MET B CA 1
ATOM 2605 C C . MET B 1 133 ? 14.711 2.541 -8.055 1 95.75 133 MET B C 1
ATOM 2607 O O . MET B 1 133 ? 14.891 1.508 -8.703 1 95.75 133 MET B O 1
ATOM 2611 N N . PRO B 1 134 ? 15.727 3.1 -7.367 1 94.81 134 PRO B N 1
ATOM 2612 C CA . PRO B 1 134 ? 17.016 2.41 -7.395 1 94.81 134 PRO B CA 1
ATOM 2613 C C . PRO B 1 134 ? 16.938 0.978 -6.875 1 94.81 134 PRO B C 1
ATOM 2615 O O . PRO B 1 134 ? 17.547 0.072 -7.449 1 94.81 134 PRO B O 1
ATOM 2618 N N . PHE B 1 135 ? 16.203 0.771 -5.84 1 95.75 135 PHE B N 1
ATOM 2619 C CA . PHE B 1 135 ? 16.047 -0.583 -5.324 1 95.75 135 PHE B CA 1
ATOM 2620 C C . PHE B 1 135 ? 15.25 -1.443 -6.293 1 95.75 135 PHE B C 1
ATOM 2622 O O . PHE B 1 135 ? 15.633 -2.584 -6.574 1 95.75 135 PHE B O 1
ATOM 2629 N N . PHE B 1 136 ? 14.211 -0.917 -6.84 1 97.06 136 PHE B N 1
ATOM 2630 C CA . PHE B 1 136 ? 13.398 -1.603 -7.832 1 97.06 136 PHE B CA 1
ATOM 2631 C C . PHE B 1 136 ? 14.242 -2.033 -9.023 1 97.06 136 PHE B C 1
ATOM 2633 O O . PHE B 1 136 ? 14.172 -3.184 -9.461 1 97.06 136 PHE B O 1
ATOM 2640 N N . ASP B 1 137 ? 15.047 -1.161 -9.469 1 97 137 ASP B N 1
ATOM 2641 C CA . ASP B 1 137 ? 15.875 -1.417 -10.641 1 97 137 ASP B CA 1
ATOM 2642 C C . ASP B 1 137 ? 16.906 -2.514 -10.359 1 97 137 ASP B C 1
ATOM 2644 O O . ASP B 1 137 ? 17.25 -3.295 -11.25 1 97 137 ASP B O 1
ATOM 2648 N N . ALA B 1 138 ? 17.375 -2.512 -9.148 1 96.12 138 ALA B N 1
ATOM 2649 C CA . ALA B 1 138 ? 18.312 -3.572 -8.789 1 96.12 138 ALA B CA 1
ATOM 2650 C C . ALA B 1 138 ? 17.656 -4.945 -8.883 1 96.12 138 ALA B C 1
ATOM 2652 O O . ALA B 1 138 ? 18.234 -5.875 -9.453 1 96.12 138 ALA B O 1
ATOM 2653 N N . VAL B 1 139 ? 16.469 -5.074 -8.391 1 97.75 139 VAL B N 1
ATOM 2654 C CA . VAL B 1 139 ? 15.758 -6.34 -8.438 1 97.75 139 VAL B CA 1
ATOM 2655 C C . VAL B 1 139 ? 15.391 -6.672 -9.883 1 97.75 139 VAL B C 1
ATOM 2657 O O . VAL B 1 139 ? 15.562 -7.812 -10.328 1 97.75 139 VAL B O 1
ATOM 2660 N N . ARG B 1 140 ? 14.914 -5.676 -10.602 1 98.25 140 ARG B N 1
ATOM 2661 C CA . ARG B 1 140 ? 14.547 -5.852 -12 1 98.25 140 ARG B CA 1
ATOM 2662 C C . ARG B 1 140 ? 15.734 -6.352 -12.82 1 98.25 140 ARG B C 1
ATOM 2664 O O . ARG B 1 140 ? 15.594 -7.281 -13.625 1 98.25 140 ARG B O 1
ATOM 2671 N N . ARG B 1 141 ? 16.875 -5.727 -12.648 1 97.88 141 ARG B N 1
ATOM 2672 C CA . ARG B 1 141 ? 18.078 -6.121 -13.367 1 97.88 141 ARG B CA 1
ATOM 2673 C C . ARG B 1 141 ? 18.469 -7.559 -13.031 1 97.88 141 ARG B C 1
ATOM 2675 O O . ARG B 1 141 ? 18.906 -8.312 -13.906 1 97.88 141 ARG B O 1
ATOM 2682 N N . TYR B 1 142 ? 18.359 -7.879 -11.797 1 98.19 142 TYR B N 1
ATOM 2683 C CA . TYR B 1 142 ? 18.656 -9.242 -11.375 1 98.19 142 TYR B CA 1
ATOM 2684 C C . TYR B 1 142 ? 17.75 -10.25 -12.078 1 98.19 142 TYR B C 1
ATOM 2686 O O . TYR B 1 142 ? 18.234 -11.258 -12.602 1 98.19 142 TYR B O 1
ATOM 2694 N N . LEU B 1 143 ? 16.469 -10.008 -12.133 1 98.5 143 LEU B N 1
ATOM 2695 C CA . LEU B 1 143 ? 15.508 -10.914 -12.758 1 98.5 143 LEU B CA 1
ATOM 2696 C C . LEU B 1 143 ? 15.758 -11 -14.266 1 98.5 143 LEU B C 1
ATOM 2698 O O . LEU B 1 143 ? 15.633 -12.078 -14.852 1 98.5 143 LEU B O 1
ATOM 2702 N N . ALA B 1 144 ? 16.109 -9.875 -14.859 1 98.5 144 ALA B N 1
ATOM 2703 C CA . ALA B 1 144 ? 16.469 -9.891 -16.281 1 98.5 144 ALA B CA 1
ATOM 2704 C C . ALA B 1 144 ? 17.703 -10.758 -16.516 1 98.5 144 ALA B C 1
ATOM 2706 O O . ALA B 1 144 ? 17.766 -11.5 -17.484 1 98.5 144 ALA B O 1
ATOM 2707 N N . ALA B 1 145 ? 18.641 -10.648 -15.641 1 98.19 145 ALA B N 1
ATOM 2708 C CA . ALA B 1 145 ? 19.859 -11.438 -15.742 1 98.19 145 ALA B CA 1
ATOM 2709 C C . ALA B 1 145 ? 19.578 -12.93 -15.586 1 98.19 145 ALA B C 1
ATOM 2711 O O . ALA B 1 145 ? 20.188 -13.758 -16.25 1 98.19 145 ALA B O 1
ATOM 2712 N N . GLU B 1 146 ? 18.688 -13.25 -14.656 1 98.19 146 GLU B N 1
ATOM 2713 C CA . GLU B 1 146 ? 18.281 -14.641 -14.5 1 98.19 146 GLU B CA 1
ATOM 2714 C C . GLU B 1 146 ? 17.656 -15.188 -15.781 1 98.19 146 GLU B C 1
ATOM 2716 O O . GLU B 1 146 ? 17.906 -16.328 -16.156 1 98.19 146 GLU B O 1
ATOM 2721 N N . HIS B 1 147 ? 16.797 -14.398 -16.438 1 98.12 147 HIS B N 1
ATOM 2722 C CA . HIS B 1 147 ? 16.188 -14.781 -17.703 1 98.12 147 HIS B CA 1
ATOM 2723 C C . HIS B 1 147 ? 17.266 -15.008 -18.781 1 98.12 147 HIS B C 1
ATOM 2725 O O . HIS B 1 147 ? 17.25 -16.031 -19.469 1 98.12 147 HIS B O 1
ATOM 2731 N N . ASP B 1 148 ? 18.172 -14.086 -18.844 1 97.44 148 ASP B N 1
ATOM 2732 C CA . ASP B 1 148 ? 19.234 -14.148 -19.844 1 97.44 148 ASP B CA 1
ATOM 2733 C C . ASP B 1 148 ? 20.125 -15.375 -19.625 1 97.44 148 ASP B C 1
ATOM 2735 O O . ASP B 1 148 ? 20.609 -15.977 -20.594 1 97.44 148 ASP B O 1
ATOM 2739 N N . ALA B 1 149 ? 20.297 -15.727 -18.391 1 96.12 149 ALA B N 1
ATOM 2740 C CA . ALA B 1 149 ? 21.141 -16.859 -18.031 1 96.12 149 ALA B CA 1
ATOM 2741 C C . ALA B 1 149 ? 20.422 -18.188 -18.25 1 96.12 149 ALA B C 1
ATOM 2743 O O . ALA B 1 149 ? 21.031 -19.25 -18.172 1 96.12 149 ALA B O 1
ATOM 2744 N N . GLY B 1 150 ? 19.156 -18.125 -18.422 1 96.31 150 GLY B N 1
ATOM 2745 C CA . GLY B 1 150 ? 18.375 -19.328 -18.672 1 96.31 150 GLY B CA 1
ATOM 2746 C C . GLY B 1 150 ? 17.891 -20 -17.391 1 96.31 150 GLY B C 1
ATOM 2747 O O . GLY B 1 150 ? 17.219 -21.031 -17.438 1 96.31 150 GLY B O 1
ATOM 2748 N N . SER B 1 151 ? 18.188 -19.422 -16.25 1 96.12 151 SER B N 1
ATOM 2749 C CA . SER B 1 151 ? 17.812 -19.984 -14.969 1 96.12 151 SER B CA 1
ATOM 2750 C C . SER B 1 151 ? 16.359 -19.641 -14.609 1 96.12 151 SER B C 1
ATOM 2752 O O . SER B 1 151 ? 15.805 -20.188 -13.656 1 96.12 151 SER B O 1
ATOM 2754 N N . ALA B 1 152 ? 15.742 -18.719 -15.375 1 97.81 152 ALA B N 1
ATOM 2755 C CA . ALA B 1 152 ? 14.344 -18.344 -15.219 1 97.81 152 ALA B CA 1
ATOM 2756 C C . ALA B 1 152 ? 13.727 -17.938 -16.562 1 97.81 152 ALA B C 1
ATOM 2758 O O . ALA B 1 152 ? 14.445 -17.531 -17.484 1 97.81 152 ALA B O 1
ATOM 2759 N N . ARG B 1 153 ? 12.477 -18.125 -16.703 1 97.88 153 ARG B N 1
ATOM 2760 C CA . ARG B 1 153 ? 11.719 -17.656 -17.859 1 97.88 153 ARG B CA 1
ATOM 2761 C C . ARG B 1 153 ? 10.844 -16.453 -17.484 1 97.88 153 ARG B C 1
ATOM 2763 O O . ARG B 1 153 ? 9.727 -16.625 -16.984 1 97.88 153 ARG B O 1
ATOM 2770 N N . ILE B 1 154 ? 11.391 -15.336 -17.797 1 97.81 154 ILE B N 1
ATOM 2771 C CA . ILE B 1 154 ? 10.75 -14.086 -17.406 1 97.81 154 ILE B CA 1
ATOM 2772 C C . ILE B 1 154 ? 10.641 -13.164 -18.625 1 97.81 154 ILE B C 1
ATOM 2774 O O . ILE B 1 154 ? 11.609 -12.492 -19 1 97.81 154 ILE B O 1
ATOM 2778 N N . ASP B 1 155 ? 9.438 -13.055 -19.156 1 96.44 155 ASP B N 1
ATOM 2779 C CA . ASP B 1 155 ? 9.227 -12.242 -20.344 1 96.44 155 ASP B CA 1
ATOM 2780 C C . ASP B 1 155 ? 9.156 -10.758 -20 1 96.44 155 ASP B C 1
ATOM 2782 O O . ASP B 1 155 ? 9.508 -9.906 -20.812 1 96.44 155 ASP B O 1
ATOM 2786 N N . ASP B 1 156 ? 8.711 -10.445 -18.812 1 97.69 156 ASP B N 1
ATOM 2787 C CA . ASP B 1 156 ? 8.547 -9.062 -18.375 1 97.69 156 ASP B CA 1
ATOM 2788 C C . ASP B 1 156 ? 9.133 -8.867 -16.969 1 97.69 156 ASP B C 1
ATOM 2790 O O . ASP B 1 156 ? 8.422 -8.984 -15.977 1 97.69 156 ASP B O 1
ATOM 2794 N N . PRO B 1 157 ? 10.43 -8.484 -16.938 1 98.19 157 PRO B N 1
ATOM 2795 C CA . PRO B 1 157 ? 11.078 -8.336 -15.633 1 98.19 157 PRO B CA 1
ATOM 2796 C C . PRO B 1 157 ? 10.445 -7.234 -14.781 1 98.19 157 PRO B C 1
ATOM 2798 O O . PRO B 1 157 ? 10.484 -7.309 -13.547 1 98.19 157 PRO B O 1
ATOM 2801 N N . VAL B 1 158 ? 9.891 -6.223 -15.375 1 97.25 158 VAL B N 1
ATOM 2802 C CA . VAL B 1 158 ? 9.211 -5.16 -14.633 1 97.25 158 VAL B CA 1
ATOM 2803 C C . VAL B 1 158 ? 8 -5.73 -13.898 1 97.25 158 VAL B C 1
ATOM 2805 O O . VAL B 1 158 ? 7.832 -5.504 -12.703 1 97.25 158 VAL B O 1
ATOM 2808 N N . ALA B 1 159 ? 7.223 -6.523 -14.602 1 96.56 159 ALA B N 1
ATOM 2809 C CA . ALA B 1 159 ? 6.039 -7.137 -14 1 96.56 159 ALA B CA 1
ATOM 2810 C C . ALA B 1 159 ? 6.43 -8.117 -12.898 1 96.56 159 ALA B C 1
ATOM 2812 O O . ALA B 1 159 ? 5.816 -8.133 -11.828 1 96.56 159 ALA B O 1
ATOM 2813 N N . ALA B 1 160 ? 7.449 -8.883 -13.172 1 97.81 160 ALA B N 1
ATOM 2814 C CA . ALA B 1 160 ? 7.898 -9.867 -12.188 1 97.81 160 ALA B CA 1
ATOM 2815 C C . ALA B 1 160 ? 8.406 -9.188 -10.922 1 97.81 160 ALA B C 1
ATOM 2817 O O . ALA B 1 160 ? 8.109 -9.625 -9.812 1 97.81 160 ALA B O 1
ATOM 2818 N N . THR B 1 161 ? 9.203 -8.102 -11.117 1 98.12 161 THR B N 1
ATOM 2819 C CA . THR B 1 161 ? 9.711 -7.34 -9.984 1 98.12 161 THR B CA 1
ATOM 2820 C C . THR B 1 161 ? 8.562 -6.75 -9.172 1 98.12 161 THR B C 1
ATOM 2822 O O . THR B 1 161 ? 8.547 -6.848 -7.941 1 98.12 161 THR B O 1
ATOM 2825 N N . THR B 1 162 ? 7.605 -6.199 -9.836 1 96.75 162 THR B N 1
ATOM 2826 C CA . THR B 1 162 ? 6.434 -5.602 -9.211 1 96.75 162 THR B CA 1
ATOM 2827 C C . THR B 1 162 ? 5.684 -6.637 -8.375 1 96.75 162 THR B C 1
ATOM 2829 O O . THR B 1 162 ? 5.348 -6.379 -7.215 1 96.75 162 THR B O 1
ATOM 2832 N N . GLN B 1 163 ? 5.496 -7.785 -8.914 1 96.38 163 GLN B N 1
ATOM 2833 C CA . GLN B 1 163 ? 4.781 -8.844 -8.203 1 96.38 163 GLN B CA 1
ATOM 2834 C C . GLN B 1 163 ? 5.543 -9.273 -6.953 1 96.38 163 GLN B C 1
ATOM 2836 O O . GLN B 1 163 ? 4.957 -9.406 -5.875 1 96.38 163 GLN B O 1
ATOM 2841 N N . PHE B 1 164 ? 6.812 -9.5 -7.137 1 98.12 164 PHE B N 1
ATOM 2842 C CA . PHE B 1 164 ? 7.645 -9.984 -6.047 1 98.12 164 PHE B CA 1
ATOM 2843 C C . PHE B 1 164 ? 7.641 -9.008 -4.879 1 98.12 164 PHE B C 1
ATOM 2845 O O . PHE B 1 164 ? 7.34 -9.383 -3.744 1 98.12 164 PHE B O 1
ATOM 2852 N N . MET B 1 165 ? 7.938 -7.742 -5.172 1 97.5 165 MET B N 1
ATOM 2853 C CA . MET B 1 165 ? 7.988 -6.723 -4.129 1 97.5 165 MET B CA 1
ATOM 2854 C C . MET B 1 165 ? 6.605 -6.477 -3.535 1 97.5 165 MET B C 1
ATOM 2856 O O . MET B 1 165 ? 6.477 -6.215 -2.338 1 97.5 165 MET B O 1
ATOM 2860 N N . GLY B 1 166 ? 5.609 -6.625 -4.348 1 97.06 166 GLY B N 1
ATOM 2861 C CA . GLY B 1 166 ? 4.238 -6.484 -3.881 1 97.06 166 GLY B CA 1
ATOM 2862 C C . GLY B 1 166 ? 3.842 -7.539 -2.865 1 97.06 166 GLY B C 1
ATOM 2863 O O . GLY B 1 166 ? 3.203 -7.227 -1.858 1 97.06 166 GLY B O 1
ATOM 2864 N N . MET B 1 167 ? 4.223 -8.773 -3.109 1 97.31 167 MET B N 1
ATOM 2865 C CA . MET B 1 167 ? 3.896 -9.852 -2.182 1 97.31 167 MET B CA 1
ATOM 2866 C C . MET B 1 167 ? 4.496 -9.586 -0.804 1 97.31 167 MET B C 1
ATOM 2868 O O . MET B 1 167 ? 3.869 -9.875 0.217 1 97.31 167 MET B O 1
ATOM 2872 N N . ILE B 1 168 ? 5.598 -9 -0.789 1 97.94 168 ILE B N 1
ATOM 2873 C CA . ILE B 1 168 ? 6.301 -8.758 0.468 1 97.94 168 ILE B CA 1
ATOM 2874 C C . ILE B 1 168 ? 5.715 -7.535 1.165 1 97.94 168 ILE B C 1
ATOM 2876 O O . ILE B 1 168 ? 5.344 -7.598 2.338 1 97.94 168 ILE B O 1
ATOM 2880 N N . SER B 1 169 ? 5.555 -6.453 0.466 1 97.69 169 SER B N 1
ATOM 2881 C CA . SER B 1 169 ? 5.102 -5.215 1.093 1 97.69 169 SER B CA 1
ATOM 2882 C C . SER B 1 169 ? 3.641 -5.312 1.515 1 97.69 169 SER B C 1
ATOM 2884 O O . SER B 1 169 ? 3.213 -4.629 2.447 1 97.69 169 SER B O 1
ATOM 2886 N N . ASN B 1 170 ? 2.932 -6.156 0.864 1 97.38 170 ASN B N 1
ATOM 2887 C CA . ASN B 1 170 ? 1.521 -6.305 1.203 1 97.38 170 ASN B CA 1
ATOM 2888 C C . ASN B 1 170 ? 1.336 -6.777 2.643 1 97.38 170 ASN B C 1
ATOM 2890 O O . ASN B 1 170 ? 0.334 -6.453 3.283 1 97.38 170 ASN B O 1
ATOM 2894 N N . PHE B 1 171 ? 2.252 -7.484 3.102 1 96.75 171 PHE B N 1
ATOM 2895 C CA . PHE B 1 171 ? 2.18 -7.973 4.473 1 96.75 171 PHE B CA 1
ATOM 2896 C C . PHE B 1 171 ? 3.078 -7.152 5.391 1 96.75 171 PHE B C 1
ATOM 2898 O O . PHE B 1 171 ? 2.658 -6.742 6.473 1 96.75 171 PHE B O 1
ATOM 2905 N N . ALA B 1 172 ? 4.23 -6.832 4.938 1 96.81 172 ALA B N 1
ATOM 2906 C CA . ALA B 1 172 ? 5.266 -6.305 5.82 1 96.81 172 ALA B CA 1
ATOM 2907 C C . ALA B 1 172 ? 5.129 -4.797 5.988 1 96.81 172 ALA B C 1
ATOM 2909 O O . ALA B 1 172 ? 5.684 -4.215 6.922 1 96.81 172 ALA B O 1
ATOM 2910 N N . PHE B 1 173 ? 4.352 -4.176 5.125 1 97.69 173 PHE B N 1
ATOM 2911 C CA . PHE B 1 173 ? 4.477 -2.723 5.156 1 97.69 173 PHE B CA 1
ATOM 2912 C C . PHE B 1 173 ? 3.1 -2.064 5.141 1 97.69 173 PHE B C 1
ATOM 2914 O O . PHE B 1 173 ? 2.725 -1.381 6.094 1 97.69 173 PHE B O 1
ATOM 2921 N N . TRP B 1 174 ? 2.26 -2.227 4.113 1 97.5 174 TRP B N 1
ATOM 2922 C CA . TRP B 1 174 ? 1.053 -1.439 3.881 1 97.5 174 TRP B CA 1
ATOM 2923 C C . TRP B 1 174 ? 0.098 -1.542 5.066 1 97.5 174 TRP B C 1
ATOM 2925 O O . TRP B 1 174 ? -0.472 -0.539 5.5 1 97.5 174 TRP B O 1
ATOM 2935 N N . PRO B 1 175 ? 0.023 -2.75 5.719 1 97.19 175 PRO B N 1
ATOM 2936 C CA . PRO B 1 175 ? -0.857 -2.824 6.891 1 97.19 175 PRO B CA 1
ATOM 2937 C C . PRO B 1 175 ? -0.373 -1.956 8.047 1 97.19 175 PRO B C 1
ATOM 2939 O O . PRO B 1 175 ? -1.173 -1.54 8.891 1 97.19 175 PRO B O 1
ATOM 2942 N N . ARG B 1 176 ? 0.871 -1.595 8.094 1 96.75 176 ARG B N 1
ATOM 2943 C CA . ARG B 1 176 ? 1.361 -0.703 9.141 1 96.75 176 ARG B CA 1
ATOM 2944 C C . ARG B 1 176 ? 0.722 0.677 9.031 1 96.75 176 ARG B C 1
ATOM 2946 O O . ARG B 1 176 ? 0.653 1.417 10.016 1 96.75 176 ARG B O 1
ATOM 2953 N N . LEU B 1 177 ? 0.263 0.989 7.844 1 96.5 177 LEU B N 1
ATOM 2954 C CA . LEU B 1 177 ? -0.329 2.297 7.586 1 96.5 177 LEU B CA 1
ATOM 2955 C C . LEU B 1 177 ? -1.841 2.258 7.781 1 96.5 177 LEU B C 1
ATOM 2957 O O . LEU B 1 177 ? -2.482 3.303 7.91 1 96.5 177 LEU B O 1
ATOM 2961 N N . THR B 1 178 ? -2.461 1.059 7.828 1 96.88 178 THR B N 1
ATOM 2962 C CA . THR B 1 178 ? -3.914 1.02 7.695 1 96.88 178 THR B CA 1
ATOM 2963 C C . THR B 1 178 ? -4.527 0.114 8.758 1 96.88 178 THR B C 1
ATOM 2965 O O . THR B 1 178 ? -5.746 0.107 8.945 1 96.88 178 THR B O 1
ATOM 2968 N N . VAL B 1 179 ? -3.746 -0.727 9.398 1 97 179 VAL B N 1
ATOM 2969 C CA . VAL B 1 179 ? -4.234 -1.677 10.391 1 97 179 VAL B CA 1
ATOM 2970 C C . VAL B 1 179 ? -3.623 -1.361 11.758 1 97 179 VAL B C 1
ATOM 2972 O O . VAL B 1 179 ? -2.4 -1.4 11.914 1 97 179 VAL B O 1
ATOM 2975 N N . VAL B 1 180 ? -4.457 -1.117 12.703 1 96.38 180 VAL B N 1
ATOM 2976 C CA . VAL B 1 180 ? -4.023 -0.752 14.047 1 96.38 180 VAL B CA 1
ATOM 2977 C C . VAL B 1 180 ? -3.232 -1.904 14.664 1 96.38 180 VAL B C 1
ATOM 2979 O O . VAL B 1 180 ? -3.699 -3.045 14.688 1 96.38 180 VAL B O 1
ATOM 2982 N N . GLY B 1 181 ? -2.043 -1.584 15.086 1 95.31 181 GLY B N 1
ATOM 2983 C CA . GLY B 1 181 ? -1.271 -2.547 15.852 1 95.31 181 GLY B CA 1
ATOM 2984 C C . GLY B 1 181 ? -0.536 -3.551 14.984 1 95.31 181 GLY B C 1
ATOM 2985 O O . GLY B 1 181 ? 0.058 -4.504 15.492 1 95.31 181 GLY B O 1
ATOM 2986 N N . TRP B 1 182 ? -0.593 -3.418 13.719 1 96.69 182 TRP B N 1
ATOM 2987 C CA . TRP B 1 182 ? 0.114 -4.348 12.844 1 96.69 182 TRP B CA 1
ATOM 2988 C C . TRP B 1 182 ? 1.623 -4.219 13.016 1 96.69 182 TRP B C 1
ATOM 2990 O O . TRP B 1 182 ? 2.209 -3.193 12.656 1 96.69 182 TRP B O 1
ATOM 3000 N N . ASP B 1 183 ? 2.213 -5.219 13.531 1 95.88 183 ASP B N 1
ATOM 3001 C CA . ASP B 1 183 ? 3.643 -5.25 13.828 1 95.88 183 ASP B CA 1
ATOM 3002 C C . ASP B 1 183 ? 4.188 -6.672 13.742 1 95.88 183 ASP B C 1
ATOM 3004 O O . ASP B 1 183 ? 4.504 -7.285 14.758 1 95.88 183 ASP B O 1
ATOM 3008 N N . PRO B 1 184 ? 4.281 -7.164 12.484 1 96.81 184 PRO B N 1
ATOM 3009 C CA . PRO B 1 184 ? 4.754 -8.539 12.336 1 96.81 184 PRO B CA 1
ATOM 3010 C C . PRO B 1 184 ? 6.137 -8.758 12.945 1 96.81 184 PRO B C 1
ATOM 3012 O O . PRO B 1 184 ? 6.984 -7.863 12.891 1 96.81 184 PRO B O 1
ATOM 3015 N N . SER B 1 185 ? 6.336 -9.938 13.461 1 96.44 185 SER B N 1
ATOM 3016 C CA . SER B 1 185 ? 7.645 -10.344 13.961 1 96.44 185 SER B CA 1
ATOM 3017 C C . SER B 1 185 ? 8.617 -10.586 12.812 1 96.44 185 SER B C 1
ATOM 3019 O O . SER B 1 185 ? 8.211 -10.695 11.656 1 96.44 185 SER B O 1
ATOM 3021 N N . ASN B 1 186 ? 9.898 -10.68 13.211 1 95.19 186 ASN B N 1
ATOM 3022 C CA . ASN B 1 186 ? 10.906 -11.031 12.219 1 95.19 186 ASN B CA 1
ATOM 3023 C C . ASN B 1 186 ? 10.625 -12.383 11.578 1 95.19 186 ASN B C 1
ATOM 3025 O O . ASN B 1 186 ? 10.781 -12.547 10.367 1 95.19 186 ASN B O 1
ATOM 3029 N N . ALA B 1 187 ? 10.172 -13.289 12.375 1 96.88 187 ALA B N 1
ATOM 3030 C CA . ALA B 1 187 ? 9.883 -14.633 11.875 1 96.88 187 ALA B CA 1
ATOM 3031 C C . ALA B 1 187 ? 8.734 -14.602 10.867 1 96.88 187 ALA B C 1
ATOM 3033 O O . ALA B 1 187 ? 8.781 -15.289 9.844 1 96.88 187 ALA B O 1
ATOM 3034 N N . GLU B 1 188 ? 7.711 -13.875 11.133 1 96.88 188 GLU B N 1
ATOM 3035 C CA . GLU B 1 188 ? 6.586 -13.75 10.219 1 96.88 188 GLU B CA 1
ATOM 3036 C C . GLU B 1 188 ? 7.016 -13.102 8.906 1 96.88 188 GLU B C 1
ATOM 3038 O O . GLU B 1 188 ? 6.621 -13.547 7.824 1 96.88 188 GLU B O 1
ATOM 3043 N N . THR B 1 189 ? 7.852 -12.078 9.062 1 97 189 THR B N 1
ATOM 3044 C CA . THR B 1 189 ? 8.336 -11.375 7.883 1 97 189 THR B CA 1
ATOM 3045 C C . THR B 1 189 ? 9.219 -12.289 7.031 1 97 189 THR B C 1
ATOM 3047 O O . THR B 1 189 ? 9.109 -12.289 5.801 1 97 189 THR B O 1
ATOM 3050 N N . GLU B 1 190 ? 10.031 -13.078 7.688 1 97.06 190 GLU B N 1
ATOM 3051 C CA . GLU B 1 190 ? 10.867 -14.039 6.973 1 97.06 190 GLU B CA 1
ATOM 3052 C C . GLU B 1 190 ? 10.023 -15.078 6.242 1 97.06 190 GLU B C 1
ATOM 3054 O O . GLU B 1 190 ? 10.336 -15.461 5.117 1 97.06 190 GLU B O 1
ATOM 3059 N N . ARG B 1 191 ? 8.992 -15.477 6.848 1 97.06 191 ARG B N 1
ATOM 3060 C CA . ARG B 1 191 ? 8.102 -16.438 6.227 1 97.06 191 ARG B CA 1
ATOM 3061 C C . ARG B 1 191 ? 7.441 -15.867 4.977 1 97.06 191 ARG B C 1
ATOM 3063 O O . ARG B 1 191 ? 7.281 -16.562 3.975 1 97.06 191 ARG B O 1
ATOM 3070 N N . VAL B 1 192 ? 7.105 -14.648 5.031 1 96.94 192 VAL B N 1
ATOM 3071 C CA . VAL B 1 192 ? 6.473 -13.984 3.898 1 96.94 192 VAL B CA 1
ATOM 3072 C C . VAL B 1 192 ? 7.453 -13.898 2.732 1 96.94 192 VAL B C 1
ATOM 3074 O O . VAL B 1 192 ? 7.074 -14.102 1.576 1 96.94 192 VAL B O 1
ATOM 3077 N N . VAL B 1 193 ? 8.68 -13.57 3.055 1 98.25 193 VAL B N 1
ATOM 3078 C CA . VAL B 1 193 ? 9.703 -13.523 2.02 1 98.25 193 VAL B CA 1
ATOM 3079 C C . VAL B 1 193 ? 9.883 -14.906 1.397 1 98.25 193 VAL B C 1
ATOM 3081 O O . VAL B 1 193 ? 9.898 -15.047 0.172 1 98.25 193 VAL B O 1
ATOM 3084 N N . ASP B 1 194 ? 9.945 -15.922 2.225 1 98.31 194 ASP B N 1
ATOM 3085 C CA . ASP B 1 194 ? 10.109 -17.281 1.735 1 98.31 194 ASP B CA 1
ATOM 3086 C C . ASP B 1 194 ? 8.938 -17.703 0.843 1 98.31 194 ASP B C 1
ATOM 3088 O O . ASP B 1 194 ? 9.141 -18.328 -0.198 1 98.31 194 ASP B O 1
ATOM 3092 N N . ASP B 1 195 ? 7.797 -17.328 1.241 1 97.38 195 ASP B N 1
ATOM 3093 C CA . ASP B 1 195 ? 6.602 -17.641 0.459 1 97.38 195 ASP B CA 1
ATOM 3094 C C . ASP B 1 195 ? 6.633 -16.938 -0.892 1 97.38 195 ASP B C 1
ATOM 3096 O O . ASP B 1 195 ? 6.254 -17.516 -1.912 1 97.38 195 ASP B O 1
ATOM 3100 N N . ALA B 1 196 ? 7.039 -15.664 -0.891 1 98.31 196 ALA B N 1
ATOM 3101 C CA . ALA B 1 196 ? 7.148 -14.906 -2.137 1 98.31 196 ALA B CA 1
ATOM 3102 C C . ALA B 1 196 ? 8.156 -15.547 -3.082 1 98.31 196 ALA B C 1
ATOM 3104 O O . ALA B 1 196 ? 7.902 -15.68 -4.281 1 98.31 196 ALA B O 1
ATOM 3105 N N . VAL B 1 197 ? 9.266 -15.969 -2.498 1 98.56 197 VAL B N 1
ATOM 3106 C CA . VAL B 1 197 ? 10.312 -16.609 -3.287 1 98.56 197 VAL B CA 1
ATOM 3107 C C . VAL B 1 197 ? 9.773 -17.906 -3.893 1 98.56 197 VAL B C 1
ATOM 3109 O O . VAL B 1 197 ? 9.922 -18.156 -5.094 1 98.56 197 VAL B O 1
ATOM 3112 N N . THR B 1 198 ? 9.141 -18.734 -3.072 1 98 198 THR B N 1
ATOM 3113 C CA . THR B 1 198 ? 8.57 -20 -3.533 1 98 198 THR B CA 1
ATOM 3114 C C . THR B 1 198 ? 7.578 -19.766 -4.668 1 98 198 THR B C 1
ATOM 3116 O O . THR B 1 198 ? 7.57 -20.5 -5.656 1 98 198 THR B O 1
ATOM 3119 N N . THR B 1 199 ? 6.797 -18.766 -4.523 1 97.88 199 THR B N 1
ATOM 3120 C CA . THR B 1 199 ? 5.793 -18.422 -5.527 1 97.88 199 THR B CA 1
ATOM 3121 C C . THR B 1 199 ? 6.453 -17.969 -6.828 1 97.88 199 THR B C 1
ATOM 3123 O O . THR B 1 199 ? 6.051 -18.406 -7.91 1 97.88 199 THR B O 1
ATOM 3126 N N . MET B 1 200 ? 7.473 -17.156 -6.762 1 98.38 200 MET B N 1
ATOM 3127 C CA . MET B 1 200 ? 8.188 -16.672 -7.941 1 98.38 200 MET B CA 1
ATOM 3128 C C . MET B 1 200 ? 8.883 -17.828 -8.664 1 98.38 200 MET B C 1
ATOM 3130 O O . MET B 1 200 ? 8.875 -17.891 -9.891 1 98.38 200 MET B O 1
ATOM 3134 N N . VAL B 1 201 ? 9.445 -18.703 -7.883 1 98.25 201 VAL B N 1
ATOM 3135 C CA . VAL B 1 201 ? 10.133 -19.844 -8.477 1 98.25 201 VAL B CA 1
ATOM 3136 C C . VAL B 1 201 ? 9.125 -20.75 -9.18 1 98.25 201 VAL B C 1
ATOM 3138 O O . VAL B 1 201 ? 9.383 -21.25 -10.273 1 98.25 201 VAL B O 1
ATOM 3141 N N . ALA B 1 202 ? 7.977 -20.969 -8.609 1 96.88 202 ALA B N 1
ATOM 3142 C CA . ALA B 1 202 ? 6.926 -21.766 -9.242 1 96.88 202 ALA B CA 1
ATOM 3143 C C . ALA B 1 202 ? 6.496 -21.141 -10.57 1 96.88 202 ALA B C 1
ATOM 3145 O O . ALA B 1 202 ? 6.27 -21.859 -11.547 1 96.88 202 ALA B O 1
ATOM 3146 N N . ARG B 1 203 ? 6.43 -19.828 -10.586 1 97.44 203 ARG B N 1
ATOM 3147 C CA . ARG B 1 203 ? 5.922 -19.094 -11.742 1 97.44 203 ARG B CA 1
ATOM 3148 C C . ARG B 1 203 ? 6.984 -19 -12.828 1 97.44 203 ARG B C 1
ATOM 3150 O O . ARG B 1 203 ? 6.688 -19.172 -14.016 1 97.44 203 ARG B O 1
ATOM 3157 N N . TYR B 1 204 ? 8.219 -18.766 -12.414 1 97.5 204 TYR B N 1
ATOM 3158 C CA . TYR B 1 204 ? 9.195 -18.297 -13.391 1 97.5 204 TYR B CA 1
ATOM 3159 C C . TYR B 1 204 ? 10.383 -19.25 -13.484 1 97.5 204 TYR B C 1
ATOM 3161 O O . TYR B 1 204 ? 11.211 -19.141 -14.391 1 97.5 204 TYR B O 1
ATOM 3169 N N . GLY B 1 205 ? 10.414 -20.125 -12.523 1 94.5 205 GLY B N 1
ATOM 3170 C CA . GLY B 1 205 ? 11.562 -21.016 -12.508 1 94.5 205 GLY B CA 1
ATOM 3171 C C . GLY B 1 205 ? 11.688 -21.844 -13.773 1 94.5 205 GLY B C 1
ATOM 3172 O O . GLY B 1 205 ? 10.688 -22.234 -14.375 1 94.5 205 GLY B O 1
ATOM 3173 N N . ALA B 1 206 ? 12.945 -21.953 -14.18 1 84.12 206 ALA B N 1
ATOM 3174 C CA . ALA B 1 206 ? 13.219 -22.797 -15.336 1 84.12 206 ALA B CA 1
ATOM 3175 C C . ALA B 1 206 ? 12.867 -24.266 -15.039 1 84.12 206 ALA B C 1
ATOM 3177 O O . ALA B 1 206 ? 13.086 -24.734 -13.93 1 84.12 206 ALA B O 1
ATOM 3178 N N . ARG B 1 207 ? 11.828 -24.844 -15.844 1 66.56 207 ARG B N 1
ATOM 3179 C CA . ARG B 1 207 ? 11.484 -26.25 -15.742 1 66.56 207 ARG B CA 1
ATOM 3180 C C . ARG B 1 207 ? 12.523 -27.125 -16.438 1 66.56 207 ARG B C 1
ATOM 3182 O O . ARG B 1 207 ? 13.203 -26.672 -17.359 1 66.56 207 ARG B O 1
#

Nearest PDB structures (foldseek):
  3bhq-assembly1_B  TM=7.769E-01  e=1.697E-10  Mesorhizobium japonicum MAFF 303099
  8ke8-assembly1_A  TM=7.952E-01  e=4.079E-09  Pseudomonas aeruginosa PAO1
  6g87-assembly2_C  TM=7.707E-01  e=4.079E-09  Bradyrhizobium diazoefficiens
  3cwr-assembly2_A  TM=7.771E-01  e=7.444E-07  Rhodospirillum rubrum ATCC 11170
  5wm9-assembly1_A  TM=6.352E-01  e=8.974E-05  Mycobacterium tuberculosis H37Rv

Radius of gyration: 24.23 Å; Cα contacts (8 Å, |Δi|>4): 481; chains: 2; bounding box: 101×60×38 Å

Foldseek 3Di:
DVVVVVVVVVVVLVLLLVLLLVLLLVCCLVQNLVRDDLCSSCVNSVHDSVSSCVQPVDSLSSLLVNLLVLQDFDPPQDDQDDADALLVNLLSLLLRLLVSQQDPSNLSNVVRCVVCCVPCVVSVVSNVPNHVVVSLVSQLVRVVNNCVVLQWADPDSNVLSCQLSCQLCVQRHPCVNVPPPRRDDPVVSSVSSNVSSVVSCVVIGRD/DVVVVVVVVVVVLVLLLVLLLVLLLVCCLVQNLVRDDLCSSCVNSVHDSVSSCVQPVDSLSSLLVNLLVLQDFDPPQDDQDDADALLVNLLSLLLRLLVSQQDPSNLSNVVRCVVCCVPCVVSVVSNVPNHVVVSLVSQLVRVVNNCVVLQWPDPDSNVLSCQLSCQLCVQRHPCVNVPPPRRDDPVVSSVSSNVSSVVSCVVIGRD